Protein AF-A0A7C4IEI9-F1 (afdb_monomer)

Structure (mmCIF, N/CA/C/O backbone):
data_AF-A0A7C4IEI9-F1
#
_entry.id   AF-A0A7C4IEI9-F1
#
loop_
_atom_site.group_PDB
_atom_site.id
_atom_site.type_symbol
_atom_site.label_atom_id
_atom_site.label_alt_id
_atom_site.label_comp_id
_atom_site.label_asym_id
_atom_site.label_entity_id
_atom_site.label_seq_id
_atom_site.pdbx_PDB_ins_code
_atom_site.Cartn_x
_atom_site.Cartn_y
_atom_site.Cartn_z
_atom_site.occupancy
_atom_site.B_iso_or_equiv
_atom_site.auth_seq_id
_atom_site.auth_comp_id
_atom_site.auth_asym_id
_atom_site.auth_atom_id
_atom_site.pdbx_PDB_model_num
ATOM 1 N N . MET A 1 1 ? 12.425 -41.831 89.903 1.00 44.41 1 MET A N 1
ATOM 2 C CA . MET A 1 1 ? 11.595 -40.615 89.771 1.00 44.41 1 MET A CA 1
ATOM 3 C C . MET A 1 1 ? 11.990 -39.923 88.481 1.00 44.41 1 MET A C 1
ATOM 5 O O . MET A 1 1 ? 13.126 -39.488 88.362 1.00 44.41 1 MET A O 1
ATOM 9 N N . ILE A 1 2 ? 11.106 -39.957 87.485 1.00 40.75 2 ILE A N 1
ATOM 10 C CA . ILE A 1 2 ? 11.351 -39.420 86.141 1.00 40.75 2 ILE A CA 1
ATOM 11 C C . ILE A 1 2 ? 11.131 -37.905 86.200 1.00 40.75 2 ILE A C 1
ATOM 13 O O . ILE A 1 2 ? 10.140 -37.442 86.760 1.00 40.75 2 ILE A O 1
ATOM 17 N N . ASN A 1 3 ? 12.096 -37.145 85.687 1.00 42.75 3 ASN A N 1
ATOM 18 C CA . ASN A 1 3 ? 12.169 -35.691 85.796 1.00 42.75 3 ASN A CA 1
ATOM 19 C C . ASN A 1 3 ? 11.087 -35.020 84.920 1.00 42.75 3 ASN A C 1
ATOM 21 O O . ASN A 1 3 ? 11.305 -34.742 83.742 1.00 42.75 3 ASN A O 1
ATOM 25 N N . LEU A 1 4 ? 9.897 -34.810 85.495 1.00 46.00 4 LEU A N 1
ATOM 26 C CA . LEU A 1 4 ? 8.704 -34.268 84.824 1.00 46.00 4 LEU A CA 1
ATOM 27 C C . LEU A 1 4 ? 8.861 -32.819 84.321 1.00 46.00 4 LEU A C 1
ATOM 29 O O . LEU A 1 4 ? 8.104 -32.398 83.449 1.00 46.00 4 LEU A O 1
ATOM 33 N N . SER A 1 5 ? 9.848 -32.060 84.807 1.00 51.03 5 SER A N 1
ATOM 34 C CA . SER A 1 5 ? 10.073 -30.667 84.387 1.00 51.03 5 SER A CA 1
ATOM 35 C C . SER A 1 5 ? 10.722 -30.551 83.001 1.00 51.03 5 SER A C 1
ATOM 37 O O . SER A 1 5 ? 10.412 -29.627 82.249 1.00 51.03 5 SER A O 1
ATOM 39 N N . GLY A 1 6 ? 11.566 -31.517 82.619 1.00 47.97 6 GLY A N 1
ATOM 40 C CA . GLY A 1 6 ? 12.219 -31.542 81.307 1.00 47.97 6 GLY A CA 1
ATOM 41 C C . GLY A 1 6 ? 11.258 -31.892 80.167 1.00 47.97 6 GLY A C 1
ATOM 42 O O . GLY A 1 6 ? 11.344 -31.313 79.087 1.00 47.97 6 GLY A O 1
ATOM 43 N N . LEU A 1 7 ? 10.296 -32.785 80.421 1.00 49.28 7 LEU A N 1
ATOM 44 C CA . LEU A 1 7 ? 9.326 -33.223 79.412 1.00 49.28 7 LEU A CA 1
ATOM 45 C C . LEU A 1 7 ? 8.314 -32.117 79.062 1.00 49.28 7 LEU A C 1
ATOM 47 O O . LEU A 1 7 ? 7.944 -31.963 77.900 1.00 49.28 7 LEU A O 1
ATOM 51 N N . LEU A 1 8 ? 7.913 -31.309 80.051 1.00 49.78 8 LEU A N 1
ATOM 52 C CA . LEU A 1 8 ? 6.965 -30.209 79.859 1.00 49.78 8 LEU A CA 1
ATOM 53 C C . LEU A 1 8 ? 7.570 -29.072 79.018 1.00 49.78 8 LEU A C 1
ATOM 55 O O . LEU A 1 8 ? 6.899 -28.518 78.152 1.00 49.78 8 LEU A O 1
ATOM 59 N N . CYS A 1 9 ? 8.857 -28.771 79.220 1.00 48.91 9 CYS A N 1
ATOM 60 C CA . CYS A 1 9 ? 9.573 -27.734 78.471 1.00 48.91 9 CYS A CA 1
ATOM 61 C C . CYS A 1 9 ? 9.779 -28.125 76.993 1.00 48.91 9 CYS A C 1
ATOM 63 O O . CYS A 1 9 ? 9.655 -27.293 76.094 1.00 48.91 9 CYS A O 1
ATOM 65 N N . VAL A 1 10 ? 10.010 -29.416 76.723 1.00 54.81 10 VAL A N 1
ATOM 66 C CA . VAL A 1 10 ? 10.102 -29.948 75.354 1.00 54.81 10 VAL A CA 1
ATOM 67 C C . VAL A 1 10 ? 8.734 -29.938 74.661 1.00 54.81 10 VAL A C 1
ATOM 69 O O . VAL A 1 10 ? 8.650 -29.514 73.510 1.00 54.81 10 VAL A O 1
ATOM 72 N N . LEU A 1 11 ? 7.648 -30.308 75.354 1.00 53.66 11 LEU A N 1
ATOM 73 C CA . LEU A 1 11 ? 6.293 -30.239 74.788 1.00 53.66 11 LEU A CA 1
ATOM 74 C C . LEU A 1 11 ? 5.856 -28.801 74.471 1.00 53.66 11 LEU A C 1
ATOM 76 O O . LEU A 1 11 ? 5.300 -28.566 73.403 1.00 53.66 11 LEU A O 1
ATOM 80 N N . LEU A 1 12 ? 6.145 -27.832 75.346 1.00 54.66 12 LEU A N 1
ATOM 81 C CA . LEU A 1 12 ? 5.835 -26.415 75.107 1.00 54.66 12 LEU A CA 1
ATOM 82 C C . LEU A 1 12 ? 6.606 -25.841 73.909 1.00 54.66 12 LEU A C 1
ATOM 84 O O . LEU A 1 12 ? 6.031 -25.099 73.114 1.00 54.66 12 LEU A O 1
ATOM 88 N N . ASN A 1 13 ? 7.871 -26.228 73.722 1.00 52.50 13 ASN A N 1
ATOM 89 C CA . ASN A 1 13 ? 8.652 -25.816 72.553 1.00 52.50 13 ASN A CA 1
ATOM 90 C C . ASN A 1 13 ? 8.162 -26.465 71.251 1.00 52.50 13 ASN A C 1
ATOM 92 O O . ASN A 1 13 ? 8.135 -25.798 70.218 1.00 52.50 13 ASN A O 1
ATOM 96 N N . ILE A 1 14 ? 7.717 -27.725 71.291 1.00 57.53 14 ILE A N 1
ATOM 97 C CA . ILE A 1 14 ? 7.119 -28.392 70.125 1.00 57.53 14 ILE A CA 1
ATOM 98 C C . ILE A 1 14 ? 5.768 -27.757 69.780 1.00 57.53 14 ILE A C 1
ATOM 100 O O . ILE A 1 14 ? 5.518 -27.470 68.615 1.00 57.53 14 ILE A O 1
ATOM 104 N N . ILE A 1 15 ? 4.924 -27.452 70.770 1.00 60.50 15 ILE A N 1
ATOM 105 C CA . ILE A 1 15 ? 3.631 -26.789 70.546 1.00 60.50 15 ILE A CA 1
ATOM 106 C C . ILE A 1 15 ? 3.834 -25.380 69.973 1.00 60.50 15 ILE A C 1
ATOM 108 O O . ILE A 1 15 ? 3.189 -25.033 68.988 1.00 60.50 15 ILE A O 1
ATOM 112 N N . ASN A 1 16 ? 4.778 -24.593 70.499 1.00 53.78 16 ASN A N 1
ATOM 113 C CA . ASN A 1 16 ? 5.091 -23.266 69.956 1.00 53.78 16 ASN A CA 1
ATOM 114 C C . ASN A 1 16 ? 5.707 -23.332 68.548 1.00 53.78 16 ASN A C 1
ATOM 116 O O . ASN A 1 16 ? 5.399 -22.492 67.703 1.00 53.78 16 ASN A O 1
ATOM 120 N N . SER A 1 17 ? 6.531 -24.346 68.264 1.00 52.22 17 SER A N 1
ATOM 121 C CA . SER A 1 17 ? 7.074 -24.603 66.925 1.00 52.22 17 SER A CA 1
ATOM 122 C C . SER A 1 17 ? 5.972 -24.980 65.931 1.00 52.22 17 SER A C 1
ATOM 124 O O . SER A 1 17 ? 5.940 -24.435 64.830 1.00 52.22 17 SER A O 1
ATOM 126 N N . VAL A 1 18 ? 5.030 -25.836 66.332 1.00 56.41 18 VAL A N 1
ATOM 127 C CA . VAL A 1 18 ? 3.895 -26.259 65.503 1.00 56.41 18 VAL A CA 1
ATOM 128 C C . VAL A 1 18 ? 2.907 -25.108 65.291 1.00 56.41 18 VAL A C 1
ATOM 130 O O . VAL A 1 18 ? 2.465 -24.902 64.167 1.00 56.41 18 VAL A O 1
ATOM 133 N N . ILE A 1 19 ? 2.616 -24.291 66.308 1.00 56.62 19 ILE A N 1
ATOM 134 C CA . ILE A 1 19 ? 1.754 -23.103 66.174 1.00 56.62 19 ILE A CA 1
ATOM 135 C C . ILE A 1 19 ? 2.405 -22.049 65.268 1.00 56.62 19 ILE A C 1
ATOM 137 O O . ILE A 1 19 ? 1.723 -21.484 64.417 1.00 56.62 19 ILE A O 1
ATOM 141 N N . SER A 1 20 ? 3.719 -21.828 65.387 1.00 52.47 20 SER A N 1
ATOM 142 C CA . SER A 1 20 ? 4.483 -20.941 64.496 1.00 52.47 20 SER A CA 1
ATOM 143 C C . SER A 1 20 ? 4.492 -21.448 63.047 1.00 52.47 20 SER A C 1
ATOM 145 O O . SER A 1 20 ? 4.316 -20.669 62.111 1.00 52.47 20 SER A O 1
ATOM 147 N N . TYR A 1 21 ? 4.599 -22.767 62.851 1.00 53.78 21 TYR A N 1
ATOM 148 C CA . TYR A 1 21 ? 4.539 -23.395 61.530 1.00 53.78 21 TYR A CA 1
ATOM 149 C C . TYR A 1 21 ? 3.129 -23.348 60.920 1.00 53.78 21 TYR A C 1
ATOM 151 O O . TYR A 1 21 ? 2.981 -23.119 59.722 1.00 53.78 21 TYR A O 1
ATOM 159 N N . ILE A 1 22 ? 2.076 -23.495 61.732 1.00 57.34 22 ILE A N 1
ATOM 160 C CA . ILE A 1 22 ? 0.679 -23.355 61.295 1.00 57.34 22 ILE A CA 1
ATOM 161 C C . ILE A 1 22 ? 0.359 -21.888 60.972 1.00 57.34 22 ILE A C 1
ATOM 163 O O . ILE A 1 22 ? -0.279 -21.622 59.960 1.00 57.34 22 ILE A O 1
ATOM 167 N N . HIS A 1 23 ? 0.845 -20.918 61.757 1.00 54.31 23 HIS A N 1
ATOM 168 C CA . HIS A 1 23 ? 0.700 -19.492 61.434 1.00 54.31 23 HIS A CA 1
ATOM 169 C C . HIS A 1 23 ? 1.462 -19.108 60.161 1.00 54.31 23 HIS A C 1
ATOM 171 O O . HIS A 1 23 ? 0.916 -18.394 59.324 1.00 54.31 23 HIS A O 1
ATOM 177 N N . SER A 1 24 ? 2.689 -19.604 59.964 1.00 52.41 24 SER A N 1
ATOM 178 C CA . SER A 1 24 ? 3.463 -19.298 58.756 1.00 52.41 24 SER A CA 1
ATOM 179 C C . SER A 1 24 ? 2.857 -19.941 57.507 1.00 52.41 24 SER A C 1
ATOM 181 O O . SER A 1 24 ? 2.793 -19.288 56.469 1.00 52.41 24 SER A O 1
ATOM 183 N N . THR A 1 25 ? 2.326 -21.164 57.603 1.00 54.50 25 THR A N 1
ATOM 184 C CA . THR A 1 25 ? 1.646 -21.836 56.484 1.00 54.50 25 THR A CA 1
ATOM 185 C C . THR A 1 25 ? 0.280 -21.227 56.170 1.00 54.50 25 THR A C 1
ATOM 187 O O . THR A 1 25 ? -0.037 -21.095 54.992 1.00 54.50 25 THR A O 1
ATOM 190 N N . LEU A 1 26 ? -0.494 -20.763 57.163 1.00 50.66 26 LEU A N 1
ATOM 191 C CA . LEU A 1 26 ? -1.744 -20.027 56.915 1.00 50.66 26 LEU A CA 1
ATOM 192 C C . LEU A 1 26 ? -1.482 -18.652 56.282 1.00 50.66 26 LEU A C 1
ATOM 194 O O . LEU A 1 26 ? -2.204 -18.257 55.371 1.00 50.66 26 LEU A O 1
ATOM 198 N N . ILE A 1 27 ? -0.431 -17.945 56.718 1.00 53.88 27 ILE A N 1
ATOM 199 C CA . ILE A 1 27 ? -0.006 -16.667 56.126 1.00 53.88 27 ILE A CA 1
ATOM 200 C C . ILE A 1 27 ? 0.516 -16.883 54.703 1.00 53.88 27 ILE A C 1
ATOM 202 O O . ILE A 1 27 ? 0.179 -16.093 53.830 1.00 53.88 27 ILE A O 1
ATOM 206 N N . TRP A 1 28 ? 1.250 -17.968 54.428 1.00 45.38 28 TRP A N 1
ATOM 207 C CA . TRP A 1 28 ? 1.678 -18.332 53.072 1.00 45.38 28 TRP A CA 1
ATOM 208 C C . TRP A 1 28 ? 0.521 -18.791 52.177 1.00 45.38 28 TRP A C 1
ATOM 210 O O . TRP A 1 28 ? 0.535 -18.477 50.993 1.00 45.38 28 TRP A O 1
ATOM 220 N N . LEU A 1 29 ? -0.504 -19.468 52.707 1.00 47.28 29 LEU A N 1
ATOM 221 C CA . LEU A 1 29 ? -1.723 -19.822 51.966 1.00 47.28 29 LEU A CA 1
ATOM 222 C C . LEU A 1 29 ? -2.605 -18.597 51.685 1.00 47.28 29 LEU A C 1
ATOM 224 O O . LEU A 1 29 ? -3.147 -18.496 50.589 1.00 47.28 29 LEU A O 1
ATOM 228 N N . LEU A 1 30 ? -2.691 -17.637 52.613 1.00 47.53 30 LEU A N 1
ATOM 229 C CA . LEU A 1 30 ? -3.344 -16.338 52.399 1.00 47.53 30 LEU A CA 1
ATOM 230 C C . LEU A 1 30 ? -2.539 -15.443 51.444 1.00 47.53 30 LEU A C 1
ATOM 232 O O . LEU A 1 30 ? -3.142 -14.758 50.622 1.00 47.53 30 LEU A O 1
ATOM 236 N N . PHE A 1 31 ? -1.201 -15.499 51.467 1.00 45.25 31 PHE A N 1
ATOM 237 C CA . PHE A 1 31 ? -0.350 -14.843 50.469 1.00 45.25 31 PHE A CA 1
ATOM 238 C C . PHE A 1 31 ? -0.452 -15.523 49.103 1.00 45.25 31 PHE A C 1
ATOM 240 O O . PHE A 1 31 ? -0.536 -14.819 48.108 1.00 45.25 31 PHE A O 1
ATOM 247 N N . LEU A 1 32 ? -0.526 -16.856 49.011 1.00 41.66 32 LEU A N 1
ATOM 248 C CA . LEU A 1 3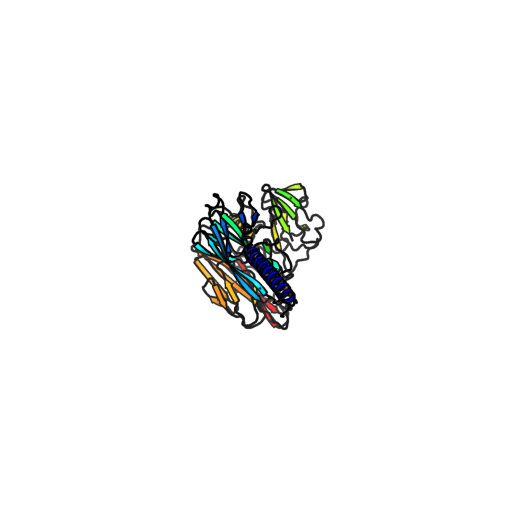2 ? -0.764 -17.538 47.735 1.00 41.66 32 LEU A CA 1
ATOM 249 C C . LEU A 1 32 ? -2.174 -17.249 47.201 1.00 41.66 32 LEU A C 1
ATOM 251 O O . LEU A 1 32 ? -2.313 -16.983 46.013 1.00 41.66 32 LEU A O 1
ATOM 255 N N . PHE A 1 33 ? -3.212 -17.201 48.041 1.00 39.22 33 PHE A N 1
ATOM 256 C CA . PHE A 1 33 ? -4.558 -16.813 47.596 1.00 39.22 33 PHE A CA 1
ATOM 257 C C . PHE A 1 33 ? -4.660 -15.327 47.207 1.00 39.22 33 PHE A C 1
ATOM 259 O O . PHE A 1 33 ? -5.381 -14.999 46.262 1.00 39.22 33 PHE A O 1
ATOM 266 N N . ALA A 1 34 ? -3.903 -14.438 47.860 1.00 38.75 34 ALA A N 1
ATOM 267 C CA . ALA A 1 34 ? -3.800 -13.025 47.484 1.00 38.75 34 ALA A CA 1
ATOM 268 C C . ALA A 1 34 ? -2.917 -12.796 46.237 1.00 38.75 34 ALA A C 1
ATOM 270 O O . ALA A 1 34 ? -3.192 -11.896 45.444 1.00 38.75 34 ALA A O 1
ATOM 271 N N . VAL A 1 35 ? -1.909 -13.642 46.002 1.00 38.16 35 VAL A N 1
ATOM 272 C CA . VAL A 1 35 ? -1.036 -13.592 44.814 1.00 38.16 35 VAL A CA 1
ATOM 273 C C . VAL A 1 35 ? -1.687 -14.264 43.595 1.00 38.16 35 VAL A C 1
ATOM 275 O O . VAL A 1 35 ? -1.412 -13.856 42.471 1.00 38.16 35 VAL A O 1
ATOM 278 N N . PHE A 1 36 ? -2.642 -15.184 43.777 1.00 37.81 36 PHE A N 1
ATOM 279 C CA . PHE A 1 36 ? -3.447 -15.748 42.680 1.00 37.81 36 PHE A CA 1
ATOM 280 C C . PHE A 1 36 ? -4.786 -15.032 42.418 1.00 37.81 36 PHE A C 1
ATOM 282 O O . PHE A 1 36 ? -5.465 -15.365 41.449 1.00 37.81 36 PHE A O 1
ATOM 289 N N . SER A 1 37 ? -5.140 -14.003 43.199 1.00 37.81 37 SER A N 1
ATOM 290 C CA . SER A 1 37 ? -6.357 -13.189 42.984 1.00 37.81 37 SER A CA 1
ATOM 291 C C . SER A 1 37 ? -6.085 -11.741 42.571 1.00 37.81 37 SER A C 1
ATOM 293 O O . SER A 1 37 ? -6.988 -10.910 42.591 1.00 37.81 37 SER A O 1
ATOM 295 N N . SER A 1 38 ? -4.872 -11.437 42.108 1.00 37.22 38 SER A N 1
ATOM 296 C CA . SER A 1 38 ? -4.617 -10.235 41.309 1.00 37.22 38 SER A CA 1
ATOM 297 C C . SER A 1 38 ? -4.331 -10.608 39.854 1.00 37.22 38 SER A C 1
ATOM 299 O O . SER A 1 38 ? -3.350 -10.183 39.245 1.00 37.22 38 SER A O 1
ATOM 301 N N . CYS A 1 39 ? -5.266 -11.342 39.232 1.00 36.25 39 CYS A N 1
ATOM 302 C CA . CYS A 1 39 ? -5.564 -11.049 37.830 1.00 36.25 39 CYS A CA 1
ATOM 303 C C . CYS A 1 39 ? -6.013 -9.595 37.818 1.00 36.25 39 CYS A C 1
ATOM 305 O O . CYS A 1 39 ? -7.174 -9.281 38.069 1.00 36.25 39 CYS A O 1
ATOM 307 N N . SER A 1 40 ? -5.051 -8.697 37.660 1.00 43.12 40 SER A N 1
ATOM 308 C CA . SER A 1 40 ? -5.300 -7.281 37.571 1.00 43.12 40 SER A CA 1
ATOM 309 C C . SER A 1 40 ? -6.063 -7.063 36.268 1.00 43.12 40 SER A C 1
ATOM 311 O O . SER A 1 40 ? -5.476 -6.836 35.207 1.00 43.12 40 SER A O 1
ATOM 313 N N . ASN A 1 41 ? -7.390 -7.195 36.362 1.00 48.25 41 ASN A N 1
ATOM 314 C CA . ASN A 1 41 ? -8.385 -6.713 35.416 1.00 48.25 41 ASN A CA 1
ATOM 315 C C . ASN A 1 41 ? -8.242 -5.190 35.370 1.00 48.25 41 ASN A C 1
ATOM 317 O O . ASN A 1 41 ? -9.085 -4.443 35.853 1.00 48.25 41 ASN A O 1
ATOM 321 N N . HIS A 1 42 ? -7.112 -4.725 34.842 1.00 60.12 42 HIS A N 1
ATOM 322 C CA . HIS A 1 42 ? -6.983 -3.367 34.374 1.00 60.12 42 HIS A CA 1
ATOM 323 C C . HIS A 1 42 ? -8.086 -3.199 33.340 1.00 60.12 42 HIS A C 1
ATOM 325 O O . HIS A 1 42 ? -8.262 -4.069 32.482 1.00 60.12 42 HIS A O 1
ATOM 331 N N . SER A 1 43 ? -8.856 -2.124 33.440 1.00 77.19 43 SER A N 1
ATOM 332 C CA . SER A 1 43 ? -9.793 -1.763 32.386 1.00 77.19 43 SER A CA 1
ATOM 333 C C . SER A 1 43 ? -9.047 -1.685 31.045 1.00 77.19 43 SER A C 1
ATOM 335 O O . SER A 1 43 ? -7.855 -1.352 31.033 1.00 77.19 43 SER A O 1
ATOM 337 N N . PRO A 1 44 ? -9.702 -2.017 29.921 1.00 88.31 44 PRO A N 1
ATOM 338 C CA . PRO A 1 44 ? -9.153 -1.778 28.590 1.00 88.31 44 PRO A CA 1
ATOM 339 C C . PRO A 1 44 ? -8.578 -0.365 28.480 1.00 88.31 44 PRO A C 1
ATOM 341 O O . PRO A 1 44 ? -9.205 0.597 28.931 1.00 88.31 44 PRO A O 1
ATOM 344 N N . ALA A 1 45 ? -7.381 -0.240 27.909 1.00 90.69 45 ALA A N 1
ATOM 345 C CA . ALA A 1 45 ? -6.748 1.060 27.744 1.00 90.69 45 ALA A CA 1
ATOM 346 C C . ALA A 1 45 ? -7.384 1.768 26.544 1.00 90.69 45 ALA A C 1
ATOM 348 O O . ALA A 1 45 ? -7.242 1.306 25.412 1.00 90.69 45 ALA A O 1
ATOM 349 N N . ILE A 1 46 ? -8.087 2.876 26.783 1.00 94.25 46 ILE A N 1
ATOM 350 C CA . ILE A 1 46 ? -8.519 3.781 25.714 1.00 94.25 46 ILE A CA 1
ATOM 351 C C . ILE A 1 46 ? -7.314 4.627 25.312 1.00 94.25 46 ILE A C 1
ATOM 353 O O . ILE A 1 46 ? -6.778 5.359 26.140 1.00 94.25 46 ILE A O 1
ATOM 357 N N . ILE A 1 47 ? -6.895 4.510 24.056 1.00 93.81 47 ILE A N 1
ATOM 358 C CA . ILE A 1 47 ? -5.738 5.225 23.506 1.00 93.81 47 ILE A CA 1
ATOM 359 C C . ILE A 1 47 ? -6.184 6.551 22.892 1.00 93.81 47 ILE A C 1
ATOM 361 O O . ILE A 1 47 ? -5.590 7.592 23.152 1.00 93.81 47 ILE A O 1
ATOM 365 N N . LEU A 1 48 ? -7.273 6.526 22.121 1.00 94.12 48 LEU A N 1
ATOM 366 C CA . LEU A 1 48 ? -7.827 7.714 21.489 1.00 94.12 48 LEU A CA 1
ATOM 367 C C . LEU A 1 48 ? -9.350 7.655 21.491 1.00 94.12 48 LEU A C 1
ATOM 369 O O . LEU A 1 48 ? -9.937 6.711 20.973 1.00 94.12 48 LEU A O 1
ATOM 373 N N . ASN A 1 49 ? -9.987 8.703 22.006 1.00 94.38 49 ASN A N 1
ATOM 374 C CA . ASN A 1 49 ? -11.427 8.912 21.893 1.00 94.38 49 ASN A CA 1
ATOM 375 C C . ASN A 1 49 ? -11.702 10.346 21.433 1.00 94.38 49 ASN A C 1
ATOM 377 O O . ASN A 1 49 ? -11.920 11.247 22.244 1.00 94.38 49 ASN A O 1
ATOM 381 N N . LYS A 1 50 ? -11.634 10.563 20.118 1.00 93.62 50 LYS A N 1
ATOM 382 C CA . LYS A 1 50 ? -11.938 11.847 19.488 1.00 93.62 50 LYS A CA 1
ATOM 383 C C . LYS A 1 50 ? -13.248 11.719 18.699 1.00 93.62 50 LYS A C 1
ATOM 385 O O . LYS A 1 50 ? -13.303 10.900 17.779 1.00 93.62 50 LYS A O 1
ATOM 390 N N . PRO A 1 51 ? -14.291 12.514 19.008 1.00 91.75 51 PRO A N 1
ATOM 391 C CA . PRO A 1 51 ? -15.520 12.535 18.216 1.00 91.75 51 PRO A CA 1
ATOM 392 C C . PRO A 1 51 ? -15.219 12.760 16.733 1.00 91.75 51 PRO A C 1
ATOM 394 O O . PRO A 1 51 ? -14.353 13.567 16.405 1.00 91.75 51 PRO A O 1
ATOM 397 N N . GLY A 1 52 ? -15.902 12.018 15.860 1.00 92.69 52 GLY A N 1
ATOM 398 C CA . GLY A 1 52 ? -15.666 12.073 14.412 1.00 92.69 52 GLY A CA 1
ATOM 399 C C . GLY A 1 52 ? -14.610 11.104 13.871 1.00 92.69 52 GLY A C 1
ATOM 400 O O . GLY A 1 52 ? -14.573 10.847 12.671 1.00 92.69 52 GLY A O 1
ATOM 401 N N . TYR A 1 53 ? -13.806 10.495 14.740 1.00 94.94 53 TYR A N 1
ATOM 402 C CA . TYR A 1 53 ? -12.694 9.615 14.362 1.00 94.94 53 TYR A CA 1
ATOM 403 C C . TYR A 1 53 ? -12.901 8.215 14.950 1.00 94.94 53 TYR A C 1
ATOM 405 O O . TYR A 1 53 ? -13.861 8.002 15.706 1.00 94.94 53 TYR A O 1
ATOM 413 N N . PRO A 1 54 ? -12.077 7.224 14.573 1.00 95.69 54 PRO A N 1
ATOM 414 C CA . PRO A 1 54 ? -12.137 5.909 15.186 1.00 95.69 54 PRO A CA 1
ATOM 415 C C . PRO A 1 54 ? -11.808 5.984 16.682 1.00 95.69 54 PRO A C 1
ATOM 417 O O . PRO A 1 54 ? -10.862 6.658 17.090 1.00 95.69 54 PRO A O 1
ATOM 420 N N . LEU A 1 55 ? -12.579 5.266 17.499 1.00 96.69 55 LEU A N 1
ATOM 421 C CA . LEU A 1 55 ? -12.222 4.995 18.889 1.00 96.69 55 LEU A CA 1
ATOM 422 C C . LEU A 1 55 ? -11.116 3.940 18.892 1.00 96.69 55 LEU A C 1
ATOM 424 O O . LEU A 1 55 ? -11.322 2.835 18.386 1.00 96.69 55 LEU A O 1
ATOM 428 N N . ILE A 1 56 ? -9.963 4.278 19.463 1.00 96.31 56 ILE A N 1
ATOM 429 C CA . ILE A 1 56 ? -8.793 3.401 19.516 1.00 96.31 56 ILE A CA 1
ATOM 430 C C . ILE A 1 56 ? -8.586 2.929 20.946 1.00 96.31 56 ILE A C 1
ATOM 432 O O . ILE A 1 56 ? -8.526 3.731 21.881 1.00 96.31 56 ILE A O 1
ATOM 436 N N . PHE A 1 57 ? -8.456 1.620 21.119 1.00 96.25 57 PHE A N 1
ATOM 437 C CA . PHE A 1 57 ? -8.236 0.997 22.417 1.00 96.25 57 PHE A CA 1
ATOM 438 C C . PHE A 1 57 ? -7.413 -0.282 22.287 1.00 96.25 57 PHE A C 1
ATOM 440 O O . PHE A 1 57 ? -7.257 -0.848 21.204 1.00 96.25 57 PHE A O 1
ATOM 447 N N . GLU A 1 58 ? -6.889 -0.749 23.412 1.00 96.19 58 GLU A N 1
ATOM 448 C CA . GLU A 1 58 ? -6.092 -1.966 23.481 1.00 96.19 58 GLU A CA 1
ATOM 449 C C . GLU A 1 58 ? -6.756 -3.021 24.364 1.00 96.19 58 GLU A C 1
ATOM 451 O O . GLU A 1 58 ? -7.312 -2.716 25.423 1.00 96.19 58 GLU A O 1
ATOM 456 N N . LEU A 1 59 ? -6.659 -4.279 23.931 1.00 97.31 59 LEU A N 1
ATOM 457 C CA . LEU A 1 59 ? -7.129 -5.442 24.679 1.00 97.31 59 LEU A CA 1
ATOM 458 C C . LEU A 1 59 ? -5.992 -6.434 24.908 1.00 97.31 59 LEU A C 1
ATOM 460 O O . LEU A 1 59 ? -5.173 -6.690 24.025 1.00 97.31 59 LEU A O 1
ATOM 464 N N . LYS A 1 60 ? -5.970 -7.035 26.094 1.00 96.62 60 LYS A N 1
ATOM 465 C CA . LYS A 1 60 ? -5.219 -8.256 26.399 1.00 96.62 60 LYS A CA 1
ATOM 466 C C . LYS A 1 60 ? -6.070 -9.485 26.099 1.00 96.62 60 LYS A C 1
ATOM 468 O O . LYS A 1 60 ? -7.300 -9.406 26.040 1.00 96.62 60 LYS A O 1
ATOM 473 N N . ARG A 1 61 ? -5.434 -10.643 25.932 1.00 95.75 61 ARG A N 1
ATOM 474 C CA . ARG A 1 61 ? -6.141 -11.910 25.722 1.00 95.75 61 ARG A CA 1
ATOM 475 C C . ARG A 1 61 ? -7.178 -12.145 26.825 1.00 95.75 61 ARG A C 1
ATOM 477 O O . ARG A 1 61 ? -6.883 -11.994 28.006 1.00 95.75 61 ARG A O 1
ATOM 484 N N . ASN A 1 62 ? -8.387 -12.536 26.426 1.00 95.31 62 ASN A N 1
ATOM 485 C CA . ASN A 1 62 ? -9.572 -12.730 27.268 1.00 95.31 62 ASN A CA 1
ATOM 486 C C . ASN A 1 62 ? -10.156 -11.469 27.931 1.00 95.31 62 ASN A C 1
ATOM 488 O O . ASN A 1 62 ? -11.114 -11.597 28.695 1.00 95.31 62 ASN A O 1
ATOM 492 N N . GLN A 1 63 ? -9.652 -10.274 27.622 1.00 96.94 63 GLN A N 1
ATOM 493 C CA . GLN A 1 63 ? -10.219 -9.014 28.096 1.00 96.94 63 GLN A CA 1
ATOM 494 C C . GLN A 1 63 ? -11.383 -8.564 27.199 1.00 96.94 63 GLN A C 1
ATOM 496 O O . GLN A 1 63 ? -11.312 -8.706 25.974 1.00 96.94 63 GLN A O 1
ATOM 501 N N . SER A 1 64 ? -12.427 -8.003 27.816 1.00 96.56 64 SER A N 1
ATOM 502 C CA . SER A 1 64 ? -13.572 -7.375 27.142 1.00 96.56 64 SER A CA 1
ATOM 503 C C . SER A 1 64 ? -13.573 -5.860 27.340 1.00 96.56 64 SER A C 1
ATOM 505 O O . SER A 1 64 ? -13.146 -5.373 28.386 1.00 96.56 64 SER A O 1
ATOM 507 N N . ILE A 1 65 ? -14.147 -5.135 26.383 1.00 96.69 65 ILE A N 1
ATOM 508 C CA . ILE A 1 65 ? -14.621 -3.758 26.529 1.00 96.69 65 ILE A CA 1
ATOM 509 C C . ILE A 1 65 ? -16.102 -3.687 26.149 1.00 96.69 65 ILE A C 1
ATOM 511 O O . ILE A 1 65 ? -16.519 -4.337 25.194 1.00 96.69 65 ILE A O 1
ATOM 515 N N . VAL A 1 66 ? -16.886 -2.882 26.866 1.00 95.88 66 VAL A N 1
ATOM 516 C CA . VAL A 1 66 ? -18.245 -2.502 26.456 1.00 95.88 66 VAL A CA 1
ATOM 517 C C . VAL A 1 66 ? -18.186 -1.064 25.964 1.00 95.88 66 VAL A C 1
ATOM 519 O O . VAL A 1 66 ? -17.794 -0.170 26.715 1.00 95.88 66 VAL A O 1
ATOM 522 N N . LEU A 1 67 ? -18.523 -0.852 24.695 1.00 94.75 67 LEU A N 1
ATOM 523 C CA . LEU A 1 67 ? -18.510 0.473 24.086 1.00 94.75 67 LEU A CA 1
ATOM 524 C C . LEU A 1 67 ? -19.739 1.290 24.520 1.00 94.75 67 LEU A C 1
ATOM 526 O O . LEU A 1 67 ? -20.709 0.747 25.050 1.00 94.75 67 LEU A O 1
ATOM 530 N N . ASP A 1 68 ? -19.711 2.605 24.310 1.00 90.44 68 ASP A N 1
ATOM 531 C CA . ASP A 1 68 ? -20.821 3.481 24.695 1.00 90.44 68 ASP A CA 1
ATOM 532 C C . ASP A 1 68 ? -22.027 3.396 23.726 1.00 90.44 68 ASP A C 1
ATOM 534 O O . ASP A 1 68 ? -22.079 2.585 22.792 1.00 90.44 68 ASP A O 1
ATOM 538 N N . SER A 1 69 ? -23.044 4.233 23.956 1.00 84.06 69 SER A N 1
ATOM 539 C CA . SER A 1 69 ? -24.258 4.276 23.131 1.00 84.06 69 SER A CA 1
ATOM 540 C C . SER A 1 69 ? -24.018 4.673 21.673 1.00 84.06 69 SER A C 1
ATOM 542 O O . SER A 1 69 ? -24.793 4.254 20.818 1.00 84.06 69 SER A O 1
ATOM 544 N N . ASN A 1 70 ? -22.953 5.419 21.366 1.00 86.06 70 ASN A N 1
ATOM 545 C CA . ASN A 1 70 ? -22.589 5.771 19.989 1.00 86.06 70 ASN A CA 1
ATOM 546 C C . ASN A 1 70 ? -22.131 4.541 19.188 1.00 86.06 70 ASN A C 1
ATOM 548 O O . ASN A 1 70 ? -22.138 4.556 17.960 1.00 86.06 70 ASN A O 1
ATOM 552 N N . TYR A 1 71 ? -21.777 3.460 19.886 1.00 90.00 71 TYR A N 1
ATOM 553 C CA . TYR A 1 71 ? -21.333 2.184 19.328 1.00 90.00 71 TYR A CA 1
ATOM 554 C C . TYR A 1 71 ? -22.309 1.046 19.660 1.00 90.00 71 TYR A C 1
ATOM 556 O O . TYR A 1 71 ? -21.913 -0.113 19.816 1.00 90.00 71 TYR A O 1
ATOM 564 N N . SER A 1 72 ? -23.599 1.368 19.794 1.00 88.44 72 SER A N 1
ATOM 565 C CA . SER A 1 72 ? -24.680 0.407 20.069 1.00 88.44 72 SER A CA 1
ATOM 566 C C . SER A 1 72 ? -24.484 -0.429 21.341 1.00 88.44 72 SER A C 1
ATOM 568 O O . SER A 1 72 ? -25.028 -1.525 21.440 1.00 88.44 72 SER A O 1
ATOM 570 N N . LYS A 1 73 ? -23.706 0.065 22.318 1.00 91.94 73 LYS A N 1
ATOM 571 C CA . LYS A 1 73 ? -23.329 -0.682 23.532 1.00 91.94 73 LYS A CA 1
ATOM 572 C C . LYS A 1 73 ? -22.680 -2.043 23.246 1.00 91.94 73 LYS A C 1
ATOM 574 O O . LYS A 1 73 ? -22.857 -2.993 24.004 1.00 91.94 73 LYS A O 1
ATOM 579 N N . THR A 1 74 ? -21.956 -2.140 22.132 1.00 95.50 74 THR A N 1
ATOM 580 C CA . THR A 1 74 ? -21.343 -3.393 21.682 1.00 95.50 74 THR A CA 1
ATOM 581 C C . THR A 1 74 ? -20.258 -3.849 22.657 1.00 95.50 74 THR A C 1
ATOM 583 O O . THR A 1 74 ? -19.372 -3.066 23.002 1.00 95.50 74 THR A O 1
ATOM 586 N N . GLU A 1 75 ? -20.289 -5.116 23.072 1.00 96.94 75 GLU A N 1
ATOM 587 C CA . GLU A 1 75 ? -19.182 -5.749 23.793 1.00 96.94 75 GLU A CA 1
ATOM 588 C C . GLU A 1 75 ? -18.183 -6.342 22.793 1.00 96.94 75 GLU A C 1
ATOM 590 O O . GLU A 1 75 ? -18.569 -7.066 21.877 1.00 96.94 75 GLU A O 1
ATOM 595 N N . ILE A 1 76 ? -16.891 -6.066 22.972 1.00 98.06 76 ILE A N 1
ATOM 596 C CA . ILE A 1 76 ? -15.809 -6.662 22.185 1.00 98.06 76 ILE A CA 1
ATOM 597 C C . ILE A 1 76 ? -14.830 -7.339 23.134 1.00 98.06 76 ILE A C 1
ATOM 599 O O . ILE A 1 76 ? -14.259 -6.694 24.010 1.00 98.06 76 ILE A O 1
ATOM 603 N N . LYS A 1 77 ? -14.591 -8.632 22.918 1.00 97.88 77 LYS A N 1
ATOM 604 C CA . LYS A 1 77 ? -13.641 -9.447 23.674 1.00 97.88 77 LYS A CA 1
ATOM 605 C C . LYS A 1 77 ? -12.571 -10.029 22.768 1.00 97.88 77 LYS A C 1
ATOM 607 O O . LYS A 1 77 ? -12.893 -10.660 21.760 1.00 97.88 77 LYS A O 1
ATOM 612 N N . LEU A 1 78 ? -11.307 -9.910 23.167 1.00 98.38 78 LEU A N 1
ATOM 613 C CA . LEU A 1 78 ? -10.216 -10.629 22.513 1.00 98.38 78 LEU A CA 1
ATOM 614 C C . LEU A 1 78 ? -10.200 -12.093 22.974 1.00 98.38 78 LEU A C 1
ATOM 616 O O . LEU A 1 78 ? -10.065 -12.362 24.166 1.00 98.38 78 LEU A O 1
ATOM 620 N N . ILE A 1 79 ? -10.300 -13.042 22.041 1.00 98.25 79 ILE A N 1
ATOM 621 C CA . ILE A 1 79 ? -10.193 -14.482 22.330 1.00 98.25 79 ILE A CA 1
ATOM 622 C C . ILE A 1 79 ? -8.757 -14.965 22.114 1.00 98.25 79 ILE A C 1
ATOM 624 O O . ILE A 1 79 ? -8.164 -15.593 22.996 1.00 98.25 79 ILE A O 1
ATOM 628 N N . ASP A 1 80 ? -8.212 -14.709 20.925 1.00 97.75 80 ASP A N 1
ATOM 629 C CA . ASP A 1 80 ? -6.910 -15.235 20.521 1.00 97.75 80 ASP A CA 1
ATOM 630 C C . ASP A 1 80 ? -6.262 -14.411 19.406 1.00 97.75 80 ASP A C 1
ATOM 632 O O . ASP A 1 80 ? -6.947 -13.683 18.684 1.00 97.75 80 ASP A O 1
ATOM 636 N N . ILE A 1 81 ? -4.948 -14.564 19.262 1.00 97.44 81 ILE A N 1
ATOM 637 C CA . ILE A 1 81 ? -4.149 -14.008 18.171 1.00 97.44 81 ILE A CA 1
ATOM 638 C C . ILE A 1 81 ? -3.221 -15.114 17.676 1.00 97.44 81 ILE A C 1
ATOM 640 O O . ILE A 1 81 ? -2.358 -15.581 18.416 1.00 97.44 81 ILE A O 1
ATOM 644 N N . GLU A 1 82 ? -3.368 -15.497 16.414 1.00 96.69 82 GLU A N 1
ATOM 645 C CA . GLU A 1 82 ? -2.438 -16.404 15.742 1.00 96.69 82 GLU A CA 1
ATOM 646 C C . GLU A 1 82 ? -1.509 -15.600 14.827 1.00 96.69 82 GLU A C 1
ATOM 648 O O . GLU A 1 82 ? -1.964 -14.751 14.060 1.00 96.69 82 GLU A O 1
ATOM 653 N N . LEU A 1 83 ? -0.199 -15.834 14.918 1.00 92.88 83 LEU A N 1
ATOM 654 C CA . LEU A 1 83 ? 0.811 -15.105 14.149 1.00 92.88 83 LEU A CA 1
ATOM 655 C C . LEU A 1 83 ? 1.355 -15.978 13.026 1.00 92.88 83 LEU A C 1
ATOM 657 O O . LEU A 1 83 ? 1.795 -17.100 13.265 1.00 92.88 83 LEU A O 1
ATOM 661 N N . PHE A 1 84 ? 1.418 -15.419 11.823 1.00 92.44 84 PHE A N 1
ATOM 662 C CA . PHE A 1 84 ? 2.015 -16.069 10.668 1.00 92.44 84 PHE A CA 1
ATOM 663 C C . PHE A 1 84 ? 3.243 -15.295 10.235 1.00 92.44 84 PHE A C 1
ATOM 665 O O . PHE A 1 84 ? 3.236 -14.062 10.137 1.00 92.44 84 PHE A O 1
ATOM 672 N N . ASN A 1 85 ? 4.309 -16.039 9.985 1.00 89.25 85 ASN A N 1
ATOM 673 C CA . ASN A 1 85 ? 5.601 -15.471 9.688 1.00 89.25 85 ASN A CA 1
ATOM 674 C C . ASN A 1 85 ? 6.281 -16.201 8.528 1.00 89.25 85 ASN A C 1
ATOM 676 O O . ASN A 1 85 ? 5.890 -17.299 8.137 1.00 89.25 85 ASN A O 1
ATOM 680 N N . GLU A 1 86 ? 7.265 -15.540 7.943 1.00 90.00 86 GLU A N 1
ATOM 681 C CA . GLU A 1 86 ? 8.009 -15.997 6.782 1.00 90.00 86 GLU A CA 1
ATOM 682 C C . GLU A 1 86 ? 9.485 -15.609 6.926 1.00 90.00 86 GLU A C 1
ATOM 684 O O . GLU A 1 86 ? 9.793 -14.633 7.612 1.00 90.00 86 GLU A O 1
ATOM 689 N N . PRO A 1 87 ? 10.429 -16.380 6.363 1.00 85.31 87 PRO A N 1
ATOM 690 C CA . PRO A 1 87 ? 11.851 -16.138 6.579 1.00 85.31 87 PRO A CA 1
ATOM 691 C C . PRO A 1 87 ? 12.300 -14.807 5.972 1.00 85.31 87 PRO A C 1
ATOM 693 O O . PRO A 1 87 ? 11.919 -14.448 4.862 1.00 85.31 87 PRO A O 1
ATOM 696 N N . ASN A 1 88 ? 13.201 -14.118 6.664 1.00 80.00 88 ASN A N 1
ATOM 697 C CA . ASN A 1 88 ? 13.844 -12.910 6.178 1.00 80.00 88 ASN A CA 1
ATOM 698 C C . ASN A 1 88 ? 15.341 -12.917 6.437 1.00 80.00 88 ASN A C 1
ATOM 700 O O . ASN A 1 88 ? 15.813 -12.496 7.488 1.00 80.00 88 ASN A O 1
ATOM 704 N N . ILE A 1 89 ? 16.111 -13.340 5.443 1.00 80.12 89 ILE A N 1
ATOM 705 C CA . ILE A 1 89 ? 17.568 -13.391 5.583 1.00 80.12 89 ILE A CA 1
ATOM 706 C C . ILE A 1 89 ? 18.272 -12.125 5.092 1.00 80.12 89 ILE A C 1
ATOM 708 O O . ILE A 1 89 ? 19.494 -12.126 4.940 1.00 80.12 89 ILE A O 1
ATOM 712 N N . TRP A 1 90 ? 17.514 -11.052 4.850 1.00 80.31 90 TRP A N 1
ATOM 713 C CA . TRP A 1 90 ? 18.066 -9.742 4.517 1.00 80.31 90 TRP A CA 1
ATOM 714 C C . TRP A 1 90 ? 18.943 -9.183 5.648 1.00 80.31 90 TRP A C 1
ATOM 716 O O . TRP A 1 90 ? 19.920 -8.483 5.386 1.00 80.31 90 TRP A O 1
ATOM 726 N N . PHE A 1 91 ? 18.630 -9.527 6.903 1.00 75.38 91 PHE A N 1
ATOM 727 C CA . PHE A 1 91 ? 19.326 -9.046 8.098 1.00 75.38 91 PHE A CA 1
ATOM 728 C C . PHE A 1 91 ? 20.226 -10.132 8.715 1.00 75.38 91 PHE A C 1
ATOM 730 O O . PHE A 1 91 ? 19.956 -11.332 8.611 1.00 75.38 91 PHE A O 1
ATOM 737 N N . ASP A 1 92 ? 21.338 -9.718 9.327 1.00 64.69 92 ASP A N 1
ATOM 738 C CA . ASP A 1 92 ? 22.415 -10.589 9.829 1.00 64.69 92 ASP A CA 1
ATOM 739 C C . ASP A 1 92 ? 22.260 -11.023 11.308 1.00 64.69 92 ASP A C 1
ATOM 741 O O . ASP A 1 92 ? 23.141 -11.701 11.832 1.00 64.69 92 ASP A O 1
ATOM 745 N N . ASP A 1 93 ? 21.148 -10.695 11.971 1.00 61.84 93 ASP A N 1
ATOM 746 C CA . ASP A 1 93 ? 20.902 -10.925 13.406 1.00 61.84 93 ASP A CA 1
ATOM 747 C C . ASP A 1 93 ? 20.754 -12.413 13.818 1.00 61.84 93 ASP A C 1
ATOM 749 O O . ASP A 1 93 ? 20.500 -13.297 13.001 1.00 61.84 93 ASP A O 1
ATOM 753 N N . THR A 1 94 ? 20.976 -12.718 15.106 1.00 51.22 94 THR A N 1
ATOM 754 C CA . THR A 1 94 ? 21.026 -14.085 15.681 1.00 51.22 94 THR A CA 1
ATOM 755 C C . THR A 1 94 ? 19.689 -14.610 16.228 1.00 51.22 94 THR A C 1
ATOM 757 O O . THR A 1 94 ? 19.629 -15.741 16.707 1.00 51.22 94 THR A O 1
ATOM 760 N N . LEU A 1 95 ? 18.610 -13.825 16.165 1.00 50.53 95 LEU A N 1
ATOM 761 C CA . LEU A 1 95 ? 17.255 -14.239 16.562 1.00 50.53 95 LEU A CA 1
ATOM 762 C C . LEU A 1 95 ? 16.512 -14.866 15.367 1.00 50.53 95 LEU A C 1
ATOM 764 O O . LEU A 1 95 ? 16.849 -14.540 14.228 1.00 50.53 95 LEU A O 1
ATOM 768 N N . PRO A 1 96 ? 15.514 -15.757 15.565 1.00 50.78 96 PRO A N 1
ATOM 769 C CA . PRO A 1 96 ? 14.803 -16.374 14.447 1.00 50.78 96 PRO A CA 1
ATOM 770 C C . PRO A 1 96 ? 14.208 -15.298 13.519 1.00 50.78 96 PRO A C 1
ATOM 772 O O . PRO A 1 96 ? 13.391 -14.455 13.902 1.00 50.78 96 PRO A O 1
ATOM 775 N N . LYS A 1 97 ? 14.724 -15.309 12.287 1.00 62.34 97 LYS A N 1
ATOM 776 C CA . LYS A 1 97 ? 14.632 -14.258 11.273 1.00 62.34 97 LYS A CA 1
ATOM 777 C C . LYS A 1 97 ? 13.319 -14.326 10.519 1.00 62.34 97 LYS A C 1
ATOM 779 O O . LYS A 1 97 ? 13.301 -14.727 9.356 1.00 62.34 97 LYS A O 1
ATOM 784 N N . HIS A 1 98 ? 12.222 -13.977 11.176 1.00 75.38 98 HIS A N 1
ATOM 785 C CA . HIS A 1 98 ? 10.924 -14.006 10.521 1.00 75.38 98 HIS A CA 1
ATOM 786 C C . HIS A 1 98 ? 10.300 -12.619 10.406 1.00 75.38 98 HIS A C 1
ATOM 788 O O . HIS A 1 98 ? 10.300 -11.826 11.351 1.00 75.38 98 HIS A O 1
ATOM 794 N N . ASN A 1 99 ? 9.768 -12.336 9.224 1.00 82.19 99 ASN A N 1
ATOM 795 C CA . ASN A 1 99 ? 8.803 -11.274 9.031 1.00 82.19 99 ASN A CA 1
ATOM 796 C C . ASN A 1 99 ? 7.444 -11.847 9.346 1.00 82.19 99 ASN A C 1
ATOM 798 O O . ASN A 1 99 ? 7.077 -12.898 8.832 1.00 82.19 99 ASN A O 1
ATOM 802 N N . TYR A 1 100 ? 6.686 -11.148 10.156 1.00 87.50 100 TYR A N 1
ATOM 803 C CA . TYR A 1 100 ? 5.277 -11.386 10.217 1.00 87.50 100 TYR A CA 1
ATOM 804 C C . TYR A 1 100 ? 4.590 -10.732 9.018 1.00 87.50 100 TYR A C 1
ATOM 806 O O . TYR A 1 100 ? 4.842 -9.572 8.703 1.00 87.50 100 TYR A O 1
ATOM 814 N N . PHE A 1 101 ? 3.723 -11.483 8.346 1.00 89.81 101 PHE A N 1
ATOM 815 C CA . PHE A 1 101 ? 3.016 -10.997 7.154 1.00 89.81 101 PHE A CA 1
ATOM 816 C C . PHE A 1 101 ? 1.499 -10.972 7.335 1.00 89.81 101 PHE A C 1
ATOM 818 O O . PHE A 1 101 ? 0.791 -10.258 6.624 1.00 89.81 101 PHE A O 1
ATOM 825 N N . THR A 1 102 ? 0.986 -11.741 8.298 1.00 93.75 102 THR A N 1
ATOM 826 C CA . THR A 1 102 ? -0.393 -11.641 8.771 1.00 93.75 102 THR A CA 1
ATOM 827 C C . THR A 1 102 ? -0.501 -12.139 10.212 1.00 93.75 102 THR A C 1
ATOM 829 O O . THR A 1 102 ? 0.223 -13.039 10.635 1.00 93.75 102 THR A O 1
ATOM 832 N N . ALA A 1 103 ? -1.414 -11.557 10.972 1.00 95.12 103 ALA A N 1
ATOM 833 C CA . ALA A 1 103 ? -1.928 -12.119 12.209 1.00 95.12 103 ALA A CA 1
ATOM 834 C C . ALA A 1 103 ? -3.431 -12.353 12.049 1.00 95.12 103 ALA A C 1
ATOM 836 O O . ALA A 1 103 ? -4.099 -11.642 11.302 1.00 95.12 103 ALA A O 1
ATOM 837 N N . ILE A 1 104 ? -3.967 -13.360 12.721 1.00 97.25 104 ILE A N 1
ATOM 838 C CA . ILE A 1 104 ? -5.384 -13.701 12.703 1.00 97.25 104 ILE A CA 1
ATOM 839 C C . ILE A 1 104 ? -5.932 -13.420 14.098 1.00 97.25 104 ILE A C 1
ATOM 841 O O . ILE A 1 104 ? -5.614 -14.124 15.055 1.00 97.25 104 ILE A O 1
ATOM 845 N N . VAL A 1 105 ? -6.722 -12.352 14.219 1.00 98.31 105 VAL A N 1
ATOM 846 C CA . VAL A 1 105 ? -7.286 -11.893 15.491 1.00 98.31 105 VAL A CA 1
ATOM 847 C C . VAL A 1 105 ? -8.694 -12.448 15.639 1.00 98.31 105 VAL A C 1
ATOM 849 O O . VAL A 1 105 ? -9.590 -12.128 14.856 1.00 98.31 105 VAL A O 1
ATOM 852 N N . LYS A 1 106 ? -8.904 -13.276 16.661 1.00 98.50 106 LYS A N 1
ATOM 853 C CA . LYS A 1 106 ? -10.208 -13.852 16.982 1.00 98.50 106 LYS A CA 1
ATOM 854 C C . LYS A 1 106 ? -10.887 -13.011 18.055 1.00 98.50 106 LYS A C 1
ATOM 856 O O . LYS A 1 106 ? -10.394 -12.920 19.180 1.00 98.50 106 LYS A O 1
ATOM 861 N N . LEU A 1 107 ? -12.034 -12.430 17.718 1.00 98.44 107 LEU A N 1
ATOM 862 C CA . LEU A 1 107 ? -12.823 -11.587 18.616 1.00 98.44 107 LEU A CA 1
ATOM 863 C C . LEU A 1 107 ? -14.197 -12.210 18.867 1.00 98.44 107 LEU A C 1
ATOM 865 O O . LEU A 1 107 ? -14.759 -12.859 17.987 1.00 98.44 107 LEU A O 1
ATOM 869 N N . LYS A 1 108 ? -14.760 -11.977 20.051 1.00 98.25 108 LYS A N 1
ATOM 870 C CA . LYS A 1 108 ? -16.200 -12.106 20.299 1.00 98.25 108 LYS A CA 1
ATOM 871 C C . LYS A 1 108 ? -16.792 -10.696 20.321 1.00 98.25 108 LYS A C 1
ATOM 873 O O . LYS A 1 108 ? -16.371 -9.884 21.136 1.00 98.25 108 LYS A O 1
ATOM 878 N N . VAL A 1 109 ? -17.710 -10.409 19.402 1.00 97.38 109 VAL A N 1
ATOM 879 C CA . VAL A 1 109 ? -18.425 -9.132 19.273 1.00 97.38 109 VAL A CA 1
ATOM 880 C C . VAL A 1 109 ? -19.895 -9.388 19.584 1.00 97.38 109 VAL A C 1
ATOM 882 O O . VAL A 1 109 ? -20.586 -10.056 18.810 1.00 97.38 109 VAL A O 1
ATOM 885 N N . ASN A 1 110 ? -20.365 -8.897 20.731 1.00 95.12 110 ASN A N 1
ATOM 886 C CA . ASN A 1 110 ? -21.591 -9.365 21.382 1.00 95.12 110 ASN A CA 1
ATOM 887 C C . ASN A 1 110 ? -21.571 -10.900 21.454 1.00 95.12 110 ASN A C 1
ATOM 889 O O . ASN A 1 110 ? -20.611 -11.469 21.962 1.00 95.12 110 ASN A O 1
ATOM 893 N N . ASP A 1 111 ? -22.552 -11.594 20.880 1.00 92.00 111 ASP A N 1
ATOM 894 C CA . ASP A 1 111 ? -22.604 -13.061 20.870 1.00 92.00 111 ASP A CA 1
ATOM 895 C C . ASP A 1 111 ? -21.952 -13.720 19.645 1.00 92.00 111 ASP A C 1
ATOM 897 O O . ASP A 1 111 ? -21.922 -14.946 19.545 1.00 92.00 111 ASP A O 1
ATOM 901 N N . THR A 1 112 ? -21.380 -12.935 18.727 1.00 95.56 112 THR A N 1
ATOM 902 C CA . THR A 1 112 ? -20.789 -13.454 17.484 1.00 95.56 112 THR A CA 1
ATOM 903 C C . THR A 1 112 ? -19.275 -13.575 17.597 1.00 95.56 112 THR A C 1
ATOM 905 O O . THR A 1 112 ? -18.587 -12.613 17.927 1.00 95.56 112 THR A O 1
ATOM 908 N N . VAL A 1 113 ? -18.727 -14.748 17.274 1.00 97.56 113 VAL A N 1
ATOM 909 C CA . VAL A 1 113 ? -17.277 -14.934 17.131 1.00 97.56 113 VAL A CA 1
ATOM 910 C C . VAL A 1 113 ? -16.870 -14.636 15.693 1.00 97.56 113 VAL A C 1
ATOM 912 O O . VAL A 1 113 ? -17.404 -15.234 14.763 1.00 97.56 113 VAL A O 1
ATOM 915 N N . ILE A 1 114 ? -15.900 -13.745 15.522 1.00 97.12 114 ILE A N 1
ATOM 916 C CA . ILE A 1 114 ? -15.363 -13.346 14.221 1.00 97.12 114 ILE A CA 1
ATOM 917 C C . ILE A 1 114 ? -13.849 -13.499 14.173 1.00 97.12 114 ILE A C 1
ATOM 919 O O . ILE A 1 114 ? -13.166 -13.560 15.199 1.00 97.12 114 ILE A O 1
ATOM 923 N N . ILE A 1 115 ? -13.337 -13.518 12.949 1.00 96.50 115 ILE A N 1
ATOM 924 C CA . ILE A 1 115 ? -11.915 -13.546 12.650 1.00 96.50 115 ILE A CA 1
ATOM 925 C C . ILE A 1 115 ? -11.591 -12.317 11.806 1.00 96.50 115 ILE A C 1
ATOM 927 O O . ILE A 1 115 ? -12.195 -12.115 10.754 1.00 96.50 115 ILE A O 1
ATOM 931 N N . ILE A 1 116 ? -10.639 -11.510 12.266 1.00 96.50 116 ILE A N 1
ATOM 932 C CA . ILE A 1 116 ? -10.158 -10.330 11.552 1.00 96.50 116 ILE A CA 1
ATOM 933 C C . ILE A 1 116 ? -8.671 -10.528 11.241 1.00 96.50 116 ILE A C 1
ATOM 935 O O . ILE A 1 116 ? -7.870 -10.652 12.173 1.00 96.50 116 ILE A O 1
ATOM 939 N N . PRO A 1 117 ? -8.269 -10.572 9.959 1.00 94.56 117 PRO A N 1
ATOM 940 C CA . PRO A 1 117 ? -6.858 -10.554 9.612 1.00 94.56 117 PRO A CA 1
ATOM 941 C C . PRO A 1 117 ? -6.258 -9.179 9.930 1.00 94.56 117 PRO A C 1
ATOM 943 O O . PRO A 1 117 ? -6.845 -8.145 9.628 1.00 94.56 117 PRO A O 1
ATOM 946 N N . CYS A 1 118 ? -5.068 -9.167 10.513 1.00 94.94 118 CYS A N 1
ATOM 947 C CA . CYS A 1 118 ? -4.218 -7.997 10.678 1.00 94.94 118 CYS A CA 1
ATOM 948 C C . CYS A 1 118 ? -3.019 -8.156 9.746 1.00 94.94 118 CYS A C 1
ATOM 950 O O . CYS A 1 118 ? -2.231 -9.091 9.895 1.00 94.94 118 CYS A O 1
ATOM 952 N N . ARG A 1 119 ? -2.937 -7.302 8.727 1.00 93.81 119 ARG A N 1
ATOM 953 C CA . ARG A 1 119 ? -1.945 -7.376 7.652 1.00 93.81 119 ARG A CA 1
ATOM 954 C C . ARG A 1 119 ? -1.922 -6.065 6.866 1.00 93.81 119 ARG A C 1
ATOM 956 O O . ARG A 1 119 ? -2.913 -5.335 6.907 1.00 93.81 119 ARG A O 1
ATOM 963 N N . PRO A 1 120 ? -0.859 -5.810 6.090 1.00 92.56 120 PRO A N 1
ATOM 964 C CA . PRO A 1 120 ? -0.821 -4.703 5.145 1.00 92.56 120 PRO A CA 1
ATOM 965 C C . PRO A 1 120 ? -2.054 -4.632 4.250 1.00 92.56 120 PRO A C 1
ATOM 967 O O . PRO A 1 120 ? -2.530 -5.661 3.758 1.00 92.56 120 PRO A O 1
ATOM 970 N N . TYR A 1 121 ? -2.506 -3.417 3.966 1.00 94.25 121 TYR A N 1
ATOM 971 C CA . TYR A 1 121 ? -3.579 -3.120 3.017 1.00 94.25 121 TYR A CA 1
ATOM 972 C C . TYR A 1 121 ? -4.953 -3.678 3.404 1.00 94.25 121 TYR A C 1
ATOM 974 O O . TYR A 1 121 ? -5.785 -3.972 2.547 1.00 94.25 121 TYR A O 1
ATOM 982 N N . GLN A 1 122 ? -5.190 -3.898 4.694 1.00 95.38 122 GLN A N 1
ATOM 983 C CA . GLN A 1 122 ? -6.448 -4.454 5.159 1.00 95.38 122 GLN A CA 1
ATOM 984 C C . GLN A 1 122 ? -7.484 -3.345 5.363 1.00 95.38 122 GLN A C 1
ATOM 986 O O . GLN A 1 122 ? -7.265 -2.419 6.132 1.00 95.38 122 GLN A O 1
ATOM 991 N N . MET A 1 123 ? -8.648 -3.448 4.723 1.00 96.56 123 MET A N 1
ATOM 992 C CA . MET A 1 123 ? -9.783 -2.586 5.070 1.00 96.56 123 MET A CA 1
ATOM 993 C C . MET A 1 123 ? -10.471 -3.067 6.361 1.00 96.56 123 MET A C 1
ATOM 995 O O . MET A 1 123 ? -10.437 -4.270 6.654 1.00 96.56 123 MET A O 1
ATOM 999 N N . PRO A 1 124 ? -11.129 -2.170 7.126 1.00 97.25 124 PRO A N 1
ATOM 1000 C CA . PRO A 1 124 ? -11.901 -2.547 8.309 1.00 97.25 124 PRO A CA 1
ATOM 1001 C C . PRO A 1 124 ? -13.004 -3.567 7.986 1.00 97.25 124 PRO A C 1
ATOM 1003 O O . PRO A 1 124 ? -13.693 -3.445 6.972 1.00 97.25 124 PRO A O 1
ATOM 1006 N N . VAL A 1 125 ? -13.226 -4.532 8.879 1.00 96.00 125 VAL A N 1
ATOM 1007 C CA . VAL A 1 125 ? -14.298 -5.534 8.757 1.00 96.00 125 VAL A CA 1
ATOM 1008 C C . VAL A 1 125 ? -15.578 -4.997 9.391 1.00 96.00 125 VAL A C 1
ATOM 1010 O O . VAL A 1 125 ? -15.547 -4.495 10.513 1.00 96.00 125 VAL A O 1
ATOM 1013 N N . THR A 1 126 ? -16.711 -5.108 8.690 1.00 95.25 126 THR A N 1
ATOM 1014 C CA . THR A 1 126 ? -18.014 -4.666 9.214 1.00 95.25 126 THR A CA 1
ATOM 1015 C C . THR A 1 126 ? -18.755 -5.811 9.904 1.00 95.25 126 THR A C 1
ATOM 1017 O O . THR A 1 126 ? -18.968 -6.861 9.304 1.00 95.25 126 THR A O 1
ATOM 1020 N N . VAL A 1 127 ? -19.171 -5.607 11.153 1.00 94.50 127 VAL A N 1
ATOM 1021 C CA . VAL A 1 127 ? -19.864 -6.589 12.001 1.00 94.50 127 VAL A CA 1
ATOM 1022 C C . VAL A 1 127 ? -20.663 -5.869 13.086 1.00 94.50 127 VAL A C 1
ATOM 1024 O O . VAL A 1 127 ? -20.181 -4.902 13.666 1.00 94.50 127 VAL A O 1
ATOM 1027 N N . SER A 1 128 ? -21.886 -6.323 13.375 1.00 92.19 128 SER A N 1
ATOM 1028 C CA . SER A 1 128 ? -22.727 -5.772 14.457 1.00 92.19 128 SER A CA 1
ATOM 1029 C C . SER A 1 128 ? -22.875 -4.240 14.425 1.00 92.19 128 SER A C 1
ATOM 1031 O O . SER A 1 128 ? -22.869 -3.586 15.462 1.00 92.19 128 SER A O 1
ATOM 1033 N N . GLY A 1 129 ? -22.969 -3.648 13.228 1.00 93.25 129 GLY A N 1
ATOM 1034 C CA . GLY A 1 129 ? -23.080 -2.193 13.063 1.00 93.25 129 GLY A CA 1
ATOM 1035 C C . GLY A 1 129 ? -21.782 -1.413 13.311 1.00 93.25 129 GLY A C 1
ATOM 1036 O O . GLY A 1 129 ? -21.823 -0.188 13.368 1.00 93.25 129 GLY A O 1
ATOM 1037 N N . LEU A 1 130 ? -20.635 -2.088 13.422 1.00 95.88 130 LEU A N 1
ATOM 1038 C CA . LEU A 1 130 ? -19.309 -1.492 13.586 1.00 95.88 130 LEU A CA 1
ATOM 1039 C C . LEU A 1 130 ? -18.378 -1.884 12.442 1.00 95.88 130 LEU A C 1
ATOM 1041 O O . LEU A 1 130 ? -18.418 -3.009 11.958 1.00 95.88 130 LEU A O 1
ATOM 1045 N N . ARG A 1 131 ? -17.488 -0.973 12.061 1.00 97.12 131 ARG A N 1
ATOM 1046 C CA . ARG A 1 131 ? -16.269 -1.234 11.293 1.00 97.12 131 ARG A CA 1
ATOM 1047 C C . ARG A 1 131 ? -15.129 -1.407 12.290 1.00 97.12 131 ARG A C 1
ATOM 1049 O O . ARG A 1 131 ? -14.847 -0.479 13.046 1.00 97.12 131 ARG A O 1
ATOM 1056 N N . ILE A 1 132 ? -14.497 -2.575 12.300 1.00 98.00 132 ILE A N 1
ATOM 1057 C CA . ILE A 1 132 ? -13.403 -2.923 13.211 1.00 98.00 132 ILE A CA 1
ATOM 1058 C C . ILE A 1 132 ? -12.119 -3.085 12.402 1.00 98.00 132 ILE A C 1
ATOM 1060 O O . ILE A 1 132 ? -12.075 -3.836 11.425 1.00 98.00 132 ILE A O 1
ATOM 1064 N N . TYR A 1 133 ? -11.072 -2.390 12.826 1.00 97.81 133 TYR A N 1
ATOM 1065 C CA . TYR A 1 133 ? -9.745 -2.421 12.228 1.00 97.81 133 TYR A CA 1
ATOM 1066 C C . TYR A 1 133 ? -8.699 -2.760 13.288 1.00 97.81 133 TYR A C 1
ATOM 1068 O O . TYR A 1 133 ? -8.837 -2.376 14.450 1.00 97.81 133 TYR A O 1
ATOM 1076 N N . ILE A 1 134 ? -7.661 -3.494 12.894 1.00 96.38 134 ILE A N 1
ATOM 1077 C CA . ILE A 1 134 ? -6.550 -3.833 13.780 1.00 96.38 134 ILE A CA 1
ATOM 1078 C C . ILE A 1 134 ? -5.379 -2.921 13.432 1.00 96.38 134 ILE A C 1
ATOM 1080 O O . ILE A 1 134 ? -4.806 -3.038 12.353 1.00 96.38 134 ILE A O 1
ATOM 1084 N N . GLU A 1 135 ? -5.020 -2.024 14.347 1.00 92.56 135 GLU A N 1
ATOM 1085 C CA . GLU A 1 135 ? -3.920 -1.077 14.138 1.00 92.56 135 GLU A CA 1
ATOM 1086 C C . GLU A 1 135 ? -2.565 -1.639 14.549 1.00 92.56 135 GLU A C 1
ATOM 1088 O O . GLU A 1 135 ? -1.530 -1.145 14.109 1.00 92.56 135 GLU A O 1
ATOM 1093 N N . GLY A 1 136 ? -2.537 -2.673 15.386 1.00 91.69 136 GLY A N 1
ATOM 1094 C CA . GLY A 1 136 ? -1.271 -3.242 15.809 1.00 91.69 136 GLY A CA 1
ATOM 1095 C C . GLY A 1 136 ? -1.411 -4.504 16.635 1.00 91.69 136 GLY A C 1
ATOM 1096 O O . GLY A 1 136 ? -2.426 -4.746 17.289 1.00 91.69 136 GLY A O 1
ATOM 1097 N N . ILE A 1 137 ? -0.342 -5.292 16.607 1.00 91.81 137 ILE A N 1
ATOM 1098 C CA . ILE A 1 137 ? -0.162 -6.506 17.397 1.00 91.81 137 ILE A CA 1
ATOM 1099 C C . ILE A 1 137 ? 1.114 -6.341 18.210 1.00 91.81 137 ILE A C 1
ATOM 1101 O O . ILE A 1 137 ? 2.161 -5.976 17.671 1.00 91.81 137 ILE A O 1
ATOM 1105 N N . LYS A 1 138 ? 1.041 -6.617 19.511 1.00 88.56 138 LYS A N 1
ATOM 1106 C CA . LYS A 1 138 ? 2.147 -6.365 20.440 1.00 88.56 138 LYS A CA 1
ATOM 1107 C C . LYS A 1 138 ? 3.426 -7.102 20.053 1.00 88.56 138 LYS A C 1
ATOM 1109 O O . LYS A 1 138 ? 4.502 -6.516 20.109 1.00 88.56 138 LYS A O 1
ATOM 1114 N N . GLN A 1 139 ? 3.314 -8.363 19.641 1.00 84.12 139 GLN A N 1
ATOM 1115 C CA . GLN A 1 139 ? 4.449 -9.180 19.210 1.00 84.12 139 GLN A CA 1
ATOM 1116 C C . GLN A 1 139 ? 5.090 -8.611 17.938 1.00 84.12 139 GLN A C 1
ATOM 1118 O O . GLN A 1 139 ? 6.310 -8.480 17.885 1.00 84.12 139 GLN A O 1
ATOM 1123 N N . TRP A 1 140 ? 4.289 -8.183 16.948 1.00 82.62 140 TRP A N 1
ATOM 1124 C CA . TRP A 1 140 ? 4.816 -7.516 15.744 1.00 82.62 140 TRP A CA 1
ATOM 1125 C C . TRP A 1 140 ? 5.613 -6.271 16.102 1.00 82.62 140 TRP A C 1
ATOM 1127 O O . TRP A 1 140 ? 6.706 -6.067 15.583 1.00 82.62 140 TRP A O 1
ATOM 1137 N N . ASN A 1 141 ? 5.076 -5.468 17.017 1.00 76.69 141 ASN A N 1
ATOM 1138 C CA . ASN A 1 141 ? 5.677 -4.206 17.399 1.00 76.69 141 ASN A CA 1
ATOM 1139 C C . ASN A 1 141 ? 6.954 -4.369 18.241 1.00 76.69 141 ASN A C 1
ATOM 1141 O O . ASN A 1 141 ? 7.968 -3.720 17.995 1.00 76.69 141 ASN A O 1
ATOM 1145 N N . ASN A 1 142 ? 6.914 -5.245 19.245 1.00 73.38 142 ASN A N 1
ATOM 1146 C CA . ASN A 1 142 ? 7.948 -5.294 20.278 1.00 73.38 142 ASN A CA 1
ATOM 1147 C C . ASN A 1 142 ? 9.094 -6.262 19.947 1.00 73.38 142 ASN A C 1
ATOM 1149 O O . ASN A 1 142 ? 10.196 -6.092 20.478 1.00 73.38 142 ASN A O 1
ATOM 1153 N N . GLU A 1 143 ? 8.849 -7.272 19.104 1.00 65.88 143 GLU A N 1
ATOM 1154 C CA . GLU A 1 143 ? 9.815 -8.342 18.809 1.00 65.88 143 GLU A CA 1
ATOM 1155 C C . GLU A 1 143 ? 10.523 -8.161 17.461 1.00 65.88 143 GLU A C 1
ATOM 1157 O O . GLU A 1 143 ? 11.647 -8.627 17.303 1.00 65.88 143 GLU A O 1
ATOM 1162 N N . ALA A 1 144 ? 9.927 -7.453 16.495 1.00 59.16 144 ALA A N 1
ATOM 1163 C CA . ALA A 1 144 ? 10.518 -7.284 15.163 1.00 59.16 144 ALA A CA 1
ATOM 1164 C C . ALA A 1 144 ? 11.513 -6.113 15.033 1.00 59.16 144 ALA A C 1
ATOM 1166 O O . ALA A 1 144 ? 11.987 -5.847 13.932 1.00 59.16 144 ALA A O 1
ATOM 1167 N N . ARG A 1 145 ? 11.798 -5.427 16.149 1.00 55.47 145 ARG A N 1
ATOM 1168 C CA . ARG A 1 145 ? 12.596 -4.197 16.322 1.00 55.47 145 ARG A CA 1
ATOM 1169 C C . ARG A 1 145 ? 13.550 -3.826 15.174 1.00 55.47 145 ARG A C 1
ATOM 1171 O O . ARG A 1 145 ? 14.587 -4.458 15.031 1.00 55.47 145 ARG A O 1
ATOM 1178 N N . LEU A 1 146 ? 13.265 -2.691 14.525 1.00 51.59 146 LEU A N 1
ATOM 1179 C CA . LEU A 1 146 ? 14.170 -1.553 14.234 1.00 51.59 146 LEU A CA 1
ATOM 1180 C C . LEU A 1 146 ? 13.379 -0.221 14.056 1.00 51.59 146 LEU A C 1
ATOM 1182 O O . LEU A 1 146 ? 13.892 0.752 13.513 1.00 51.59 146 LEU A O 1
ATOM 1186 N N . GLY A 1 147 ? 12.143 -0.143 14.565 1.00 52.22 147 GLY A N 1
ATOM 1187 C CA . GLY A 1 147 ? 11.341 1.085 14.628 1.00 52.22 147 GLY A CA 1
ATOM 1188 C C . GLY A 1 147 ? 10.045 0.834 15.398 1.00 52.22 147 GLY A C 1
ATOM 1189 O O . GLY A 1 147 ? 9.142 0.199 14.867 1.00 52.22 147 GLY A O 1
ATOM 1190 N N . GLU A 1 148 ? 9.981 1.263 16.660 1.00 54.56 148 GLU A N 1
ATOM 1191 C CA . GLU A 1 148 ? 8.838 1.018 17.556 1.00 54.56 148 GLU A CA 1
ATOM 1192 C C . GLU A 1 148 ? 7.612 1.802 17.074 1.00 54.56 148 GLU A C 1
ATOM 1194 O O . GLU A 1 148 ? 7.666 3.029 17.097 1.00 54.56 148 GLU A O 1
ATOM 1199 N N . ILE A 1 149 ? 6.527 1.128 16.667 1.00 60.53 149 ILE A N 1
ATOM 1200 C CA . ILE A 1 149 ? 5.170 1.704 16.704 1.00 60.53 149 ILE A CA 1
ATOM 1201 C C . ILE A 1 149 ? 4.878 1.996 18.181 1.00 60.53 149 ILE A C 1
ATOM 1203 O O . ILE A 1 149 ? 5.349 1.243 19.037 1.00 60.53 149 ILE A O 1
ATOM 1207 N N . ASP A 1 150 ? 4.191 3.100 18.495 1.00 65.00 150 ASP A N 1
ATOM 1208 C CA . ASP A 1 150 ? 3.886 3.538 19.870 1.00 65.00 150 ASP A CA 1
ATOM 1209 C C . ASP A 1 150 ? 3.697 2.363 20.831 1.00 65.00 150 ASP A C 1
ATOM 1211 O O . ASP A 1 150 ? 3.001 1.404 20.507 1.00 65.00 150 ASP A O 1
ATOM 1215 N N . ARG A 1 151 ? 4.315 2.405 22.013 1.00 71.88 151 ARG A N 1
ATOM 1216 C CA . ARG A 1 151 ? 4.361 1.260 22.934 1.00 71.88 151 ARG A CA 1
ATOM 1217 C C . ARG A 1 151 ? 2.966 0.661 23.192 1.00 71.88 151 ARG A C 1
ATOM 1219 O O . ARG A 1 151 ? 2.183 1.220 23.955 1.00 71.88 151 ARG A O 1
ATOM 1226 N N . LEU A 1 152 ? 2.703 -0.523 22.628 1.00 85.06 152 LEU A N 1
ATOM 1227 C CA . LEU A 1 152 ? 1.484 -1.302 22.880 1.00 85.06 152 LEU A CA 1
ATOM 1228 C C . LEU A 1 152 ? 1.523 -1.928 24.282 1.00 85.06 152 LEU A C 1
ATOM 1230 O O . LEU A 1 152 ? 2.430 -2.699 24.629 1.00 85.06 152 LEU A O 1
ATOM 1234 N N . THR A 1 153 ? 0.511 -1.626 25.089 1.00 87.62 153 THR A N 1
ATOM 1235 C CA . THR A 1 153 ? 0.337 -2.178 26.438 1.00 87.62 153 THR A CA 1
ATOM 1236 C C . THR A 1 153 ? -0.519 -3.446 26.429 1.00 87.62 153 THR A C 1
ATOM 1238 O O . THR A 1 153 ? -0.155 -4.430 27.093 1.00 87.62 153 THR A O 1
ATOM 1241 N N . GLY A 1 154 ? -1.597 -3.458 25.639 1.00 92.62 154 GLY A N 1
ATOM 1242 C CA . GLY A 1 154 ? -2.400 -4.642 25.321 1.00 92.62 154 GLY A CA 1
ATOM 1243 C C . GLY A 1 154 ? -1.777 -5.513 24.229 1.00 92.62 154 GLY A C 1
ATOM 1244 O O . GLY A 1 154 ? -0.773 -5.144 23.624 1.00 92.62 154 GLY A O 1
ATOM 1245 N N . ASP A 1 155 ? -2.361 -6.688 23.998 1.00 94.75 155 ASP A N 1
ATOM 1246 C CA . ASP A 1 155 ? -1.882 -7.659 23.004 1.00 94.75 155 ASP A CA 1
ATOM 1247 C C . ASP A 1 155 ? -2.280 -7.257 21.571 1.00 94.75 155 ASP A C 1
ATOM 1249 O O . ASP A 1 155 ? -1.573 -7.572 20.612 1.00 94.75 155 ASP A O 1
ATOM 1253 N N . VAL A 1 156 ? -3.378 -6.506 21.434 1.00 95.81 156 VAL A N 1
ATOM 1254 C CA . VAL A 1 156 ? -3.880 -5.939 20.176 1.00 95.81 156 VAL A CA 1
ATOM 1255 C C . VAL A 1 156 ? -4.353 -4.500 20.386 1.00 95.81 156 VAL A C 1
ATOM 1257 O O . VAL A 1 156 ? -4.972 -4.199 21.409 1.00 95.81 156 VAL A O 1
ATOM 1260 N N . ARG A 1 157 ? -4.102 -3.629 19.404 1.00 95.50 157 ARG A N 1
ATOM 1261 C CA . ARG A 1 157 ? -4.715 -2.298 19.288 1.00 95.50 157 ARG A CA 1
ATOM 1262 C C . ARG A 1 157 ? -5.801 -2.346 18.220 1.00 95.50 157 ARG A C 1
ATOM 1264 O O . ARG A 1 157 ? -5.525 -2.718 17.079 1.00 95.50 157 ARG A O 1
ATOM 1271 N N . LEU A 1 158 ? -7.025 -1.990 18.594 1.00 97.19 158 LEU A N 1
ATOM 1272 C CA . LEU A 1 158 ? -8.169 -1.920 17.692 1.00 97.19 158 LEU A CA 1
ATOM 1273 C C . LEU A 1 158 ? -8.577 -0.468 17.482 1.00 97.19 158 LEU A C 1
ATOM 1275 O O . LEU A 1 158 ? -8.550 0.320 18.424 1.00 97.19 158 LEU A O 1
ATOM 1279 N N . ALA A 1 159 ? -9.031 -0.163 16.2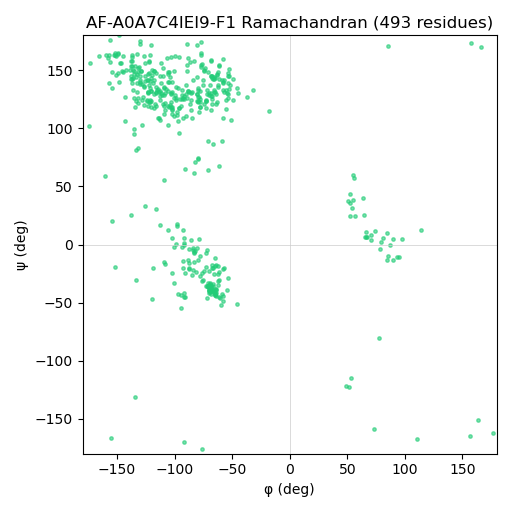73 1.00 97.12 159 ALA A N 1
ATOM 1280 C CA . ALA A 1 159 ? -9.759 1.051 15.947 1.00 97.12 159 ALA A CA 1
ATOM 1281 C C . ALA A 1 159 ? -11.175 0.674 15.504 1.00 97.12 159 ALA A C 1
ATOM 1283 O O . ALA A 1 159 ? -11.356 -0.224 14.674 1.00 97.12 159 ALA A O 1
ATOM 1284 N N . VAL A 1 160 ? -12.186 1.342 16.057 1.00 97.62 160 VAL A N 1
ATOM 1285 C CA . VAL A 1 160 ? -13.592 1.083 15.722 1.00 97.62 160 VAL A CA 1
ATOM 1286 C C . VAL A 1 160 ? -14.315 2.349 15.294 1.00 97.62 160 VAL A C 1
ATOM 1288 O O . VAL A 1 160 ? -14.135 3.422 15.868 1.00 97.62 160 VAL A O 1
ATOM 1291 N N . ARG A 1 161 ? -15.180 2.208 14.292 1.00 96.38 161 ARG A N 1
ATOM 1292 C CA . ARG A 1 161 ? -16.044 3.274 13.776 1.00 96.38 161 ARG A CA 1
ATOM 1293 C C . ARG A 1 161 ? -17.452 2.714 13.556 1.00 96.38 161 ARG A C 1
ATOM 1295 O O . ARG A 1 161 ? -17.555 1.564 13.130 1.00 96.38 161 ARG A O 1
ATOM 1302 N N . PRO A 1 162 ? -18.543 3.456 13.809 1.00 96.12 162 PRO A N 1
ATOM 1303 C CA . PRO A 1 162 ? -19.875 2.976 13.451 1.00 96.12 162 PRO A CA 1
ATOM 1304 C C . PRO A 1 162 ? -19.978 2.699 11.942 1.00 96.12 162 PRO A C 1
ATOM 1306 O O . PRO A 1 162 ? -19.414 3.424 11.117 1.00 96.12 162 PRO A O 1
ATOM 1309 N N . ALA A 1 163 ? -20.676 1.630 11.568 1.00 94.56 163 ALA A N 1
ATOM 1310 C CA . ALA A 1 163 ? -20.894 1.283 10.170 1.00 94.56 163 ALA A CA 1
ATOM 1311 C C . ALA A 1 163 ? -21.706 2.374 9.456 1.00 94.56 163 ALA A C 1
ATOM 1313 O O . ALA A 1 163 ? -22.575 3.012 10.044 1.00 94.56 163 ALA A O 1
ATOM 1314 N N . GLY A 1 164 ? -21.408 2.596 8.175 1.00 92.19 164 GLY A N 1
ATOM 1315 C CA . GLY A 1 164 ? -22.048 3.637 7.365 1.00 92.19 164 GLY A CA 1
ATOM 1316 C C . GLY A 1 164 ? -21.430 5.032 7.496 1.00 92.19 164 GLY A C 1
ATOM 1317 O O . GLY A 1 164 ? -21.683 5.865 6.630 1.00 92.19 164 GLY A O 1
ATOM 1318 N N . PHE A 1 165 ? -20.579 5.273 8.497 1.00 94.50 165 PHE A N 1
ATOM 1319 C CA . PHE A 1 165 ? -19.807 6.511 8.608 1.00 94.50 165 PHE A CA 1
ATOM 1320 C C . PHE A 1 165 ? -18.462 6.403 7.869 1.00 94.50 165 PHE A C 1
ATOM 1322 O O . PHE A 1 165 ? -17.881 5.306 7.810 1.00 94.50 165 PHE A O 1
ATOM 1329 N N . PRO A 1 166 ? -17.942 7.527 7.336 1.00 94.69 166 PRO A N 1
ATOM 1330 C CA . PRO A 1 166 ? -16.572 7.580 6.839 1.00 94.69 166 PRO A CA 1
ATOM 1331 C C . PRO A 1 166 ? -15.591 7.287 7.980 1.00 94.69 166 PRO A C 1
ATOM 1333 O O . PRO A 1 166 ? -15.914 7.477 9.164 1.00 94.69 166 PRO A O 1
ATOM 1336 N N . TRP A 1 167 ? -14.402 6.793 7.628 1.00 96.44 167 TRP A N 1
ATOM 1337 C CA . TRP A 1 167 ? -13.390 6.444 8.625 1.00 96.44 167 TRP A CA 1
ATOM 1338 C C . TRP A 1 167 ? -12.996 7.671 9.447 1.00 96.44 167 TRP A C 1
ATOM 1340 O O . TRP A 1 167 ? -13.004 7.616 10.677 1.00 96.44 167 TRP A O 1
ATOM 1350 N N . PHE A 1 168 ? -12.755 8.791 8.762 1.00 95.56 168 PHE A N 1
ATOM 1351 C CA . PHE A 1 168 ? -12.599 10.122 9.347 1.00 95.56 168 PHE A CA 1
ATOM 1352 C C . PHE A 1 168 ? -13.811 10.982 8.991 1.00 95.56 168 PHE A C 1
ATOM 1354 O O . PHE A 1 168 ? -14.246 10.988 7.842 1.00 95.56 168 PHE A O 1
ATOM 1361 N N . GLU A 1 169 ? -14.349 11.726 9.958 1.00 92.81 169 GLU A N 1
ATOM 1362 C CA . GLU A 1 169 ? -15.487 12.628 9.736 1.00 92.81 169 GLU A CA 1
ATOM 1363 C C . GLU A 1 169 ? -15.186 13.680 8.667 1.00 92.81 169 GLU A C 1
ATOM 1365 O O . GLU A 1 169 ? -15.967 13.847 7.730 1.00 92.81 169 GLU A O 1
ATOM 1370 N N . LYS A 1 170 ? -14.031 14.348 8.765 1.00 91.88 170 LYS A N 1
ATOM 1371 C CA . LYS A 1 170 ? -13.546 15.219 7.696 1.00 91.88 170 LYS A CA 1
ATOM 1372 C C . LYS A 1 170 ? -12.787 14.388 6.668 1.00 91.88 170 LYS A C 1
ATOM 1374 O O . LYS A 1 170 ? -11.670 13.938 6.912 1.00 91.88 170 LYS A O 1
ATOM 1379 N N . THR A 1 171 ? -13.381 14.213 5.490 1.00 89.94 171 THR A N 1
ATOM 1380 C CA . THR A 1 171 ? -12.712 13.562 4.358 1.00 89.94 171 THR A CA 1
ATOM 1381 C C . THR A 1 171 ? -11.501 14.370 3.904 1.00 89.94 171 THR A C 1
ATOM 1383 O O . THR A 1 171 ? -11.631 15.529 3.489 1.00 89.94 171 THR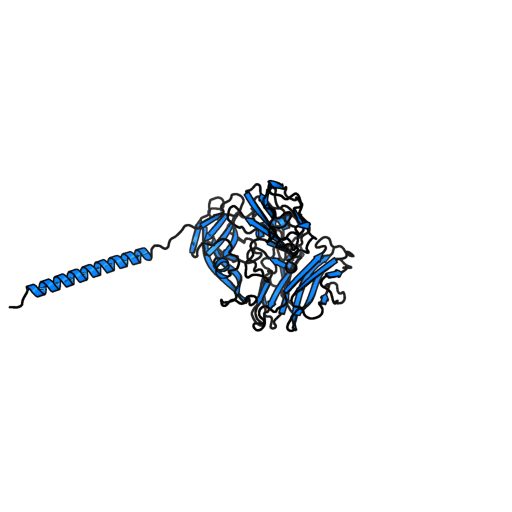 A O 1
ATOM 1386 N N . ILE A 1 172 ? -10.339 13.730 3.912 1.00 95.94 172 ILE A N 1
ATOM 1387 C CA . ILE A 1 172 ? -9.102 14.275 3.356 1.00 95.94 172 ILE A CA 1
ATOM 1388 C C . ILE A 1 172 ? -9.096 14.202 1.824 1.00 95.94 172 ILE A C 1
ATOM 1390 O O . ILE A 1 172 ? -9.796 13.377 1.238 1.00 95.94 172 ILE A O 1
ATOM 1394 N N . ALA A 1 173 ? -8.332 15.072 1.162 1.00 97.00 173 ALA A N 1
ATOM 1395 C CA . ALA A 1 173 ? -7.956 14.857 -0.236 1.00 97.00 173 ALA A CA 1
ATOM 1396 C C . ALA A 1 173 ? -6.891 13.756 -0.317 1.00 97.00 173 ALA A C 1
ATOM 1398 O O . ALA A 1 173 ? -6.101 13.578 0.615 1.00 97.00 173 ALA A O 1
ATOM 1399 N N . PHE A 1 174 ? -6.868 13.016 -1.425 1.00 97.69 174 PHE A N 1
ATOM 1400 C CA . PHE A 1 174 ? -5.762 12.108 -1.696 1.00 97.69 174 PHE A CA 1
ATOM 1401 C C . PHE A 1 174 ? -4.488 12.937 -1.972 1.00 97.69 174 PHE A C 1
ATOM 1403 O O . PHE A 1 174 ? -4.555 13.891 -2.746 1.00 97.69 174 PHE A O 1
ATOM 1410 N N . PRO A 1 175 ? -3.342 12.636 -1.332 1.00 97.12 175 PRO A N 1
ATOM 1411 C CA . PRO A 1 175 ? -2.238 13.594 -1.215 1.00 97.12 175 PRO A CA 1
ATOM 1412 C C . PRO A 1 175 ? -1.378 13.750 -2.477 1.00 97.12 175 PRO A C 1
ATOM 1414 O O . PRO A 1 175 ? -0.542 14.646 -2.512 1.00 97.12 175 PRO A O 1
ATOM 1417 N N . VAL A 1 176 ? -1.548 12.903 -3.496 1.00 96.81 176 VAL A N 1
ATOM 1418 C CA . VAL A 1 176 ? -0.770 12.941 -4.748 1.00 96.81 176 VAL A CA 1
ATOM 1419 C C . VAL A 1 176 ? -1.722 13.086 -5.925 1.00 96.81 176 VAL A C 1
ATOM 1421 O O . VAL A 1 176 ? -2.674 12.314 -6.008 1.00 96.81 176 VAL A O 1
ATOM 1424 N N . THR A 1 177 ? -1.484 14.031 -6.834 1.00 95.62 177 THR A N 1
ATOM 1425 C CA . THR A 1 177 ? -2.319 14.218 -8.034 1.00 95.62 177 THR A CA 1
ATOM 1426 C C . THR A 1 177 ? -2.016 13.169 -9.104 1.00 95.62 177 THR A C 1
ATOM 1428 O O . THR A 1 177 ? -0.920 12.615 -9.155 1.00 95.62 177 THR A O 1
ATOM 1431 N N . ASP A 1 178 ? -3.002 12.888 -9.959 1.00 93.62 178 ASP A N 1
ATOM 1432 C CA . ASP A 1 178 ? -2.912 11.947 -11.083 1.00 93.62 178 ASP A CA 1
ATOM 1433 C C . ASP A 1 178 ? -2.398 10.539 -10.726 1.00 93.62 178 ASP A C 1
ATOM 1435 O O . ASP A 1 178 ? -1.896 9.812 -11.574 1.00 93.62 178 ASP A O 1
ATOM 1439 N N . TYR A 1 179 ? -2.543 10.102 -9.476 1.00 93.62 179 TYR A N 1
ATOM 1440 C CA . TYR A 1 179 ? -1.962 8.850 -8.997 1.00 93.62 179 TYR A CA 1
ATOM 1441 C C . TYR A 1 179 ? -2.808 7.632 -9.384 1.00 93.62 179 TYR A C 1
ATOM 1443 O O . TYR A 1 179 ? -4.005 7.603 -9.093 1.00 93.62 179 TYR A O 1
ATOM 1451 N N . VAL A 1 180 ? -2.211 6.594 -9.979 1.00 92.88 180 VAL A N 1
ATOM 1452 C CA . VAL A 1 180 ? -2.830 5.257 -10.083 1.00 92.88 180 VAL A CA 1
ATOM 1453 C C . VAL A 1 180 ? -2.366 4.415 -8.902 1.00 92.88 180 VAL A C 1
ATOM 1455 O O . VAL A 1 180 ? -1.180 4.394 -8.570 1.00 92.88 180 VAL A O 1
ATOM 1458 N N . TRP A 1 181 ? -3.308 3.735 -8.249 1.00 90.38 181 TRP A N 1
ATOM 1459 C CA . TRP A 1 181 ? -3.002 2.863 -7.125 1.00 90.38 181 TRP A CA 1
ATOM 1460 C C . TRP A 1 181 ? -1.959 1.822 -7.541 1.00 90.38 181 TRP A C 1
ATOM 1462 O O . TRP A 1 181 ? -2.141 1.128 -8.535 1.00 90.38 181 TRP A O 1
ATOM 1472 N N . ARG A 1 182 ? -0.843 1.752 -6.804 1.00 83.31 182 ARG A N 1
ATOM 1473 C CA . ARG A 1 182 ? 0.293 0.856 -7.092 1.00 83.31 182 ARG A CA 1
ATOM 1474 C C . ARG A 1 182 ? 0.833 0.944 -8.533 1.00 83.31 182 ARG A C 1
ATOM 1476 O O . ARG A 1 182 ? 1.370 -0.029 -9.051 1.00 83.31 182 ARG A O 1
ATOM 1483 N N . ALA A 1 183 ? 0.825 2.143 -9.128 1.00 78.94 183 ALA A N 1
ATOM 1484 C CA . ALA A 1 183 ? 1.586 2.442 -10.354 1.00 78.94 183 ALA A CA 1
ATOM 1485 C C . ALA A 1 183 ? 3.101 2.176 -10.210 1.00 78.94 183 ALA A C 1
ATOM 1487 O O . ALA A 1 183 ? 3.812 2.015 -11.200 1.00 78.94 183 ALA A O 1
ATOM 1488 N N . SER A 1 184 ? 3.594 2.136 -8.964 1.00 81.75 184 SER A N 1
ATOM 1489 C CA . SER A 1 184 ? 4.942 1.699 -8.604 1.00 81.75 184 SER A CA 1
ATOM 1490 C C . SER A 1 184 ? 4.943 0.309 -7.994 1.00 81.75 184 SER A C 1
ATOM 1492 O O . SER A 1 184 ? 4.122 -0.014 -7.132 1.00 81.75 184 SER A O 1
ATOM 1494 N N . ALA A 1 185 ? 5.992 -0.452 -8.305 1.00 80.31 185 ALA A N 1
ATOM 1495 C CA . ALA A 1 185 ? 6.329 -1.655 -7.554 1.00 80.31 185 ALA A CA 1
ATOM 1496 C C . ALA A 1 185 ? 6.797 -1.353 -6.108 1.00 80.31 185 ALA A C 1
ATOM 1498 O O . ALA A 1 185 ? 6.744 -2.244 -5.256 1.00 80.31 185 ALA A O 1
ATOM 1499 N N . TYR A 1 186 ? 7.243 -0.122 -5.815 1.00 85.25 186 TYR A N 1
ATOM 1500 C CA . TYR A 1 186 ? 7.559 0.342 -4.460 1.00 85.25 186 TYR A CA 1
ATOM 1501 C C . TYR A 1 186 ? 6.339 1.021 -3.830 1.00 85.25 186 TYR A C 1
ATOM 1503 O O . TYR A 1 186 ? 5.956 2.121 -4.215 1.00 85.25 186 TYR A O 1
ATOM 1511 N N . TYR A 1 187 ? 5.732 0.359 -2.852 1.00 87.06 187 TYR A N 1
ATOM 1512 C CA . TYR A 1 187 ? 4.626 0.886 -2.063 1.00 87.06 187 TYR A CA 1
ATOM 1513 C C . TYR A 1 187 ? 4.647 0.169 -0.711 1.00 87.06 187 TYR A C 1
ATOM 1515 O O . TYR A 1 187 ? 4.782 -1.059 -0.669 1.00 87.06 187 TYR A O 1
ATOM 1523 N N . ASN A 1 188 ? 4.489 0.915 0.379 1.00 90.38 188 ASN A N 1
ATOM 1524 C CA . ASN A 1 188 ? 4.280 0.379 1.721 1.00 90.38 188 ASN A CA 1
ATOM 1525 C C . ASN A 1 188 ? 3.067 1.061 2.353 1.00 90.38 188 ASN A C 1
ATOM 1527 O O . ASN A 1 188 ? 2.774 2.219 2.097 1.00 90.38 188 ASN A O 1
ATOM 1531 N N . THR A 1 189 ? 2.363 0.338 3.207 1.00 92.81 189 THR A N 1
ATOM 1532 C CA . THR A 1 189 ? 1.253 0.860 4.016 1.00 92.81 189 THR A CA 1
ATOM 1533 C C . THR A 1 189 ? 1.455 0.473 5.469 1.00 92.81 189 THR A C 1
ATOM 1535 O O . THR A 1 189 ? 2.329 -0.344 5.764 1.00 92.81 189 THR A O 1
ATOM 1538 N N . TRP A 1 190 ? 0.628 0.992 6.370 1.00 90.88 190 TRP A N 1
ATOM 1539 C CA . TRP A 1 190 ? 0.555 0.587 7.767 1.00 90.88 190 TRP A CA 1
ATOM 1540 C C . TRP A 1 190 ? 0.765 -0.932 7.958 1.00 90.88 190 TRP A C 1
ATOM 1542 O O . TRP A 1 190 ? 0.110 -1.758 7.318 1.00 90.88 190 TRP A O 1
ATOM 1552 N N . LEU A 1 191 ? 1.715 -1.299 8.827 1.00 89.25 191 LEU A N 1
ATOM 1553 C CA . LEU A 1 191 ? 2.156 -2.677 9.110 1.00 89.25 191 LEU A CA 1
ATOM 1554 C C . LEU A 1 191 ? 2.853 -3.426 7.959 1.00 89.25 191 LEU A C 1
ATOM 1556 O O . LEU A 1 191 ? 3.084 -4.630 8.071 1.00 89.25 191 LEU A O 1
ATOM 1560 N N . SER A 1 192 ? 3.216 -2.762 6.861 1.00 89.31 192 SER A N 1
ATOM 1561 C CA . SER A 1 192 ? 4.064 -3.360 5.817 1.00 89.31 192 SER A CA 1
ATOM 1562 C C . SER A 1 192 ? 5.502 -3.411 6.277 1.00 89.31 192 SER A C 1
ATOM 1564 O O . SER A 1 192 ? 6.008 -2.439 6.820 1.00 89.31 192 SER A O 1
ATOM 1566 N N . LEU A 1 193 ? 6.195 -4.515 6.036 1.00 84.88 193 LEU A N 1
ATOM 1567 C CA . LEU A 1 193 ? 7.639 -4.525 6.206 1.00 84.88 193 LEU A CA 1
ATOM 1568 C C . LEU A 1 193 ? 8.292 -3.721 5.080 1.00 84.88 193 LEU A C 1
ATOM 1570 O O . LEU A 1 193 ? 8.070 -4.042 3.913 1.00 84.88 193 LEU A O 1
ATOM 1574 N N . VAL A 1 194 ? 9.181 -2.787 5.420 1.00 83.94 194 VAL A N 1
ATOM 1575 C CA . VAL A 1 194 ? 10.053 -2.168 4.415 1.00 83.94 194 VAL A CA 1
ATOM 1576 C C . VAL A 1 194 ? 11.199 -3.118 4.062 1.00 83.94 194 VAL A C 1
ATOM 1578 O O . VAL A 1 194 ? 11.997 -3.482 4.928 1.00 83.94 194 VAL A O 1
ATOM 1581 N N . PRO A 1 195 ? 11.321 -3.564 2.802 1.00 75.69 195 PRO A N 1
ATOM 1582 C CA . PRO A 1 195 ? 12.059 -4.791 2.535 1.00 75.69 195 PRO A CA 1
ATOM 1583 C C . PRO A 1 195 ? 13.510 -4.576 2.074 1.00 75.69 195 PRO A C 1
ATOM 1585 O O . PRO A 1 195 ? 14.083 -5.495 1.494 1.00 75.69 195 PRO A O 1
ATOM 1588 N N . TYR A 1 196 ? 14.120 -3.401 2.279 1.00 72.31 196 TYR A N 1
ATOM 1589 C CA . TYR A 1 196 ? 15.422 -3.066 1.662 1.00 72.31 196 TYR A CA 1
ATOM 1590 C C . TYR A 1 196 ? 16.475 -2.449 2.592 1.00 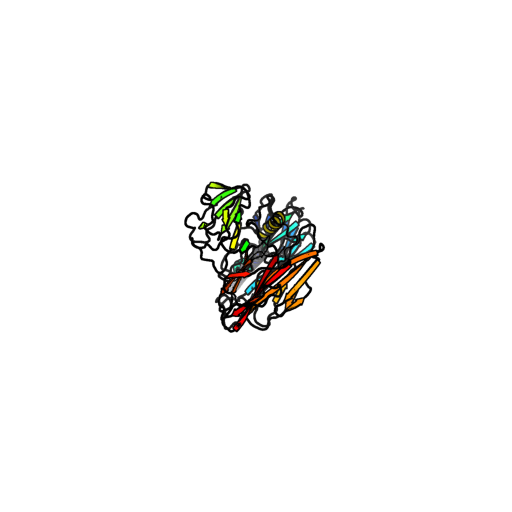72.31 196 TYR A C 1
ATOM 1592 O O . TYR A 1 196 ? 17.669 -2.631 2.364 1.00 72.31 196 TYR A O 1
ATOM 1600 N N . ASN A 1 197 ? 16.079 -1.699 3.620 1.00 66.75 197 ASN A N 1
ATOM 1601 C CA . ASN A 1 197 ? 17.008 -0.856 4.384 1.00 66.75 197 ASN A CA 1
ATOM 1602 C C . ASN A 1 197 ? 17.072 -1.234 5.870 1.00 66.75 197 ASN A C 1
ATOM 1604 O O . ASN A 1 197 ? 18.161 -1.385 6.420 1.00 66.75 197 ASN A O 1
ATOM 1608 N N . LEU A 1 198 ? 15.925 -1.426 6.515 1.00 70.38 198 LEU A N 1
ATOM 1609 C CA . LEU A 1 198 ? 15.787 -1.648 7.949 1.00 70.38 198 LEU A CA 1
ATOM 1610 C C . LEU A 1 198 ? 14.638 -2.619 8.215 1.00 70.38 198 LEU A C 1
ATOM 1612 O O . LEU A 1 198 ? 13.650 -2.647 7.486 1.00 70.38 198 LEU A O 1
ATOM 1616 N N . ARG A 1 199 ? 14.750 -3.408 9.285 1.00 69.88 199 ARG A N 1
ATOM 1617 C CA . ARG A 1 199 ? 13.688 -4.320 9.725 1.00 69.88 199 ARG A CA 1
ATOM 1618 C C . ARG A 1 199 ? 12.622 -3.534 10.487 1.00 69.88 199 ARG A C 1
ATOM 1620 O O . ARG A 1 199 ? 12.576 -3.575 11.710 1.00 69.88 199 ARG A O 1
ATOM 1627 N N . TYR A 1 200 ? 11.796 -2.772 9.779 1.00 77.75 200 TYR A N 1
ATOM 1628 C CA . TYR A 1 200 ? 10.732 -1.991 10.407 1.00 77.75 200 TYR A CA 1
ATOM 1629 C C . TYR A 1 200 ? 9.388 -2.211 9.723 1.00 77.75 200 TYR A C 1
ATOM 1631 O O . TYR A 1 200 ? 9.315 -2.396 8.505 1.00 77.75 200 TYR A O 1
ATOM 1639 N N . TYR A 1 201 ? 8.332 -2.200 10.535 1.00 83.12 201 TYR A N 1
ATOM 1640 C CA . TYR A 1 201 ? 6.964 -2.170 10.043 1.00 83.12 201 TYR A CA 1
ATOM 1641 C C . TYR A 1 201 ? 6.509 -0.731 9.889 1.00 83.12 201 TYR A C 1
ATOM 1643 O O . TYR A 1 201 ? 6.652 0.095 10.791 1.00 83.12 201 TYR A O 1
ATOM 1651 N N . HIS A 1 202 ? 5.982 -0.458 8.710 1.00 86.88 202 HIS A N 1
ATOM 1652 C CA . HIS A 1 202 ? 5.688 0.863 8.226 1.00 86.88 202 HIS A CA 1
ATOM 1653 C C . HIS A 1 202 ? 4.554 1.524 9.007 1.00 86.88 202 HIS A C 1
ATOM 1655 O O . HIS A 1 202 ? 3.591 0.868 9.417 1.00 86.88 202 HIS A O 1
ATOM 1661 N N . ARG A 1 203 ? 4.673 2.841 9.185 1.00 87.06 203 ARG A N 1
ATOM 1662 C CA . ARG A 1 203 ? 3.695 3.694 9.859 1.00 87.06 203 ARG A CA 1
ATOM 1663 C C . ARG A 1 203 ? 3.366 4.867 8.962 1.00 87.06 203 ARG A C 1
ATOM 1665 O O . ARG A 1 203 ? 4.161 5.785 8.828 1.00 87.06 203 ARG A O 1
ATOM 1672 N N . GLY A 1 204 ? 2.215 4.789 8.321 1.00 91.56 204 GLY A N 1
ATOM 1673 C CA . GLY A 1 204 ? 1.803 5.691 7.256 1.00 91.56 204 GLY A CA 1
ATOM 1674 C C . GLY A 1 204 ? 1.778 4.975 5.915 1.00 91.56 204 GLY A C 1
ATOM 1675 O O . GLY A 1 204 ? 1.866 3.746 5.843 1.00 91.56 204 GLY A O 1
ATOM 1676 N N . GLU A 1 205 ? 1.676 5.770 4.865 1.00 94.88 205 GLU A N 1
ATOM 1677 C CA . GLU A 1 205 ? 1.469 5.336 3.492 1.00 94.88 205 GLU A CA 1
ATOM 1678 C C . GLU A 1 205 ? 2.612 5.857 2.617 1.00 94.88 205 GLU A C 1
ATOM 1680 O O . GLU A 1 205 ? 2.846 7.064 2.556 1.00 94.88 205 GLU A O 1
ATOM 1685 N N . ASP A 1 206 ? 3.318 4.945 1.954 1.00 94.12 206 ASP A N 1
ATOM 1686 C CA . ASP A 1 206 ? 4.346 5.252 0.964 1.00 94.12 206 ASP A CA 1
ATOM 1687 C C . ASP A 1 206 ? 3.749 5.142 -0.438 1.00 94.12 206 ASP A C 1
ATOM 1689 O O . ASP A 1 206 ? 3.471 4.044 -0.927 1.00 94.12 206 ASP A O 1
ATOM 1693 N N . PHE A 1 207 ? 3.627 6.276 -1.119 1.00 94.19 207 PHE A N 1
ATOM 1694 C CA . PHE A 1 207 ? 3.213 6.346 -2.515 1.00 94.19 207 PHE A CA 1
ATOM 1695 C C . PHE A 1 207 ? 4.454 6.428 -3.401 1.00 94.19 207 PHE A C 1
ATOM 1697 O O . PHE A 1 207 ? 5.010 7.510 -3.601 1.00 94.19 207 PHE A O 1
ATOM 1704 N N . GLY A 1 208 ? 4.915 5.287 -3.918 1.00 92.06 208 GLY A N 1
ATOM 1705 C CA . GLY A 1 208 ? 6.026 5.271 -4.870 1.00 92.06 208 GLY A CA 1
ATOM 1706 C C . GLY A 1 208 ? 5.673 6.030 -6.143 1.00 92.06 208 GLY A C 1
ATOM 1707 O O . GLY A 1 208 ? 4.571 5.859 -6.669 1.00 92.06 208 GLY A O 1
ATOM 1708 N N . ALA A 1 209 ? 6.606 6.849 -6.624 1.00 90.50 209 ALA A N 1
ATOM 1709 C CA . ALA A 1 209 ? 6.463 7.673 -7.821 1.00 90.50 209 ALA A CA 1
ATOM 1710 C C . ALA A 1 209 ? 7.839 8.013 -8.411 1.00 90.50 209 ALA A C 1
ATOM 1712 O O . ALA A 1 209 ? 8.837 8.012 -7.689 1.00 90.50 209 ALA A O 1
ATOM 1713 N N . ILE A 1 210 ? 7.905 8.342 -9.707 1.00 89.81 210 ILE A N 1
ATOM 1714 C CA . ILE A 1 210 ? 9.131 8.935 -10.264 1.00 89.81 210 ILE A CA 1
ATOM 1715 C C . ILE A 1 210 ? 9.340 10.316 -9.604 1.00 89.81 210 ILE A C 1
ATOM 1717 O O . ILE A 1 210 ? 8.390 11.109 -9.554 1.00 89.81 210 ILE A O 1
ATOM 1721 N N . PRO A 1 211 ? 10.553 10.618 -9.097 1.00 91.44 211 PRO A N 1
ATOM 1722 C CA . PRO A 1 211 ? 10.876 11.922 -8.516 1.00 91.44 211 PRO A CA 1
ATOM 1723 C C . PRO A 1 211 ? 10.557 13.087 -9.456 1.00 91.44 211 PRO A C 1
ATOM 1725 O O . PRO A 1 211 ? 10.825 12.987 -10.643 1.00 91.44 211 PRO A O 1
ATOM 1728 N N . ASP A 1 212 ? 10.014 14.184 -8.934 1.00 91.50 212 ASP A N 1
ATOM 1729 C CA . ASP A 1 212 ? 9.645 15.420 -9.644 1.00 91.50 212 ASP A CA 1
ATOM 1730 C C . ASP A 1 212 ? 8.481 15.331 -10.660 1.00 91.50 212 ASP A C 1
ATOM 1732 O O . ASP A 1 212 ? 8.188 16.327 -11.338 1.00 91.50 212 ASP A O 1
ATOM 1736 N N . HIS A 1 213 ? 7.777 14.194 -10.768 1.00 92.06 213 HIS A N 1
ATOM 1737 C CA . HIS A 1 213 ? 6.685 14.034 -11.746 1.00 92.06 213 HIS A CA 1
ATOM 1738 C C . HIS A 1 213 ? 5.293 14.393 -11.211 1.00 92.06 213 HIS A C 1
ATOM 1740 O O . HIS A 1 213 ? 4.548 15.076 -11.912 1.00 92.06 213 HIS A O 1
ATOM 1746 N N . LEU A 1 214 ? 4.919 13.944 -10.008 1.00 95.38 214 LEU A N 1
ATOM 1747 C CA . LEU A 1 214 ? 3.558 14.121 -9.485 1.00 95.38 214 LEU A CA 1
ATOM 1748 C C . LEU A 1 214 ? 3.510 15.207 -8.417 1.00 95.38 214 LEU A C 1
ATOM 1750 O O . LEU A 1 214 ? 4.398 15.282 -7.567 1.00 95.38 214 LEU A O 1
ATOM 1754 N N . PHE A 1 215 ? 2.464 16.033 -8.439 1.00 97.44 215 PHE A N 1
ATOM 1755 C CA . PHE A 1 215 ? 2.267 17.045 -7.408 1.00 97.44 215 PHE A CA 1
ATOM 1756 C C . PHE A 1 215 ? 1.764 16.409 -6.117 1.00 97.44 215 PHE A C 1
ATOM 1758 O O . PHE A 1 215 ? 0.934 15.499 -6.125 1.00 97.44 215 PHE A O 1
ATOM 1765 N N . VAL A 1 216 ? 2.261 16.933 -5.002 1.00 98.44 216 VAL A N 1
ATOM 1766 C CA . VAL A 1 216 ? 1.778 16.632 -3.659 1.00 98.44 216 VAL A CA 1
ATOM 1767 C C . VAL A 1 216 ? 0.935 17.806 -3.192 1.00 98.44 216 VAL A C 1
ATOM 1769 O O . VAL A 1 216 ? 1.372 18.954 -3.295 1.00 98.44 216 VAL A O 1
ATOM 1772 N N . ILE A 1 217 ? -0.264 17.525 -2.688 1.00 98.56 217 ILE A N 1
ATOM 1773 C CA . ILE A 1 217 ? -1.244 18.534 -2.278 1.00 98.56 217 ILE A CA 1
ATOM 1774 C C . ILE A 1 217 ? -1.640 18.389 -0.809 1.00 98.56 217 ILE A C 1
ATOM 1776 O O . ILE A 1 217 ? -1.548 17.314 -0.213 1.00 98.56 217 ILE A O 1
ATOM 1780 N N . ALA A 1 218 ? -2.119 19.482 -0.225 1.00 98.25 218 ALA A N 1
ATOM 1781 C CA . ALA A 1 218 ? -2.625 19.499 1.134 1.00 98.25 218 ALA A CA 1
ATOM 1782 C C . ALA A 1 218 ? -3.928 18.680 1.259 1.00 98.25 218 ALA A C 1
ATOM 1784 O O . ALA A 1 218 ? -4.907 18.964 0.563 1.00 98.25 218 ALA A O 1
ATOM 1785 N N . PRO A 1 219 ? -4.001 17.698 2.175 1.00 97.25 219 PRO A N 1
ATOM 1786 C CA . PRO A 1 219 ? -5.181 16.854 2.350 1.00 97.25 219 PRO A CA 1
ATOM 1787 C C . PRO A 1 219 ? -6.349 17.590 3.017 1.00 97.25 219 PRO A C 1
ATOM 1789 O O . PRO A 1 219 ? -7.491 17.136 2.939 1.00 97.25 219 PRO A O 1
ATOM 1792 N N . THR A 1 220 ? -6.074 18.703 3.695 1.00 97.44 220 THR A N 1
ATOM 1793 C CA . THR A 1 220 ? -7.013 19.449 4.533 1.00 97.44 220 THR A CA 1
ATOM 1794 C C . THR A 1 220 ? -6.555 20.894 4.682 1.00 97.44 220 THR A C 1
ATOM 1796 O O . THR A 1 220 ? -5.376 21.193 4.491 1.00 97.44 220 THR A O 1
ATOM 1799 N N . ASP A 1 221 ? -7.473 21.757 5.110 1.00 98.19 221 ASP A N 1
ATOM 1800 C CA . ASP A 1 221 ? -7.138 23.071 5.645 1.00 98.19 221 ASP A CA 1
ATOM 1801 C C . ASP A 1 221 ? -6.354 22.922 6.953 1.00 98.19 221 ASP A C 1
ATOM 1803 O O . ASP A 1 221 ? -6.655 22.041 7.776 1.00 98.19 221 ASP A O 1
ATOM 1807 N N . GLY A 1 222 ? -5.391 23.810 7.179 1.00 97.88 222 GLY A N 1
ATOM 1808 C CA . GLY A 1 222 ? -4.573 23.790 8.382 1.00 97.88 222 GLY A CA 1
ATOM 1809 C C . GLY A 1 222 ? -3.471 24.839 8.393 1.00 97.88 222 GLY A C 1
ATOM 1810 O O . GLY A 1 222 ? -3.493 25.811 7.642 1.00 97.88 222 GLY A O 1
ATOM 1811 N N . MET A 1 223 ? -2.493 24.628 9.264 1.00 98.56 223 MET A N 1
ATOM 1812 C CA . MET A 1 223 ? -1.325 25.487 9.411 1.00 98.56 223 MET A CA 1
ATOM 1813 C C . MET A 1 223 ? -0.051 24.650 9.382 1.00 98.56 223 MET A C 1
ATOM 1815 O O . MET A 1 223 ? 0.010 23.581 9.989 1.00 98.56 223 MET A O 1
ATOM 1819 N N . VAL A 1 224 ? 0.989 25.139 8.712 1.00 98.69 224 VAL A N 1
ATOM 1820 C CA . VAL A 1 224 ? 2.314 24.514 8.743 1.00 98.69 224 VAL A CA 1
ATOM 1821 C C . VAL A 1 224 ? 2.899 24.650 10.151 1.00 98.69 224 VAL A C 1
ATOM 1823 O O . VAL A 1 224 ? 3.090 25.762 10.642 1.00 98.69 224 VAL A O 1
ATOM 1826 N N . ILE A 1 225 ? 3.215 23.526 10.796 1.00 98.19 225 ILE A N 1
ATOM 1827 C CA . ILE A 1 225 ? 3.831 23.485 12.139 1.00 98.19 225 ILE A CA 1
ATOM 1828 C C . ILE A 1 225 ? 5.296 23.041 12.111 1.00 98.19 225 ILE A C 1
ATOM 1830 O O . ILE A 1 225 ? 6.039 23.281 13.059 1.00 98.19 225 ILE A O 1
ATOM 1834 N N . LYS A 1 226 ? 5.732 22.429 11.006 1.00 97.88 226 LYS A N 1
ATOM 1835 C CA . LYS A 1 226 ? 7.126 22.064 10.743 1.00 97.88 226 LYS A CA 1
ATOM 1836 C C . LYS A 1 226 ? 7.381 22.150 9.247 1.00 97.88 226 LYS A C 1
ATOM 1838 O O . LYS A 1 226 ? 6.541 21.712 8.468 1.00 97.88 226 LYS A O 1
ATOM 1843 N N . SER A 1 227 ? 8.546 22.655 8.858 1.00 97.50 227 SER A N 1
ATOM 1844 C CA . SER A 1 227 ? 8.989 22.682 7.465 1.00 97.50 227 SER A CA 1
ATOM 1845 C C . SER A 1 227 ? 10.463 22.292 7.349 1.00 97.50 227 SER A C 1
ATOM 1847 O O . SER A 1 227 ? 11.247 22.679 8.219 1.00 97.50 227 SER A O 1
ATOM 1849 N N . PRO A 1 228 ? 10.858 21.548 6.299 1.00 95.81 228 PRO A N 1
ATOM 1850 C CA . PRO A 1 228 ? 12.257 21.266 6.004 1.00 95.81 228 PRO A CA 1
ATOM 1851 C C . PRO A 1 228 ? 12.934 22.397 5.214 1.00 95.81 228 PRO A C 1
ATOM 1853 O O . PRO A 1 228 ? 14.132 22.325 4.965 1.00 95.81 228 PRO A O 1
ATOM 1856 N N . LEU A 1 229 ? 12.204 23.418 4.761 1.00 95.06 229 LEU A N 1
ATOM 1857 C CA . LEU A 1 229 ? 12.770 24.463 3.912 1.00 95.06 229 LEU A CA 1
ATOM 1858 C C . LEU A 1 229 ? 13.690 25.432 4.678 1.00 95.06 229 LEU A C 1
ATOM 1860 O O . LEU A 1 229 ? 13.465 25.689 5.862 1.00 95.06 229 LEU A O 1
ATOM 1864 N N . PRO A 1 230 ? 14.687 26.033 3.995 1.00 91.06 230 PRO A N 1
ATOM 1865 C CA . PRO A 1 230 ? 15.099 25.762 2.609 1.00 91.06 230 PRO A CA 1
ATOM 1866 C C . PRO A 1 230 ? 16.140 24.633 2.472 1.00 91.06 230 PRO A C 1
ATOM 1868 O O . PRO A 1 230 ? 16.368 24.150 1.370 1.00 91.06 230 PRO A O 1
ATOM 1871 N N . ALA A 1 231 ? 16.800 24.229 3.563 1.00 88.62 231 ALA A N 1
ATOM 1872 C CA . ALA A 1 231 ? 18.024 23.415 3.520 1.00 88.62 231 ALA A CA 1
ATOM 1873 C C . ALA A 1 231 ? 17.820 21.909 3.794 1.00 88.62 231 ALA A C 1
ATOM 1875 O O . ALA A 1 231 ? 18.777 21.135 3.762 1.00 88.62 231 ALA A O 1
ATOM 1876 N N . GLY A 1 232 ? 16.594 21.486 4.088 1.00 91.38 232 GLY A N 1
ATOM 1877 C CA . GLY A 1 232 ? 16.292 20.166 4.632 1.00 91.38 232 GLY A CA 1
ATOM 1878 C C . GLY A 1 232 ? 16.417 20.103 6.155 1.00 91.38 232 GLY A C 1
ATOM 1879 O O . GLY A 1 232 ? 16.921 21.018 6.803 1.00 91.38 232 GLY A O 1
ATOM 1880 N N . ASP A 1 233 ? 15.979 18.984 6.737 1.00 90.62 233 ASP A N 1
ATOM 1881 C CA . ASP A 1 233 ? 16.039 18.740 8.190 1.00 90.62 233 ASP A CA 1
ATOM 1882 C C . ASP A 1 233 ? 17.134 17.735 8.599 1.00 90.62 233 ASP A C 1
ATOM 1884 O O . ASP A 1 233 ? 17.137 17.226 9.724 1.00 90.62 233 ASP A O 1
ATOM 1888 N N . GLY A 1 234 ? 18.044 17.412 7.669 1.00 90.81 234 GLY A N 1
ATOM 1889 C CA . GLY A 1 234 ? 19.088 16.397 7.851 1.00 90.81 234 GLY A CA 1
ATOM 1890 C C . GLY A 1 234 ? 18.552 14.964 8.001 1.00 90.81 234 GLY A C 1
ATOM 1891 O O . GLY A 1 234 ? 19.325 14.053 8.283 1.00 90.81 234 GLY A O 1
ATOM 1892 N N . ARG A 1 235 ? 17.242 14.751 7.817 1.00 91.06 235 ARG A N 1
ATOM 1893 C CA . ARG A 1 235 ? 16.538 13.468 7.957 1.00 91.06 235 ARG A CA 1
ATOM 1894 C C . ARG A 1 235 ? 15.592 13.267 6.767 1.00 91.06 235 ARG A C 1
ATOM 1896 O O . ARG A 1 235 ? 16.014 13.416 5.626 1.00 91.06 235 ARG A O 1
ATOM 1903 N N . SER A 1 236 ? 14.333 12.901 6.992 1.00 91.44 236 SER A N 1
ATOM 1904 C CA . SER A 1 236 ? 13.356 12.626 5.930 1.00 91.44 236 SER A CA 1
ATOM 1905 C C . SER A 1 236 ? 12.749 13.885 5.293 1.00 91.44 236 SER A C 1
ATOM 1907 O O . SER A 1 236 ? 11.870 13.767 4.444 1.00 91.44 236 SER A O 1
ATOM 1909 N N . ASN A 1 237 ? 13.215 15.079 5.680 1.00 93.19 237 ASN A N 1
ATOM 1910 C CA . ASN A 1 237 ? 12.753 16.377 5.191 1.00 93.19 237 ASN A CA 1
ATOM 1911 C C . ASN A 1 237 ? 11.248 16.550 5.388 1.00 93.19 237 ASN A C 1
ATOM 1913 O O . ASN A 1 237 ? 10.487 16.756 4.446 1.00 93.19 237 ASN A O 1
ATOM 1917 N N . THR A 1 238 ? 10.817 16.418 6.641 1.00 96.12 238 THR A N 1
ATOM 1918 C CA . THR A 1 238 ? 9.392 16.348 6.953 1.00 96.12 238 THR A CA 1
ATOM 1919 C C . THR A 1 238 ? 8.738 17.729 6.985 1.00 96.12 238 THR A C 1
ATOM 1921 O O . THR A 1 238 ? 9.115 18.570 7.806 1.00 96.12 238 THR A O 1
ATOM 1924 N N . LEU A 1 239 ? 7.698 17.916 6.172 1.00 98.19 239 LEU A N 1
ATOM 1925 C CA . LEU A 1 239 ? 6.698 18.978 6.316 1.00 98.19 239 LEU A CA 1
ATOM 1926 C C . LEU A 1 239 ? 5.556 18.463 7.201 1.00 98.19 239 LEU A C 1
ATOM 1928 O O . LEU A 1 239 ? 5.109 17.331 7.016 1.00 98.19 239 LEU A O 1
ATOM 1932 N N . GLN A 1 240 ? 5.067 19.277 8.138 1.00 98.38 240 GLN A N 1
ATOM 1933 C CA . GLN A 1 240 ? 3.896 18.935 8.949 1.00 98.38 240 GLN A CA 1
ATOM 1934 C C . GLN A 1 240 ? 2.836 20.029 8.901 1.00 98.38 240 GLN A C 1
ATOM 1936 O O . GLN A 1 240 ? 3.148 21.212 9.062 1.00 98.38 240 GLN A O 1
ATOM 1941 N N . ILE A 1 241 ? 1.584 19.608 8.736 1.00 98.56 241 ILE A N 1
ATOM 1942 C CA . ILE A 1 241 ? 0.394 20.459 8.731 1.00 98.56 241 ILE A CA 1
ATOM 1943 C C . ILE A 1 241 ? -0.487 20.047 9.911 1.00 98.56 241 ILE A C 1
ATOM 1945 O O . ILE A 1 241 ? -0.918 18.897 9.984 1.00 98.56 241 ILE A O 1
ATOM 1949 N N . LEU A 1 242 ? -0.770 20.987 10.815 1.00 98.38 242 LEU A N 1
ATOM 1950 C CA . LEU A 1 242 ? -1.801 20.831 11.837 1.00 98.38 242 LEU A CA 1
ATOM 1951 C C . LEU A 1 242 ? -3.138 21.258 11.250 1.00 98.38 242 LEU A C 1
ATOM 1953 O O . LEU A 1 242 ? -3.334 22.424 10.901 1.00 98.38 242 LEU A O 1
ATOM 1957 N N . SER A 1 243 ? -4.057 20.315 11.141 1.00 97.25 243 SER A N 1
ATOM 1958 C CA . SER A 1 243 ? -5.381 20.566 10.603 1.00 97.25 243 SER A CA 1
ATOM 1959 C C . SER A 1 243 ? -6.300 21.274 11.602 1.00 97.25 243 SER A C 1
ATOM 1961 O O . SER A 1 243 ? -6.073 21.278 12.816 1.00 97.25 243 SER A O 1
ATOM 1963 N N . THR A 1 244 ? -7.392 21.853 11.097 1.00 94.75 244 THR A N 1
ATOM 1964 C CA . THR A 1 244 ? -8.400 22.557 11.921 1.00 94.75 244 THR A CA 1
ATOM 1965 C C . THR A 1 244 ? -9.116 21.661 12.941 1.00 94.75 244 THR A C 1
ATOM 1967 O O . THR A 1 244 ? -9.717 22.143 13.894 1.00 94.75 244 THR A O 1
ATOM 1970 N N . ASP A 1 245 ? -9.067 20.349 12.744 1.00 92.88 245 ASP A N 1
ATOM 1971 C CA . ASP A 1 245 ? -9.558 19.289 13.624 1.00 92.88 245 ASP A CA 1
ATOM 1972 C C . ASP A 1 245 ? -8.447 18.666 14.489 1.00 92.88 245 ASP A C 1
ATOM 1974 O O . ASP A 1 245 ? -8.671 17.622 15.094 1.00 92.88 245 ASP A O 1
ATOM 1978 N N . SER A 1 246 ? -7.287 19.318 14.618 1.00 94.31 246 SER A N 1
ATOM 1979 C CA . SER A 1 246 ? -6.179 18.910 15.499 1.00 94.31 246 SER A CA 1
ATOM 1980 C C . SER A 1 246 ? -5.549 17.559 15.139 1.00 94.31 246 SER A C 1
ATOM 1982 O O . SER A 1 246 ? -5.233 16.760 16.021 1.00 94.31 246 SER A O 1
ATOM 1984 N N . ILE A 1 247 ? -5.382 17.300 13.843 1.00 96.50 247 ILE A N 1
ATOM 1985 C CA . ILE A 1 247 ? -4.627 16.160 13.317 1.00 96.50 247 ILE A CA 1
ATOM 1986 C C . ILE A 1 247 ? -3.336 16.696 12.712 1.00 96.50 247 ILE A C 1
ATOM 1988 O O . ILE A 1 247 ? -3.347 17.638 11.920 1.00 96.50 247 ILE A O 1
ATOM 1992 N N . GLU A 1 248 ? -2.213 16.099 13.084 1.00 97.75 248 GLU A N 1
ATOM 1993 C CA . GLU A 1 248 ? -0.919 16.404 12.489 1.00 97.75 248 GLU A CA 1
ATOM 1994 C C . GLU A 1 248 ? -0.690 15.483 11.296 1.00 97.75 248 GLU A C 1
ATOM 1996 O O . GLU A 1 248 ? -0.470 14.285 11.470 1.00 97.75 248 GLU A O 1
ATOM 2001 N N . TYR A 1 249 ? -0.709 16.036 10.088 1.00 98.12 249 TYR A N 1
ATOM 2002 C CA . TYR A 1 249 ? -0.343 15.327 8.865 1.00 98.12 249 TYR A CA 1
ATOM 2003 C C . TYR A 1 249 ? 1.127 15.571 8.547 1.00 98.12 249 TYR A C 1
ATOM 2005 O O . TYR A 1 249 ? 1.563 16.721 8.501 1.00 98.12 249 TYR A O 1
ATOM 2013 N N . SER A 1 250 ? 1.889 14.504 8.318 1.00 98.00 250 SER A N 1
ATOM 2014 C CA . SER A 1 250 ? 3.321 14.562 8.017 1.00 98.00 250 SER A CA 1
ATOM 2015 C C . SER A 1 250 ? 3.595 14.054 6.604 1.00 98.00 250 SER A C 1
ATOM 2017 O O . SER A 1 250 ? 3.113 12.991 6.220 1.00 98.00 250 SER A O 1
ATOM 2019 N N . PHE A 1 251 ? 4.404 14.802 5.859 1.00 98.06 251 PHE A N 1
ATOM 2020 C CA . PHE A 1 251 ? 4.846 14.494 4.499 1.00 98.06 251 PHE A CA 1
ATOM 2021 C C . PHE A 1 251 ? 6.357 14.412 4.505 1.00 98.06 251 PHE A C 1
ATOM 2023 O O . PHE A 1 251 ? 7.010 15.291 5.064 1.00 98.06 251 PHE A O 1
ATOM 2030 N N . SER A 1 252 ? 6.932 13.378 3.913 1.00 96.12 252 SER A N 1
ATOM 2031 C CA . SER A 1 252 ? 8.383 13.215 3.836 1.00 96.12 252 SER A CA 1
ATOM 2032 C C . SER A 1 252 ? 8.801 12.735 2.454 1.00 96.12 252 SER A C 1
ATOM 2034 O O . SER A 1 252 ? 7.992 12.175 1.717 1.00 96.12 252 SER A O 1
ATOM 2036 N N . HIS A 1 253 ? 10.067 12.981 2.121 1.00 95.31 253 HIS A N 1
ATOM 2037 C CA . HIS A 1 253 ? 10.709 12.575 0.864 1.00 95.31 253 HIS A CA 1
ATOM 2038 C C . HIS A 1 253 ? 10.263 13.311 -0.409 1.00 95.31 253 HIS A C 1
ATOM 2040 O O . HIS A 1 253 ? 10.805 13.036 -1.478 1.00 95.31 253 HIS A O 1
ATOM 2046 N N . MET A 1 254 ? 9.384 14.319 -0.307 1.00 96.62 254 MET A N 1
ATOM 2047 C CA . MET A 1 254 ? 9.222 15.312 -1.380 1.00 96.62 254 MET A CA 1
ATOM 2048 C C . MET A 1 254 ? 10.572 15.926 -1.748 1.00 96.62 254 MET A C 1
ATOM 2050 O O . MET A 1 254 ? 11.414 16.156 -0.874 1.00 96.62 254 MET A O 1
ATOM 2054 N N . ASP A 1 255 ? 10.769 16.236 -3.026 1.00 94.88 255 ASP A N 1
ATOM 2055 C CA . ASP A 1 255 ? 12.000 16.896 -3.437 1.00 94.88 255 ASP A CA 1
ATOM 2056 C C . ASP A 1 255 ? 11.992 18.347 -2.974 1.00 94.88 255 ASP A C 1
ATOM 2058 O O . ASP A 1 255 ? 11.131 19.129 -3.375 1.00 94.88 255 ASP A O 1
ATOM 2062 N N . ILE A 1 256 ? 12.952 18.702 -2.112 1.00 93.00 256 ILE A N 1
ATOM 2063 C CA . ILE A 1 256 ? 13.018 20.020 -1.457 1.00 93.00 256 ILE A CA 1
ATOM 2064 C C . ILE A 1 256 ? 13.001 21.149 -2.488 1.00 93.00 256 ILE A C 1
ATOM 2066 O O . ILE A 1 256 ? 12.335 22.157 -2.282 1.00 93.00 256 ILE A O 1
ATOM 2070 N N . GLU A 1 257 ? 13.697 20.968 -3.610 1.00 93.62 257 GLU A N 1
ATOM 2071 C CA . GLU A 1 257 ? 13.760 21.952 -4.698 1.00 93.62 257 GLU A CA 1
ATOM 2072 C C . GLU A 1 257 ? 12.421 22.170 -5.420 1.00 93.62 257 GLU A C 1
ATOM 2074 O O . GLU A 1 257 ? 12.230 23.202 -6.056 1.00 93.62 257 GLU A O 1
ATOM 2079 N N . SER A 1 258 ? 11.492 21.217 -5.308 1.00 95.69 258 SER A N 1
ATOM 2080 C CA . SER A 1 258 ? 10.144 21.307 -5.873 1.00 95.69 258 SER A CA 1
ATOM 2081 C C . SER A 1 258 ? 9.120 21.881 -4.891 1.00 95.69 258 SER A C 1
ATOM 2083 O O . SER A 1 258 ? 8.007 22.218 -5.300 1.00 95.69 258 SER A O 1
ATOM 2085 N N . MET A 1 259 ? 9.459 21.950 -3.599 1.00 96.88 259 MET A N 1
ATOM 2086 C CA . MET A 1 259 ? 8.538 22.412 -2.566 1.00 96.88 259 MET A CA 1
ATOM 2087 C C . MET A 1 259 ? 8.244 23.902 -2.719 1.00 96.88 259 MET A C 1
ATOM 2089 O O . MET A 1 259 ? 9.119 24.699 -3.060 1.00 96.88 259 MET A O 1
ATOM 2093 N N . VAL A 1 260 ? 7.006 24.293 -2.413 1.00 97.25 260 VAL A N 1
ATOM 2094 C CA . VAL A 1 260 ? 6.597 25.699 -2.485 1.00 97.25 260 VAL A CA 1
ATOM 2095 C C . VAL A 1 260 ? 7.404 26.525 -1.463 1.00 97.25 260 VAL A C 1
ATOM 2097 O O . VAL A 1 260 ? 7.310 26.253 -0.264 1.00 97.25 260 VAL A O 1
ATOM 2100 N N . PRO A 1 261 ? 8.175 27.554 -1.882 1.00 95.75 261 PRO A N 1
ATOM 2101 C CA . PRO A 1 261 ? 9.120 28.243 -0.993 1.00 95.75 261 PRO A CA 1
ATOM 2102 C C . PRO A 1 261 ? 8.493 28.932 0.225 1.00 95.75 261 PRO A C 1
ATOM 2104 O O . PRO A 1 261 ? 9.175 29.164 1.221 1.00 95.75 261 PRO A O 1
ATOM 2107 N N . SER A 1 262 ? 7.203 29.272 0.157 1.00 95.75 262 SER A N 1
ATOM 2108 C CA . SER A 1 262 ? 6.472 29.921 1.248 1.00 95.75 262 SER A CA 1
ATOM 2109 C C . SER A 1 262 ? 5.993 28.960 2.339 1.00 95.75 262 SER A C 1
ATOM 2111 O O . SER A 1 262 ? 5.451 29.441 3.331 1.00 95.75 262 SER A O 1
ATOM 2113 N N . LEU A 1 263 ? 6.198 27.640 2.210 1.00 96.94 263 LEU A N 1
ATOM 2114 C CA . LEU A 1 263 ? 5.811 26.632 3.208 1.00 96.94 263 LEU A CA 1
ATOM 2115 C C . LEU A 1 263 ? 6.682 26.702 4.468 1.00 96.94 263 LEU A C 1
ATOM 2117 O O . LEU A 1 263 ? 7.419 25.774 4.781 1.00 96.94 263 LEU A O 1
ATOM 2121 N N . ILE A 1 264 ? 6.610 27.804 5.202 1.00 95.50 264 ILE A N 1
ATOM 2122 C CA . ILE A 1 264 ? 7.275 28.023 6.486 1.00 95.50 264 ILE A CA 1
ATOM 2123 C C . ILE A 1 264 ? 6.275 27.882 7.636 1.00 95.50 264 ILE A C 1
ATOM 2125 O O . ILE A 1 264 ? 5.063 27.965 7.439 1.00 95.50 264 ILE A O 1
ATOM 2129 N N . VAL A 1 265 ? 6.783 27.668 8.851 1.00 98.06 265 VAL A N 1
ATOM 2130 C CA . VAL A 1 265 ? 5.950 27.542 10.057 1.00 98.06 265 VAL A CA 1
ATOM 2131 C C . VAL A 1 265 ? 5.048 28.769 10.220 1.00 98.06 265 VAL A C 1
ATOM 2133 O O . VAL A 1 265 ? 5.507 29.903 10.100 1.00 98.06 265 VAL A O 1
ATOM 2136 N N . GLY A 1 266 ? 3.766 28.529 10.497 1.00 97.88 266 GLY A N 1
ATOM 2137 C CA . GLY A 1 266 ? 2.734 29.557 10.629 1.00 97.88 266 GLY A CA 1
ATOM 2138 C C . GLY A 1 266 ? 1.960 29.856 9.343 1.00 97.88 266 GLY A C 1
ATOM 2139 O O . GLY A 1 266 ? 0.925 30.517 9.414 1.00 97.88 266 GLY A O 1
ATOM 2140 N N . LEU A 1 267 ? 2.395 29.358 8.177 1.00 98.12 267 LEU A N 1
ATOM 2141 C CA . LEU A 1 267 ? 1.622 29.513 6.944 1.00 98.12 267 LEU A CA 1
ATOM 2142 C C . LEU A 1 267 ? 0.286 28.764 7.059 1.00 98.12 267 LEU A C 1
ATOM 2144 O O . LEU A 1 267 ? 0.260 27.581 7.399 1.00 98.12 267 LEU A O 1
ATOM 2148 N N . THR A 1 268 ? -0.814 29.447 6.740 1.00 98.19 268 THR A N 1
ATOM 2149 C CA . THR A 1 268 ? -2.129 28.814 6.567 1.00 98.19 268 THR A CA 1
ATOM 2150 C C . THR A 1 268 ? -2.210 28.165 5.192 1.00 98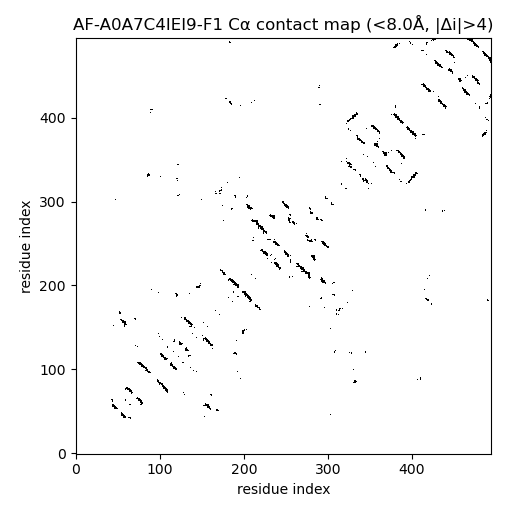.19 268 THR A C 1
ATOM 2152 O O . THR A 1 268 ? -1.833 28.779 4.198 1.00 98.19 268 THR A O 1
ATOM 2155 N N . ILE A 1 269 ? -2.716 26.939 5.155 1.00 97.38 269 ILE A N 1
ATOM 2156 C CA . ILE A 1 269 ? -2.851 26.104 3.964 1.00 97.38 269 ILE A CA 1
ATOM 2157 C C . ILE A 1 269 ? -4.324 25.749 3.786 1.00 97.38 269 ILE A C 1
ATOM 2159 O O . ILE A 1 269 ? -5.012 25.458 4.769 1.00 97.38 269 ILE A O 1
ATOM 2163 N N . GLN A 1 270 ? -4.794 25.744 2.544 1.00 97.94 270 GLN A N 1
ATOM 2164 C CA . GLN A 1 270 ? -6.109 25.246 2.158 1.00 97.94 270 GLN A CA 1
ATOM 2165 C C . GLN A 1 270 ? -6.000 23.840 1.568 1.00 97.94 270 GLN A C 1
ATOM 2167 O O . GLN A 1 270 ? -5.007 23.471 0.939 1.00 97.94 270 GLN A O 1
ATOM 2172 N N . LYS A 1 271 ? -7.047 23.036 1.753 1.00 97.69 271 LYS A N 1
ATOM 2173 C CA . LYS A 1 271 ? -7.175 21.724 1.121 1.00 97.69 271 LYS A CA 1
ATOM 2174 C C . LYS A 1 271 ? -7.012 21.858 -0.397 1.00 97.69 271 LYS A C 1
ATOM 2176 O O . LYS A 1 271 ? -7.756 22.590 -1.041 1.00 97.69 271 LYS A O 1
ATOM 2181 N N . GLY A 1 272 ? -6.088 21.087 -0.968 1.00 97.50 272 GLY A N 1
ATOM 2182 C CA . GLY A 1 272 ? -5.765 21.112 -2.396 1.00 97.50 272 GLY A CA 1
ATOM 2183 C C . GLY A 1 272 ? -4.591 22.013 -2.779 1.00 97.50 272 GLY A C 1
ATOM 2184 O O . GLY A 1 272 ? -4.096 21.882 -3.898 1.00 97.50 272 GLY A O 1
ATOM 2185 N N . ASP A 1 273 ? -4.092 22.861 -1.873 1.00 98.38 273 ASP A N 1
ATOM 2186 C CA . ASP A 1 273 ? -2.891 23.658 -2.133 1.00 98.38 273 ASP A CA 1
ATOM 2187 C C . ASP A 1 273 ? -1.705 22.754 -2.474 1.00 98.38 273 ASP A C 1
ATOM 2189 O O . ASP A 1 273 ? -1.483 21.718 -1.843 1.00 98.38 273 ASP A O 1
ATOM 2193 N N . THR A 1 274 ? -0.912 23.161 -3.464 1.00 98.38 274 THR A N 1
ATOM 2194 C CA . THR A 1 274 ? 0.311 22.443 -3.833 1.00 98.38 274 THR A CA 1
ATOM 2195 C C . THR A 1 274 ? 1.370 22.613 -2.749 1.00 98.38 274 THR A C 1
ATOM 2197 O O . THR A 1 274 ? 1.678 23.728 -2.337 1.00 98.38 274 THR A O 1
ATOM 2200 N N . LEU A 1 275 ? 1.959 21.501 -2.317 1.00 98.50 275 LEU A N 1
ATOM 2201 C CA . LEU A 1 275 ? 3.034 21.462 -1.326 1.00 98.50 275 LEU A CA 1
ATOM 2202 C C . LEU A 1 275 ? 4.411 21.286 -1.983 1.00 98.50 275 LEU A C 1
ATOM 2204 O O . LEU A 1 275 ? 5.424 21.803 -1.516 1.00 98.50 275 LEU A O 1
ATOM 2208 N N . GLY A 1 276 ? 4.453 20.562 -3.094 1.00 97.50 276 GLY A N 1
ATOM 2209 C CA . GLY A 1 276 ? 5.668 20.252 -3.830 1.00 97.50 276 GLY A CA 1
ATOM 2210 C C . GLY A 1 276 ? 5.410 19.104 -4.786 1.00 97.50 276 GLY A C 1
ATOM 2211 O O . GLY A 1 276 ? 4.277 18.913 -5.235 1.00 97.50 276 GLY A O 1
ATOM 2212 N N . LYS A 1 277 ? 6.442 18.318 -5.075 1.00 97.12 277 LYS A N 1
ATOM 2213 C CA . LYS A 1 277 ? 6.326 17.106 -5.881 1.00 97.12 277 LYS A CA 1
ATOM 2214 C C . LYS A 1 277 ? 6.883 15.885 -5.160 1.00 97.12 277 LYS A C 1
ATOM 2216 O O . LYS A 1 277 ? 7.711 15.999 -4.254 1.00 97.12 277 LYS A O 1
ATOM 2221 N N . THR A 1 278 ? 6.406 14.709 -5.565 1.00 95.00 278 THR A N 1
ATOM 2222 C CA . THR A 1 278 ? 6.959 13.415 -5.143 1.00 95.00 278 THR A CA 1
ATOM 2223 C C . THR A 1 278 ? 8.456 13.383 -5.413 1.00 95.00 278 THR A C 1
ATOM 2225 O O . THR A 1 278 ? 8.896 13.952 -6.408 1.00 95.00 278 THR A O 1
ATOM 2228 N N . GLY A 1 279 ? 9.248 12.733 -4.563 1.00 93.56 279 GLY A N 1
ATOM 2229 C CA . GLY A 1 279 ? 10.696 12.884 -4.645 1.00 93.56 279 GLY A CA 1
ATOM 2230 C C . GLY A 1 279 ? 11.507 11.731 -4.081 1.00 93.56 279 GLY A C 1
ATOM 2231 O O . GLY A 1 279 ? 11.016 10.628 -3.845 1.00 93.56 279 GLY A O 1
ATOM 2232 N N . MET A 1 280 ? 12.793 12.017 -3.905 1.00 93.69 280 MET A N 1
ATOM 2233 C CA . MET A 1 280 ? 13.801 11.113 -3.354 1.00 93.69 280 MET A CA 1
ATOM 2234 C C . MET A 1 280 ? 14.738 11.832 -2.380 1.00 93.69 280 MET A C 1
ATOM 2236 O O . MET A 1 280 ? 15.914 11.471 -2.229 1.00 93.69 280 MET A O 1
ATOM 2240 N N . THR A 1 281 ? 14.266 12.912 -1.763 1.00 93.94 281 THR A N 1
ATOM 2241 C CA . THR A 1 281 ? 15.128 13.749 -0.936 1.00 93.94 281 THR A CA 1
ATOM 2242 C C . THR A 1 281 ? 15.203 13.231 0.500 1.00 93.94 281 THR A C 1
ATOM 2244 O O . THR A 1 281 ? 14.220 13.178 1.238 1.00 93.94 281 THR A O 1
ATOM 2247 N N . TRP A 1 282 ? 16.424 12.920 0.932 1.00 92.44 282 TRP A N 1
ATOM 2248 C CA . TRP A 1 282 ? 16.772 12.521 2.294 1.00 92.44 282 TRP A CA 1
ATOM 2249 C C . TRP A 1 282 ? 18.079 13.201 2.713 1.00 92.44 282 TRP A C 1
ATOM 2251 O O . TRP A 1 282 ? 18.964 13.450 1.895 1.00 92.44 282 TRP A O 1
ATOM 2261 N N . SER A 1 283 ? 18.198 13.565 3.987 1.00 90.62 283 SER A N 1
ATOM 2262 C CA . SER A 1 283 ? 19.324 14.327 4.532 1.00 90.62 283 SER A CA 1
ATOM 2263 C C . SER A 1 283 ? 19.604 15.625 3.750 1.00 90.62 283 SER A C 1
ATOM 2265 O O . SER A 1 283 ? 20.756 15.935 3.439 1.00 90.62 283 SER A O 1
ATOM 2267 N N . GLY A 1 284 ? 18.548 16.368 3.400 1.00 89.94 284 GLY A N 1
ATOM 2268 C CA . GLY A 1 284 ? 18.646 17.632 2.657 1.00 89.94 284 GLY A CA 1
ATOM 2269 C C . GLY A 1 284 ? 19.053 17.533 1.181 1.00 89.94 284 GLY A C 1
ATOM 2270 O O . GLY A 1 284 ? 19.314 18.561 0.565 1.00 89.94 284 GLY A O 1
ATOM 2271 N N . LYS A 1 285 ? 19.131 16.332 0.588 1.00 92.19 285 LYS A N 1
ATOM 2272 C CA . LYS A 1 285 ? 19.514 16.152 -0.824 1.00 92.19 285 LYS A CA 1
ATOM 2273 C C . LYS A 1 285 ? 18.835 14.954 -1.490 1.00 92.19 285 LYS A C 1
ATOM 2275 O O . LYS A 1 285 ? 18.499 13.970 -0.829 1.00 92.19 285 LYS A O 1
ATOM 2280 N N . LYS A 1 286 ? 18.727 14.988 -2.818 1.00 93.00 286 LYS A N 1
ATOM 2281 C CA . LYS A 1 286 ? 18.301 13.850 -3.648 1.00 93.00 286 LYS A CA 1
ATOM 2282 C C . LYS A 1 286 ? 19.233 12.652 -3.433 1.00 93.00 286 LYS A C 1
ATOM 2284 O O . LYS A 1 286 ? 20.407 12.706 -3.797 1.00 93.00 286 LYS A O 1
ATOM 2289 N N . SER A 1 287 ? 18.747 11.601 -2.771 1.00 90.81 287 SER A N 1
ATOM 2290 C CA . SER A 1 287 ? 19.579 10.448 -2.386 1.00 90.81 287 SER A CA 1
ATOM 2291 C C . SER A 1 287 ? 18.848 9.104 -2.262 1.00 90.81 287 SER A C 1
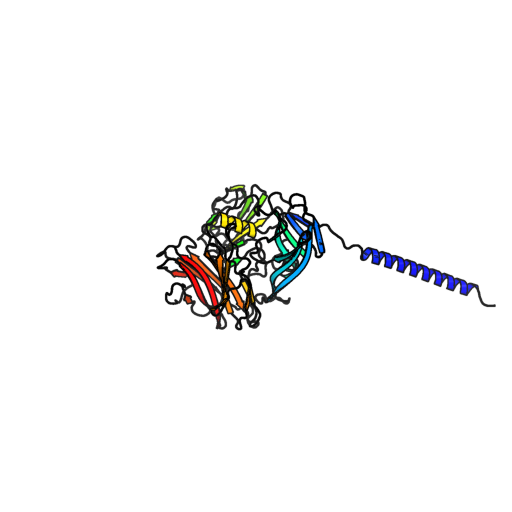ATOM 2293 O O . SER A 1 287 ? 19.502 8.067 -2.369 1.00 90.81 287 SER A O 1
ATOM 2295 N N . GLN A 1 288 ? 17.521 9.077 -2.120 1.00 87.62 288 GLN A N 1
ATOM 2296 C CA . GLN A 1 288 ? 16.718 7.843 -2.084 1.00 87.62 288 GLN A CA 1
ATOM 2297 C C . GLN A 1 288 ? 16.392 7.316 -3.486 1.00 87.62 288 GLN A C 1
ATOM 2299 O O . GLN A 1 288 ? 15.246 7.216 -3.912 1.00 87.62 288 GLN A O 1
ATOM 2304 N N . VAL A 1 289 ? 17.433 6.974 -4.238 1.00 86.38 289 VAL A N 1
ATOM 2305 C CA . VAL A 1 289 ? 17.291 6.457 -5.611 1.00 86.38 289 VAL A CA 1
ATOM 2306 C C . VAL A 1 289 ? 16.692 5.045 -5.665 1.00 86.38 289 VAL A C 1
ATOM 2308 O O . VAL A 1 289 ? 16.153 4.633 -6.693 1.00 86.38 289 VAL A O 1
ATOM 2311 N N . ALA A 1 290 ? 16.812 4.281 -4.576 1.00 85.31 290 ALA A N 1
ATOM 2312 C CA . ALA A 1 290 ? 16.372 2.889 -4.498 1.00 85.31 290 ALA A CA 1
ATOM 2313 C C . ALA A 1 290 ? 14.878 2.745 -4.179 1.00 85.31 290 ALA A C 1
ATOM 2315 O O . ALA A 1 290 ? 14.324 1.663 -4.344 1.00 85.31 290 ALA A O 1
ATOM 2316 N N . ASP A 1 291 ? 14.255 3.817 -3.715 1.00 87.44 291 ASP A N 1
ATOM 2317 C CA . ASP A 1 291 ? 12.923 3.832 -3.138 1.00 87.44 291 ASP A CA 1
ATOM 2318 C C . ASP A 1 291 ? 12.339 5.255 -3.168 1.00 87.44 291 ASP A C 1
ATOM 2320 O O . ASP A 1 291 ? 12.023 5.800 -2.117 1.00 87.44 291 ASP A O 1
ATOM 2324 N N . PRO A 1 292 ? 12.198 5.910 -4.333 1.00 91.69 292 PRO A N 1
ATOM 2325 C CA . PRO A 1 292 ? 11.538 7.209 -4.395 1.00 91.69 292 PRO A CA 1
ATOM 2326 C C . PRO A 1 292 ? 10.043 7.067 -4.077 1.00 91.69 292 PRO A C 1
ATOM 2328 O O . PRO A 1 292 ? 9.339 6.240 -4.667 1.00 91.69 292 PRO A O 1
ATOM 2331 N N . HIS A 1 293 ? 9.552 7.864 -3.133 1.00 93.88 293 HIS A N 1
ATOM 2332 C CA . HIS A 1 293 ? 8.158 7.851 -2.695 1.00 93.88 293 HIS A CA 1
ATOM 2333 C C . HIS A 1 293 ? 7.779 9.161 -2.001 1.00 93.88 293 HIS A C 1
ATOM 2335 O O . HIS A 1 293 ? 8.634 9.923 -1.560 1.00 93.88 293 HIS A O 1
ATOM 2341 N N . LEU A 1 294 ? 6.477 9.406 -1.869 1.00 95.94 294 LEU A N 1
ATOM 2342 C CA . LEU A 1 294 ? 5.951 10.266 -0.813 1.00 95.94 294 LEU A CA 1
ATOM 2343 C C . LEU A 1 294 ? 5.614 9.394 0.394 1.00 95.94 294 LEU A C 1
ATOM 2345 O O . LEU A 1 294 ? 4.802 8.483 0.259 1.00 95.94 294 LEU A O 1
ATOM 2349 N N . HIS A 1 295 ? 6.157 9.719 1.563 1.00 95.81 295 HIS A N 1
ATOM 2350 C CA . HIS A 1 295 ? 5.689 9.152 2.827 1.00 95.81 295 HIS A CA 1
ATOM 2351 C C . HIS A 1 295 ? 4.647 10.076 3.466 1.00 95.81 295 HIS A C 1
ATOM 2353 O O . HIS A 1 295 ? 4.932 11.256 3.698 1.00 95.81 295 HIS A O 1
ATOM 2359 N N . PHE A 1 296 ? 3.462 9.544 3.768 1.00 97.31 296 PHE A N 1
ATOM 2360 C CA . PHE A 1 296 ? 2.329 10.272 4.338 1.00 97.31 296 PHE A CA 1
ATOM 2361 C C . PHE A 1 296 ? 1.808 9.595 5.611 1.00 97.31 296 PHE A C 1
ATOM 2363 O O . PHE A 1 296 ? 1.359 8.450 5.583 1.00 97.31 296 PHE A O 1
ATOM 2370 N N . SER A 1 297 ? 1.835 10.301 6.738 1.00 96.19 297 SER A N 1
ATOM 2371 C CA . SER A 1 297 ? 1.389 9.777 8.037 1.00 96.19 297 SER A CA 1
ATOM 2372 C C . SER A 1 297 ? 0.560 10.797 8.812 1.00 96.19 297 SER A C 1
ATOM 2374 O O . SER A 1 297 ? 0.561 11.989 8.494 1.00 96.19 297 SER A O 1
ATOM 2376 N N . ALA A 1 298 ? -0.183 10.325 9.818 1.00 95.56 298 ALA A N 1
ATOM 2377 C CA . ALA A 1 298 ? -0.978 11.182 10.687 1.00 95.56 298 ALA A CA 1
ATOM 2378 C C . ALA A 1 298 ? -0.837 10.817 12.164 1.00 95.56 298 ALA A C 1
ATOM 2380 O O . ALA A 1 298 ? -0.672 9.650 12.530 1.00 95.56 298 ALA A O 1
ATOM 2381 N N . ARG A 1 299 ? -0.959 11.841 13.007 1.00 94.62 299 ARG A N 1
ATOM 2382 C CA . ARG A 1 299 ? -0.968 11.729 14.464 1.00 94.62 299 ARG A CA 1
ATOM 2383 C C . ARG A 1 299 ? -2.101 12.563 15.054 1.00 94.62 299 ARG A C 1
ATOM 2385 O O . ARG A 1 299 ? -2.403 13.647 14.559 1.00 94.62 299 ARG A O 1
ATOM 2392 N N . ILE A 1 300 ? -2.706 12.067 16.130 1.00 93.06 300 ILE A N 1
ATOM 2393 C CA . ILE A 1 300 ? -3.632 12.834 16.969 1.00 93.06 300 ILE A CA 1
ATOM 2394 C C . ILE A 1 300 ? -3.061 12.868 18.386 1.00 93.06 300 ILE A C 1
ATOM 2396 O O . ILE A 1 300 ? -2.907 11.824 19.020 1.00 93.06 300 ILE A O 1
ATOM 2400 N N . HIS A 1 301 ? -2.752 14.070 18.879 1.00 87.31 301 HIS A N 1
ATOM 2401 C CA . HIS A 1 301 ? -1.969 14.271 20.103 1.00 87.31 301 HIS A CA 1
ATOM 2402 C C . HIS A 1 301 ? -0.640 13.492 20.045 1.00 87.31 301 HIS A C 1
ATOM 2404 O O . HIS A 1 301 ? 0.192 13.773 19.191 1.00 87.31 301 HIS A O 1
ATOM 2410 N N . GLU A 1 302 ? -0.447 12.495 20.909 1.00 86.06 302 GLU A N 1
ATOM 2411 C CA . GLU A 1 302 ? 0.760 11.660 20.957 1.00 86.06 302 GLU A CA 1
ATOM 2412 C C . GLU A 1 302 ? 0.589 10.305 20.246 1.00 86.06 302 GLU A C 1
ATOM 2414 O O . GLU A 1 302 ? 1.515 9.506 20.242 1.00 86.06 302 GLU A O 1
ATOM 2419 N N . THR A 1 303 ? -0.580 10.021 19.657 1.00 88.50 303 THR A N 1
ATOM 2420 C CA . THR A 1 303 ? -0.892 8.710 19.059 1.00 88.50 303 THR A CA 1
ATOM 2421 C C . THR A 1 303 ? -0.794 8.749 17.543 1.00 88.50 303 THR A C 1
ATOM 2423 O O . THR A 1 303 ? -1.555 9.468 16.887 1.00 88.50 303 THR A O 1
ATOM 2426 N N . GLU A 1 304 ? 0.113 7.958 16.972 1.00 90.75 304 GLU A N 1
ATOM 2427 C CA . GLU A 1 304 ? 0.130 7.697 15.532 1.00 90.75 304 GLU A CA 1
ATOM 2428 C C . GLU A 1 304 ? -1.045 6.796 15.154 1.00 90.75 304 GLU A C 1
ATOM 2430 O O . GLU A 1 304 ? -1.311 5.789 15.814 1.00 90.75 304 GLU A O 1
ATOM 2435 N N . ILE A 1 305 ? -1.755 7.170 14.090 1.00 92.00 305 ILE A N 1
ATOM 2436 C CA . ILE A 1 305 ? -2.972 6.482 13.652 1.00 92.00 305 ILE A CA 1
ATOM 2437 C C . ILE A 1 305 ? -2.807 5.938 12.239 1.00 92.00 305 ILE A C 1
ATOM 2439 O O . ILE A 1 305 ? -2.106 6.516 11.403 1.00 92.00 305 ILE A O 1
ATOM 2443 N N . SER A 1 306 ? -3.500 4.840 11.944 1.00 92.81 306 SER A N 1
ATOM 2444 C CA . SER A 1 306 ? -3.501 4.294 10.592 1.00 92.81 306 SER A CA 1
ATOM 2445 C C . SER A 1 306 ? -4.330 5.168 9.651 1.00 92.81 306 SER A C 1
ATOM 2447 O O . SER A 1 306 ? -5.518 5.411 9.878 1.00 92.81 306 SER A O 1
ATOM 2449 N N . LEU A 1 307 ? -3.702 5.610 8.560 1.00 94.62 307 LEU A N 1
ATOM 2450 C CA . LEU A 1 307 ? -4.358 6.383 7.508 1.00 94.62 307 LEU A CA 1
ATOM 2451 C C . LEU A 1 307 ? -5.005 5.516 6.432 1.00 94.62 307 LEU A C 1
ATOM 2453 O O . LEU A 1 307 ? -5.906 6.000 5.749 1.00 94.62 307 LEU A O 1
ATOM 2457 N N . PHE A 1 308 ? -4.578 4.259 6.288 1.00 95.69 308 PHE A N 1
ATOM 2458 C CA . PHE A 1 308 ? -4.955 3.399 5.170 1.00 95.69 308 PHE A CA 1
ATOM 2459 C C . PHE A 1 308 ? -6.462 3.413 4.838 1.00 95.69 308 PHE A C 1
ATOM 2461 O O . PHE A 1 308 ? -6.793 3.726 3.692 1.00 95.69 308 PHE A O 1
ATOM 2468 N N . PRO A 1 309 ? -7.409 3.204 5.783 1.00 96.69 309 PRO A N 1
ATOM 2469 C CA . PRO A 1 309 ? -8.829 3.219 5.426 1.00 96.69 309 PRO A CA 1
ATOM 2470 C C . PRO A 1 309 ? -9.325 4.588 4.930 1.00 96.69 309 PRO A C 1
ATOM 2472 O O . PRO A 1 309 ? -10.109 4.643 3.985 1.00 96.69 309 PRO A O 1
ATOM 2475 N N . ALA A 1 310 ? -8.852 5.689 5.528 1.00 97.00 310 ALA A N 1
ATOM 2476 C CA . ALA A 1 310 ? -9.213 7.047 5.110 1.00 97.00 310 ALA A CA 1
ATOM 2477 C C . ALA A 1 310 ? -8.587 7.426 3.757 1.00 97.00 310 ALA A C 1
ATOM 2479 O O . ALA A 1 310 ? -9.201 8.147 2.974 1.00 97.00 310 ALA A O 1
ATOM 2480 N N . VAL A 1 311 ? -7.385 6.922 3.466 1.00 97.00 311 VAL A N 1
ATOM 2481 C CA . VAL A 1 311 ? -6.690 7.116 2.187 1.00 97.00 311 VAL A CA 1
ATOM 2482 C C . VAL A 1 311 ? -7.371 6.349 1.054 1.00 97.00 311 VAL A C 1
ATOM 2484 O O . VAL A 1 311 ? -7.500 6.885 -0.041 1.00 97.00 311 VAL A O 1
ATOM 2487 N N . ILE A 1 312 ? -7.862 5.130 1.295 1.00 97.19 312 ILE A N 1
ATOM 2488 C CA . ILE A 1 312 ? -8.653 4.394 0.295 1.00 97.19 312 ILE A CA 1
ATOM 2489 C C . ILE A 1 312 ? -9.975 5.119 0.005 1.00 97.19 312 ILE A C 1
ATOM 2491 O O . ILE A 1 312 ? -10.363 5.268 -1.154 1.00 97.19 312 ILE A O 1
ATOM 2495 N N . GLU A 1 313 ? -10.652 5.621 1.042 1.00 96.88 313 GLU A N 1
ATOM 2496 C CA . GLU A 1 313 ? -11.865 6.431 0.875 1.00 96.88 313 GLU A CA 1
ATOM 2497 C C . GLU A 1 313 ? -11.579 7.721 0.086 1.00 96.88 313 GLU A C 1
ATOM 2499 O O . GLU A 1 313 ? -12.307 8.040 -0.856 1.00 96.88 313 GLU A O 1
ATOM 2504 N N . SER A 1 314 ? -10.499 8.447 0.405 1.00 96.94 314 SER A N 1
ATOM 2505 C CA . SER A 1 314 ? -10.129 9.661 -0.332 1.00 96.94 314 SER A CA 1
ATOM 2506 C C . SER A 1 314 ? -9.698 9.374 -1.769 1.00 96.94 314 SER A C 1
ATOM 2508 O O . SER A 1 314 ? -10.016 10.165 -2.658 1.00 96.94 314 SER A O 1
ATOM 2510 N N . TYR A 1 315 ? -9.051 8.234 -2.025 1.00 97.38 315 TYR A N 1
ATOM 2511 C CA . TYR A 1 315 ? -8.691 7.796 -3.369 1.00 97.38 315 TYR A CA 1
ATOM 2512 C C . TYR A 1 315 ? -9.935 7.630 -4.247 1.00 97.38 315 TYR A C 1
ATOM 2514 O O . TYR A 1 315 ? -10.014 8.246 -5.308 1.00 97.38 315 TYR A O 1
ATOM 2522 N N . PHE A 1 316 ? -10.943 6.876 -3.793 1.00 97.25 316 PHE A N 1
ATOM 2523 C CA . PHE A 1 316 ? -12.182 6.686 -4.558 1.00 97.25 316 PHE A CA 1
ATOM 2524 C C . PHE A 1 316 ? -13.008 7.968 -4.716 1.00 97.25 316 PHE A C 1
ATOM 2526 O O . PHE A 1 316 ? -13.750 8.090 -5.691 1.00 97.25 316 PHE A O 1
ATOM 2533 N N . ASN A 1 317 ? -12.875 8.926 -3.796 1.00 95.12 317 ASN A N 1
ATOM 2534 C CA . ASN A 1 317 ? -13.478 10.253 -3.940 1.00 95.12 317 ASN A CA 1
ATOM 2535 C C . ASN A 1 317 ? -12.742 11.137 -4.962 1.00 95.12 317 ASN A C 1
ATOM 2537 O O . ASN A 1 317 ? -13.330 12.089 -5.467 1.00 95.12 317 ASN A O 1
ATOM 2541 N N . THR A 1 318 ? -11.465 10.855 -5.235 1.00 95.31 318 THR A N 1
ATOM 2542 C CA . THR A 1 318 ? -10.603 11.679 -6.099 1.00 95.31 318 THR A CA 1
ATOM 2543 C C . THR A 1 318 ? -10.543 11.141 -7.527 1.00 95.31 318 THR A C 1
ATOM 2545 O O . THR A 1 318 ? -10.608 11.908 -8.484 1.00 95.31 318 THR A O 1
ATOM 2548 N N . TYR A 1 319 ? -10.417 9.825 -7.680 1.00 95.62 319 TYR A N 1
ATOM 2549 C CA . TYR A 1 319 ? -10.182 9.169 -8.965 1.00 95.62 319 TYR A CA 1
ATOM 2550 C C . TYR A 1 319 ? -11.383 8.345 -9.410 1.00 95.62 319 TYR A C 1
ATOM 2552 O O . TYR A 1 319 ? -12.150 7.936 -8.547 1.00 95.62 319 TYR A O 1
ATOM 2560 N N . PRO A 1 320 ? -11.559 8.069 -10.717 1.00 94.31 320 PRO A N 1
ATOM 2561 C CA . PRO A 1 320 ? -12.709 7.326 -11.234 1.00 94.31 320 PRO A CA 1
ATOM 2562 C C . PRO A 1 320 ? -12.557 5.796 -11.174 1.00 94.31 320 PRO A C 1
ATOM 2564 O O . PRO A 1 320 ? -13.500 5.086 -11.508 1.00 94.31 320 PRO A O 1
ATOM 2567 N N . ASP A 1 321 ? -11.404 5.263 -10.758 1.00 95.56 321 ASP A N 1
ATOM 2568 C CA . ASP A 1 321 ? -11.129 3.819 -10.736 1.00 95.56 321 ASP A CA 1
ATOM 2569 C C . ASP A 1 321 ? -12.208 3.060 -9.946 1.00 95.56 321 ASP A C 1
ATOM 2571 O O . ASP A 1 321 ? -12.570 3.455 -8.837 1.00 95.56 321 ASP A O 1
ATOM 2575 N N . ALA A 1 322 ? -12.762 1.993 -10.524 1.00 95.81 322 ALA A N 1
ATOM 2576 C CA . ALA A 1 322 ? -13.902 1.263 -9.954 1.00 95.81 322 ALA A CA 1
ATOM 2577 C C . ALA A 1 322 ? -13.495 0.196 -8.923 1.00 95.81 322 ALA A C 1
ATOM 2579 O O . ALA A 1 322 ? -14.274 -0.170 -8.039 1.00 95.81 322 ALA A O 1
ATOM 2580 N N . VAL A 1 323 ? -12.272 -0.314 -9.040 1.00 97.69 323 VAL A N 1
ATOM 2581 C CA . VAL A 1 323 ? -11.728 -1.372 -8.195 1.00 97.69 323 VAL A CA 1
ATOM 2582 C C . VAL A 1 323 ? -10.222 -1.209 -8.088 1.00 97.69 323 VAL A C 1
ATOM 2584 O O . VAL A 1 323 ? -9.582 -0.767 -9.036 1.00 97.69 323 VAL A O 1
ATOM 2587 N N . LEU A 1 324 ? -9.696 -1.559 -6.920 1.00 97.62 324 LEU A N 1
ATOM 2588 C CA . LEU A 1 324 ? -8.283 -1.600 -6.590 1.00 97.62 324 LEU A CA 1
ATOM 2589 C C . LEU A 1 324 ? -7.899 -3.051 -6.319 1.00 97.62 324 LEU A C 1
ATOM 2591 O O . LEU A 1 324 ? -8.301 -3.634 -5.304 1.00 97.62 324 LEU A O 1
ATOM 2595 N N . ALA A 1 325 ? -7.133 -3.642 -7.228 1.00 97.38 325 ALA A N 1
ATOM 2596 C CA . ALA A 1 325 ? -6.442 -4.895 -6.987 1.00 97.38 325 ALA A CA 1
ATOM 2597 C C . ALA A 1 325 ? -5.381 -4.672 -5.903 1.00 97.38 325 ALA A C 1
ATOM 2599 O O . ALA A 1 325 ? -4.632 -3.696 -5.931 1.00 97.38 325 ALA A O 1
ATOM 2600 N N . ILE A 1 326 ? -5.326 -5.570 -4.919 1.00 96.75 326 ILE A N 1
ATOM 2601 C CA . ILE A 1 326 ? -4.339 -5.498 -3.841 1.00 96.75 326 ILE A CA 1
ATOM 2602 C C . ILE A 1 326 ? -3.750 -6.891 -3.590 1.00 96.75 326 ILE A C 1
ATOM 2604 O O . ILE A 1 326 ? -4.329 -7.730 -2.899 1.00 96.75 326 ILE A O 1
ATOM 2608 N N . ALA A 1 327 ? -2.561 -7.119 -4.141 1.00 95.56 327 ALA A N 1
ATOM 2609 C CA . ALA A 1 327 ? -1.842 -8.387 -4.150 1.00 95.56 327 ALA A CA 1
ATOM 2610 C C . ALA A 1 327 ? -1.016 -8.638 -2.870 1.00 95.56 327 ALA A C 1
ATOM 2612 O O . ALA A 1 327 ? -0.736 -9.790 -2.537 1.00 95.56 327 ALA A O 1
ATOM 2613 N N . GLY A 1 328 ? -0.657 -7.584 -2.119 1.00 88.94 328 GLY A N 1
ATOM 2614 C CA . GLY A 1 328 ? -0.022 -7.691 -0.794 1.00 88.94 328 GLY A CA 1
ATOM 2615 C C . GLY A 1 328 ? 1.423 -7.187 -0.672 1.00 88.94 328 GLY A C 1
ATOM 2616 O O . GLY A 1 328 ? 2.050 -7.443 0.353 1.00 88.94 328 GLY A O 1
ATOM 2617 N N . GLY A 1 329 ? 1.953 -6.456 -1.661 1.00 87.75 329 GLY A N 1
ATOM 2618 C CA . GLY A 1 329 ? 3.285 -5.838 -1.592 1.00 87.75 329 GLY A CA 1
ATOM 2619 C C . GLY A 1 329 ? 4.434 -6.821 -1.830 1.00 87.75 329 GLY A C 1
ATOM 2620 O O . GLY A 1 329 ? 4.951 -6.905 -2.947 1.00 87.75 329 GLY A O 1
ATOM 2621 N N . TYR A 1 330 ? 4.797 -7.584 -0.791 1.00 92.06 330 TYR A N 1
ATOM 2622 C CA . TYR A 1 330 ? 5.926 -8.521 -0.790 1.00 92.06 330 TYR A CA 1
ATOM 2623 C C . TYR A 1 330 ? 5.580 -9.860 -0.137 1.00 92.06 330 TYR A C 1
ATOM 2625 O O . TYR A 1 330 ? 4.787 -9.919 0.801 1.00 92.06 330 TYR A O 1
ATOM 2633 N N . ARG A 1 331 ? 6.239 -10.927 -0.593 1.00 94.31 331 ARG A N 1
ATOM 2634 C CA . ARG A 1 331 ? 6.354 -12.215 0.105 1.00 94.31 331 ARG A CA 1
ATOM 2635 C C . ARG A 1 331 ? 7.804 -12.684 0.111 1.00 94.31 331 ARG A C 1
ATOM 2637 O O . ARG A 1 331 ? 8.569 -12.385 -0.810 1.00 94.31 331 ARG A O 1
ATOM 2644 N N . PHE A 1 332 ? 8.170 -13.452 1.127 1.00 93.06 332 PHE A N 1
ATOM 2645 C CA . PHE A 1 332 ? 9.518 -13.960 1.335 1.00 93.06 332 PHE A CA 1
ATOM 2646 C C . PHE A 1 332 ? 9.488 -15.465 1.584 1.00 93.06 332 PHE A C 1
ATOM 2648 O O . PHE A 1 332 ? 8.640 -15.979 2.305 1.00 93.06 332 PHE A O 1
ATOM 2655 N N . ALA A 1 333 ? 10.426 -16.195 0.995 1.00 94.31 333 ALA A N 1
ATOM 2656 C CA . ALA A 1 333 ? 10.496 -17.640 1.152 1.00 94.31 333 ALA A CA 1
ATOM 2657 C C . ALA A 1 333 ? 11.926 -18.157 1.000 1.00 94.31 333 ALA A C 1
ATOM 2659 O O . ALA A 1 333 ? 12.813 -17.480 0.476 1.00 94.31 333 ALA A O 1
ATOM 2660 N N . LEU A 1 334 ? 12.140 -19.396 1.432 1.00 94.06 334 LEU A N 1
ATOM 2661 C CA . LEU A 1 334 ? 13.254 -20.224 0.979 1.00 94.06 334 LEU A CA 1
ATOM 2662 C C . LEU A 1 334 ? 12.799 -21.151 -0.161 1.00 94.06 334 LEU A C 1
ATOM 2664 O O . LEU A 1 334 ? 11.598 -21.391 -0.312 1.00 94.06 334 LEU A O 1
ATOM 2668 N N . PRO A 1 335 ? 13.734 -21.705 -0.954 1.00 95.12 335 PRO A N 1
ATOM 2669 C CA . PRO A 1 335 ? 13.404 -22.641 -2.016 1.00 95.12 335 PRO A CA 1
ATOM 2670 C C . PRO A 1 335 ? 12.565 -23.812 -1.499 1.00 95.12 335 PRO A C 1
ATOM 2672 O O . PRO A 1 335 ? 12.917 -24.450 -0.507 1.00 95.12 335 PRO A O 1
ATOM 2675 N N . GLY A 1 336 ? 11.451 -24.084 -2.176 1.00 96.19 336 GLY A N 1
ATOM 2676 C CA . GLY A 1 336 ? 10.526 -25.167 -1.838 1.00 96.19 336 GLY A CA 1
ATOM 2677 C C . GLY A 1 336 ? 9.582 -24.889 -0.663 1.00 96.19 336 GLY A C 1
ATOM 2678 O O . GLY A 1 336 ? 8.720 -25.722 -0.397 1.00 96.19 336 GLY A O 1
ATOM 2679 N N . GLN A 1 337 ? 9.692 -23.747 0.024 1.00 95.69 337 GLN A N 1
ATOM 2680 C CA . GLN A 1 337 ? 8.706 -23.364 1.036 1.00 95.69 337 GLN A CA 1
ATOM 2681 C C . GLN A 1 337 ? 7.402 -22.882 0.396 1.00 95.69 337 GLN A C 1
ATOM 2683 O O . GLN A 1 337 ? 7.396 -22.306 -0.694 1.00 95.69 337 GLN A O 1
ATOM 2688 N N . GLU A 1 338 ? 6.298 -23.118 1.103 1.00 96.69 338 GLU A N 1
ATOM 2689 C CA . GLU A 1 338 ? 4.973 -22.667 0.690 1.00 96.69 338 GLU A CA 1
ATOM 2690 C C . GLU A 1 338 ? 4.863 -21.139 0.774 1.00 96.69 338 GLU A C 1
ATOM 2692 O O . GLU A 1 338 ? 5.124 -20.526 1.810 1.00 96.69 338 GLU A O 1
ATOM 2697 N N . ILE A 1 339 ? 4.428 -20.532 -0.325 1.00 97.19 339 ILE A N 1
ATOM 2698 C CA . ILE A 1 339 ? 4.064 -19.122 -0.431 1.00 97.19 339 ILE A CA 1
ATOM 2699 C C . ILE A 1 339 ? 2.542 -19.044 -0.546 1.00 97.19 339 ILE A C 1
ATOM 2701 O O . ILE A 1 339 ? 1.939 -19.771 -1.333 1.00 97.19 339 ILE A O 1
ATOM 2705 N N . LEU A 1 340 ? 1.926 -18.142 0.222 1.00 96.69 340 LEU A N 1
ATOM 2706 C CA . LEU A 1 340 ? 0.489 -17.857 0.177 1.00 96.69 340 LEU A CA 1
ATOM 2707 C C . LEU A 1 340 ? 0.248 -16.476 -0.442 1.00 96.69 340 LEU A C 1
ATOM 2709 O O . LEU A 1 340 ? 0.643 -15.452 0.110 1.00 96.69 340 LEU A O 1
ATOM 2713 N N . VAL A 1 341 ? -0.462 -16.422 -1.553 1.00 97.56 341 VAL A N 1
ATOM 2714 C CA . VAL A 1 341 ? -0.922 -15.151 -2.120 1.00 97.56 341 VAL A CA 1
ATOM 2715 C C . VAL A 1 341 ? -2.411 -14.995 -1.861 1.00 97.56 341 VAL A C 1
ATOM 2717 O O . VAL A 1 341 ? -3.155 -15.976 -1.881 1.00 97.56 341 VAL A O 1
ATOM 2720 N N . ASP A 1 342 ? -2.825 -13.776 -1.520 1.00 97.38 342 ASP A N 1
ATOM 2721 C CA . ASP A 1 342 ? -4.173 -13.501 -1.029 1.00 97.38 342 ASP A CA 1
ATOM 2722 C C . ASP A 1 342 ? -4.692 -12.157 -1.547 1.00 97.38 342 ASP A C 1
ATOM 2724 O O . ASP A 1 342 ? -4.285 -11.091 -1.076 1.00 97.38 342 ASP A O 1
ATOM 2728 N N . GLY A 1 343 ? -5.620 -12.247 -2.501 1.00 97.75 343 GLY A N 1
ATOM 2729 C CA . GLY A 1 343 ? -6.248 -11.109 -3.160 1.00 97.75 343 GLY A CA 1
ATOM 2730 C C . GLY A 1 343 ? -7.486 -10.577 -2.440 1.00 97.75 343 GLY A C 1
ATOM 2731 O O . GLY A 1 343 ? -8.027 -9.560 -2.865 1.00 97.75 343 GLY A O 1
ATOM 2732 N N . THR A 1 344 ? -7.938 -11.201 -1.343 1.00 97.25 344 THR A N 1
ATOM 2733 C CA . THR A 1 344 ? -9.173 -10.812 -0.619 1.00 97.25 344 THR A CA 1
ATOM 2734 C C . THR A 1 344 ? -9.118 -9.424 0.016 1.00 97.25 344 THR A C 1
ATOM 2736 O O . THR A 1 344 ? -10.141 -8.910 0.455 1.00 97.25 344 THR A O 1
ATOM 2739 N N . ARG A 1 345 ? -7.935 -8.808 0.069 1.00 95.75 345 ARG A N 1
ATOM 2740 C CA . ARG A 1 345 ? -7.745 -7.424 0.515 1.00 95.75 345 ARG A CA 1
ATOM 2741 C C . ARG A 1 345 ? -8.024 -6.378 -0.576 1.00 95.75 345 ARG A C 1
ATOM 2743 O O . ARG A 1 345 ? -7.997 -5.195 -0.274 1.00 95.75 345 ARG A O 1
ATOM 2750 N N . SER A 1 346 ? -8.287 -6.805 -1.814 1.00 98.06 346 SER A N 1
ATOM 2751 C CA . SER A 1 346 ? -8.705 -5.922 -2.914 1.00 98.06 346 SER A CA 1
ATOM 2752 C C . SER A 1 346 ? -10.037 -5.241 -2.598 1.00 98.06 346 SER A C 1
ATOM 2754 O O . SER A 1 346 ? -10.891 -5.828 -1.931 1.00 98.06 346 SER A O 1
ATOM 2756 N N . VAL A 1 347 ? -10.229 -4.020 -3.093 1.00 97.56 347 VAL A N 1
ATOM 2757 C CA . VAL A 1 347 ? -11.358 -3.162 -2.708 1.00 97.56 347 VAL A CA 1
ATOM 2758 C C . VAL A 1 347 ? -12.084 -2.672 -3.953 1.00 97.56 347 VAL A C 1
ATOM 2760 O O . VAL A 1 347 ? -11.464 -2.105 -4.843 1.00 97.56 347 VAL A O 1
ATOM 2763 N N . ALA A 1 348 ? -13.399 -2.869 -4.016 1.00 97.44 348 ALA A N 1
ATOM 2764 C CA . ALA A 1 348 ? -14.260 -2.235 -5.013 1.00 97.44 348 ALA A CA 1
ATOM 2765 C C . ALA A 1 348 ? -14.976 -1.023 -4.407 1.00 97.44 348 ALA A C 1
ATOM 2767 O O . ALA A 1 348 ? -15.078 -0.897 -3.182 1.00 97.44 348 ALA A O 1
ATOM 2768 N N . ARG A 1 349 ? -15.503 -0.148 -5.267 1.00 95.38 349 ARG A N 1
ATOM 2769 C CA . ARG A 1 349 ? -16.436 0.897 -4.837 1.00 95.38 349 ARG A CA 1
ATOM 2770 C C . ARG A 1 349 ? -17.673 0.310 -4.162 1.00 95.38 349 ARG A C 1
ATOM 2772 O O . ARG A 1 349 ? -18.019 -0.850 -4.360 1.00 95.38 349 ARG A O 1
ATOM 2779 N N . LYS A 1 350 ? -18.359 1.136 -3.372 1.00 91.25 350 LYS A N 1
ATOM 2780 C CA . LYS A 1 350 ? -19.503 0.722 -2.544 1.00 91.25 350 LYS A CA 1
ATOM 2781 C C . LYS A 1 350 ? -20.683 0.194 -3.372 1.00 91.25 350 LYS A C 1
ATOM 2783 O O . LYS A 1 350 ? -21.441 -0.640 -2.890 1.00 91.25 350 LYS A O 1
ATOM 2788 N N . GLU A 1 351 ? -20.848 0.712 -4.579 1.00 93.94 351 GLU A N 1
ATOM 2789 C CA . GLU A 1 351 ? -21.889 0.367 -5.546 1.00 93.94 351 GLU A CA 1
ATOM 2790 C C . GLU A 1 351 ? -21.566 -0.868 -6.400 1.00 93.94 351 GLU A C 1
ATOM 2792 O O . GLU A 1 351 ? -22.405 -1.290 -7.192 1.00 93.94 351 GLU A O 1
ATOM 2797 N N . ASP A 1 352 ? -20.380 -1.458 -6.237 1.00 96.19 352 ASP A N 1
ATOM 2798 C CA . ASP A 1 352 ? -19.936 -2.632 -6.982 1.00 96.19 352 ASP A CA 1
ATOM 2799 C C . ASP A 1 352 ? -19.391 -3.708 -6.027 1.00 96.19 352 ASP A C 1
ATOM 2801 O O . ASP A 1 352 ? -19.327 -3.549 -4.807 1.00 96.19 352 ASP A O 1
ATOM 2805 N N . SER A 1 353 ? -19.040 -4.872 -6.556 1.00 96.69 353 SER A N 1
ATOM 2806 C CA . SER A 1 353 ? -18.444 -5.961 -5.787 1.00 96.69 353 SER A CA 1
ATOM 2807 C C . SER A 1 353 ? -17.499 -6.773 -6.653 1.00 96.69 353 SER A C 1
ATOM 2809 O O . SER A 1 353 ? -17.716 -6.938 -7.851 1.00 96.69 353 SER A O 1
ATOM 2811 N N . ILE A 1 354 ? -16.444 -7.309 -6.042 1.00 98.25 354 ILE A N 1
ATOM 2812 C CA . ILE A 1 354 ? -15.495 -8.171 -6.748 1.00 98.25 354 ILE A CA 1
ATOM 2813 C C . ILE A 1 354 ? -16.163 -9.521 -7.022 1.00 98.25 354 ILE A C 1
ATOM 2815 O O . ILE A 1 354 ? -16.613 -10.201 -6.102 1.00 98.25 354 ILE A O 1
ATOM 2819 N N . LEU A 1 355 ? -16.207 -9.906 -8.296 1.00 98.19 355 LEU A N 1
ATOM 2820 C CA . LEU A 1 355 ? -16.791 -11.154 -8.777 1.00 98.19 355 LEU A CA 1
ATOM 2821 C C . LEU A 1 355 ? -15.732 -12.258 -8.906 1.00 98.19 355 LEU A C 1
ATOM 2823 O O . LEU A 1 355 ? -15.969 -13.407 -8.525 1.00 98.19 355 LEU A O 1
ATOM 2827 N N . HIS A 1 356 ? -14.559 -11.926 -9.449 1.00 97.88 356 HIS A N 1
ATOM 2828 C CA . HIS A 1 356 ? -13.514 -12.899 -9.753 1.00 97.88 356 HIS A CA 1
ATOM 2829 C C . HIS A 1 356 ? -12.127 -12.432 -9.323 1.00 97.88 356 HIS A C 1
ATOM 2831 O O . HIS A 1 356 ? -11.789 -11.252 -9.407 1.00 97.88 356 HIS A O 1
ATOM 2837 N N . TYR A 1 357 ? -11.326 -13.419 -8.924 1.00 98.69 357 TYR A N 1
ATOM 2838 C CA . TYR A 1 357 ? -9.901 -13.295 -8.654 1.00 98.69 357 TYR A CA 1
ATOM 2839 C C . TYR A 1 357 ? -9.160 -14.287 -9.541 1.00 98.69 357 TYR A C 1
ATOM 2841 O O . TYR A 1 357 ? -9.515 -15.470 -9.586 1.00 98.69 357 TYR A O 1
ATOM 2849 N N . GLU A 1 358 ? -8.124 -13.814 -10.214 1.00 98.75 358 GLU A N 1
ATOM 2850 C CA . GLU A 1 358 ? -7.250 -14.621 -11.050 1.00 98.75 358 GLU A CA 1
ATOM 2851 C C . GLU A 1 358 ? -5.798 -14.267 -10.734 1.00 98.75 358 GLU A C 1
ATOM 2853 O O . GLU A 1 358 ? -5.406 -13.107 -10.806 1.00 98.75 358 GLU A O 1
ATOM 2858 N N . TRP A 1 359 ? -5.014 -15.271 -10.353 1.00 98.75 359 TRP A N 1
ATOM 2859 C CA . TRP A 1 359 ? -3.580 -15.139 -10.134 1.00 98.75 359 TRP A CA 1
ATOM 2860 C C . TRP A 1 359 ? -2.821 -15.730 -11.307 1.00 98.75 359 TRP A C 1
ATOM 2862 O O . TRP A 1 359 ? -3.052 -16.888 -11.646 1.00 98.75 359 TRP A O 1
ATOM 2872 N N . GLU A 1 360 ? -1.873 -14.989 -11.863 1.00 98.44 360 GLU A N 1
ATOM 2873 C CA . GLU A 1 360 ? -0.804 -15.543 -12.689 1.00 98.44 360 GLU A CA 1
ATOM 2874 C C . GLU A 1 360 ? 0.443 -15.702 -11.815 1.00 98.44 360 GLU A C 1
ATOM 2876 O O . GLU A 1 360 ? 0.993 -14.738 -11.276 1.00 98.44 360 GLU A O 1
ATOM 2881 N N . LEU A 1 361 ? 0.838 -16.955 -11.604 1.00 98.00 361 LEU A N 1
ATOM 2882 C CA . LEU A 1 361 ? 1.956 -17.325 -10.747 1.00 98.00 361 LEU A CA 1
ATOM 2883 C C . LEU A 1 361 ? 3.277 -17.294 -11.527 1.00 98.00 361 LEU A C 1
ATOM 2885 O O . LEU A 1 361 ? 3.276 -17.519 -12.743 1.00 98.00 361 LEU A O 1
ATOM 2889 N N . PRO A 1 362 ? 4.424 -17.134 -10.839 1.00 95.88 362 PRO A N 1
ATOM 2890 C CA . PRO A 1 362 ? 5.736 -17.300 -11.452 1.00 95.88 362 PRO A CA 1
ATOM 2891 C C . PRO A 1 362 ? 5.827 -18.613 -12.243 1.00 95.88 362 PRO A C 1
ATOM 2893 O O . PRO A 1 362 ? 5.579 -19.691 -11.703 1.00 95.88 362 PRO A O 1
ATOM 2896 N N . GLY A 1 363 ? 6.174 -18.516 -13.528 1.00 89.56 363 GLY A N 1
ATOM 2897 C CA . GLY A 1 363 ? 6.156 -19.648 -14.463 1.00 89.56 363 GLY A CA 1
ATOM 2898 C C . GLY A 1 363 ? 4.898 -19.747 -15.338 1.00 89.56 363 GLY A C 1
ATOM 2899 O O . GLY A 1 363 ? 4.779 -20.709 -16.090 1.00 89.56 363 GLY A O 1
ATOM 2900 N N . GLY A 1 364 ? 3.980 -18.776 -15.262 1.00 92.88 364 GLY A N 1
ATOM 2901 C CA . GLY A 1 364 ? 2.854 -18.613 -16.193 1.00 92.88 364 GLY A CA 1
ATOM 2902 C C . GLY A 1 364 ? 1.612 -19.448 -15.866 1.00 92.88 364 GLY A C 1
ATOM 2903 O O . GLY A 1 364 ? 0.696 -19.540 -16.677 1.00 92.88 364 GLY A O 1
ATOM 2904 N N . THR A 1 365 ? 1.556 -20.088 -14.693 1.00 96.94 365 THR A N 1
ATOM 2905 C CA . THR A 1 365 ? 0.362 -20.845 -14.277 1.00 96.94 365 THR A CA 1
ATOM 2906 C C . THR A 1 365 ? -0.718 -19.897 -13.773 1.00 96.94 365 THR A C 1
ATOM 2908 O O . THR A 1 365 ? -0.489 -19.158 -12.817 1.00 96.94 365 THR A O 1
ATOM 2911 N N . THR A 1 366 ? -1.917 -19.976 -14.348 1.00 98.19 366 THR A N 1
ATOM 2912 C CA . THR A 1 366 ? -3.071 -19.177 -13.919 1.00 98.19 366 THR A CA 1
ATOM 2913 C C . THR A 1 366 ? -3.984 -19.949 -12.963 1.00 98.19 366 THR A C 1
ATOM 2915 O O . THR A 1 366 ? -4.347 -21.098 -13.223 1.00 98.19 366 THR A O 1
ATOM 2918 N N . VAL A 1 367 ? -4.412 -19.315 -11.868 1.00 98.56 367 VAL A N 1
ATOM 2919 C CA . VAL A 1 367 ? -5.302 -19.901 -10.854 1.00 98.56 367 VAL A CA 1
ATOM 2920 C C . VAL A 1 367 ? -6.447 -18.945 -10.515 1.00 98.56 367 VAL A C 1
ATOM 2922 O O . VAL A 1 367 ? -6.231 -17.837 -10.035 1.00 98.56 367 VAL A O 1
ATOM 2925 N N . LYS A 1 368 ? -7.692 -19.397 -10.698 1.00 98.38 368 LYS A N 1
ATOM 2926 C CA . LYS A 1 368 ? -8.915 -18.606 -10.463 1.00 98.38 368 LYS A CA 1
ATOM 2927 C C . LYS A 1 368 ? -9.458 -18.762 -9.041 1.00 98.38 368 LYS A C 1
ATOM 2929 O O . LYS A 1 368 ? -10.510 -19.367 -8.829 1.00 98.38 368 LYS A O 1
ATOM 2934 N N . ARG A 1 369 ? -8.701 -18.298 -8.045 1.00 98.06 369 ARG A N 1
ATOM 2935 C CA . ARG A 1 369 ? -9.089 -18.312 -6.623 1.00 98.06 369 ARG A CA 1
ATOM 2936 C C . ARG A 1 369 ? -8.536 -17.077 -5.913 1.00 98.06 369 ARG A C 1
ATOM 2938 O O . ARG A 1 369 ? -7.460 -16.628 -6.278 1.00 98.06 369 ARG A O 1
ATOM 2945 N N . PRO A 1 370 ? -9.205 -16.552 -4.874 1.00 97.75 370 PRO A N 1
ATOM 2946 C CA . PRO A 1 370 ? -8.687 -15.403 -4.132 1.00 97.75 370 PRO A CA 1
ATOM 2947 C C . PRO A 1 370 ? -7.420 -15.732 -3.330 1.00 97.75 370 PRO A C 1
ATOM 2949 O O . PRO A 1 370 ? -6.522 -14.895 -3.249 1.00 97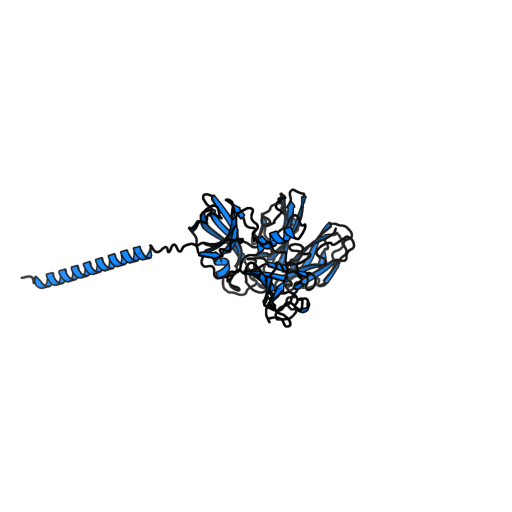.75 370 PRO A O 1
ATOM 2952 N N . LEU A 1 371 ? -7.339 -16.949 -2.776 1.00 97.81 371 LEU A N 1
ATOM 2953 C CA . LEU A 1 371 ? -6.183 -17.463 -2.042 1.00 97.81 371 LEU A CA 1
ATOM 2954 C C . LEU A 1 371 ? -5.525 -18.593 -2.833 1.00 97.81 371 LEU A C 1
ATOM 2956 O O . LEU A 1 371 ? -6.204 -19.538 -3.248 1.00 97.81 371 LEU A O 1
ATOM 2960 N N . VAL A 1 372 ? -4.206 -18.520 -2.998 1.00 98.31 372 VAL A N 1
ATOM 2961 C CA . VAL A 1 372 ? -3.424 -19.530 -3.719 1.00 98.31 372 VAL A CA 1
ATOM 2962 C C . VAL A 1 372 ? -2.149 -19.845 -2.947 1.00 98.31 372 VAL A C 1
ATOM 2964 O O . VAL A 1 372 ? -1.434 -18.947 -2.510 1.00 98.31 372 VAL A O 1
ATOM 2967 N N . LYS A 1 373 ? -1.869 -21.139 -2.789 1.00 98.00 373 LYS A N 1
ATOM 2968 C CA . LYS A 1 373 ? -0.626 -21.660 -2.218 1.00 98.00 373 LYS A CA 1
ATOM 2969 C C . LYS A 1 373 ? 0.198 -22.305 -3.320 1.00 98.00 373 LYS A C 1
ATOM 2971 O O . LYS A 1 373 ? -0.351 -23.056 -4.125 1.00 98.00 373 LYS A O 1
ATOM 2976 N N . PHE A 1 374 ? 1.491 -22.019 -3.356 1.00 98.12 374 PHE A N 1
ATOM 2977 C CA . PHE A 1 374 ? 2.422 -22.619 -4.310 1.00 98.12 374 PHE A CA 1
ATOM 2978 C C . PHE A 1 374 ? 3.851 -22.586 -3.766 1.00 98.12 374 PHE A C 1
ATOM 2980 O O . PHE A 1 374 ? 4.106 -22.049 -2.690 1.00 98.12 374 PHE A O 1
ATOM 2987 N N . VAL A 1 375 ? 4.786 -23.178 -4.507 1.00 97.62 375 VAL A N 1
ATOM 2988 C CA . VAL A 1 375 ? 6.205 -23.239 -4.144 1.00 97.62 375 VAL A CA 1
ATOM 2989 C C . VAL A 1 375 ? 7.064 -22.767 -5.307 1.00 97.62 375 VAL A C 1
ATOM 2991 O O . VAL A 1 375 ? 6.719 -22.970 -6.469 1.00 97.62 375 VAL A O 1
ATOM 2994 N N . ILE A 1 376 ? 8.217 -22.181 -4.995 1.00 98.00 376 ILE A N 1
ATOM 2995 C CA . ILE A 1 376 ? 9.247 -21.848 -5.981 1.00 98.00 376 ILE A CA 1
ATOM 2996 C C . ILE A 1 376 ? 10.530 -22.571 -5.581 1.00 98.00 376 ILE A C 1
ATOM 2998 O O . ILE A 1 376 ? 11.036 -22.404 -4.473 1.00 98.00 376 ILE A O 1
ATOM 3002 N N . GLY A 1 377 ? 11.061 -23.400 -6.480 1.00 96.69 377 GLY A N 1
ATOM 3003 C CA . GLY A 1 377 ? 12.211 -24.263 -6.189 1.00 96.69 377 GLY A CA 1
ATOM 3004 C C . GLY A 1 377 ? 13.583 -23.595 -6.312 1.00 96.69 377 GLY A C 1
ATOM 3005 O O . GLY A 1 377 ? 14.585 -24.223 -5.983 1.00 96.69 377 GLY A O 1
ATOM 3006 N N . LYS A 1 378 ? 13.663 -22.354 -6.806 1.00 95.88 378 LYS A N 1
ATOM 3007 C CA . LYS A 1 378 ? 14.932 -21.657 -7.069 1.00 95.88 378 LYS A CA 1
ATOM 3008 C C . LYS A 1 378 ? 14.955 -20.276 -6.409 1.00 95.88 378 LYS A C 1
ATOM 3010 O O . LYS A 1 378 ? 13.955 -19.565 -6.517 1.00 95.88 378 LYS A O 1
ATOM 3015 N N . PRO A 1 379 ? 16.082 -19.864 -5.795 1.00 95.75 379 PRO A N 1
ATOM 3016 C CA . PRO A 1 379 ? 16.279 -18.478 -5.384 1.00 95.75 379 PRO A CA 1
ATOM 3017 C C . PRO A 1 379 ? 16.050 -17.508 -6.546 1.00 95.75 379 PRO A C 1
ATOM 3019 O O . PRO A 1 379 ? 16.264 -17.888 -7.697 1.00 95.75 379 PRO A O 1
ATOM 3022 N N . GLY A 1 380 ? 15.614 -16.287 -6.250 1.00 96.06 380 GLY A N 1
ATOM 3023 C CA . GLY A 1 380 ? 15.308 -15.267 -7.253 1.00 96.06 380 GLY A CA 1
ATOM 3024 C C . GLY A 1 380 ? 14.344 -14.196 -6.754 1.00 96.06 380 GLY A C 1
ATOM 3025 O O . GLY A 1 380 ? 13.783 -14.303 -5.658 1.00 96.06 380 GLY A O 1
ATOM 3026 N N . LEU A 1 381 ? 14.153 -13.175 -7.588 1.00 96.25 381 LEU A N 1
ATOM 3027 C CA . LEU A 1 381 ? 13.092 -12.183 -7.444 1.00 96.25 381 LEU A CA 1
ATOM 3028 C C . LEU A 1 381 ? 12.028 -12.474 -8.501 1.00 96.25 381 LEU A C 1
ATOM 3030 O O . LEU A 1 381 ? 12.315 -12.446 -9.693 1.00 96.25 381 LEU A O 1
ATOM 3034 N N . TYR A 1 382 ? 10.810 -12.755 -8.064 1.00 97.62 382 TYR A N 1
ATOM 3035 C CA . TYR A 1 382 ? 9.693 -13.103 -8.933 1.00 97.62 382 TYR A CA 1
ATOM 3036 C C . TYR A 1 382 ? 8.545 -12.114 -8.742 1.00 97.62 382 TYR A C 1
ATOM 3038 O O . TYR A 1 382 ? 8.468 -11.424 -7.725 1.00 97.62 382 TYR A O 1
ATOM 3046 N N . SER A 1 383 ? 7.623 -12.100 -9.698 1.00 96.75 383 SER A N 1
ATOM 3047 C CA . SER A 1 383 ? 6.376 -11.344 -9.632 1.00 96.75 383 SER A CA 1
ATOM 3048 C C . SER A 1 383 ? 5.197 -12.304 -9.776 1.00 96.75 383 SER A C 1
ATOM 3050 O O . SER A 1 383 ? 5.249 -13.219 -10.598 1.00 96.75 383 SER A O 1
ATOM 3052 N N . ALA A 1 384 ? 4.160 -12.118 -8.963 1.00 97.88 384 ALA A N 1
ATOM 3053 C CA . ALA A 1 384 ? 2.853 -12.734 -9.164 1.00 97.88 384 ALA A CA 1
ATOM 3054 C C . ALA A 1 384 ? 1.834 -11.635 -9.471 1.00 97.88 384 ALA A C 1
ATOM 3056 O O . ALA A 1 384 ? 1.761 -10.642 -8.744 1.00 97.88 384 ALA A O 1
ATOM 3057 N N . LEU A 1 385 ? 1.050 -11.825 -10.527 1.00 97.56 385 LEU A N 1
ATOM 3058 C CA . LEU A 1 385 ? 0.030 -10.878 -10.970 1.00 97.56 385 LEU A CA 1
ATOM 3059 C C . LEU A 1 385 ? -1.318 -11.304 -10.389 1.00 97.56 385 LEU A C 1
ATOM 3061 O O . LEU A 1 385 ? -1.756 -12.435 -10.592 1.00 97.56 385 LEU A O 1
ATOM 3065 N N . LEU A 1 386 ? -1.984 -10.391 -9.688 1.00 98.56 386 LEU A N 1
ATOM 3066 C CA . LEU A 1 386 ? -3.389 -10.497 -9.315 1.00 98.56 386 LEU A CA 1
ATOM 3067 C C . LEU A 1 386 ? -4.230 -9.682 -10.292 1.00 98.56 386 LEU A C 1
ATOM 3069 O O . LEU A 1 386 ? -4.011 -8.486 -10.451 1.00 98.56 386 LEU A O 1
ATOM 3073 N N . LYS A 1 387 ? -5.230 -10.315 -10.895 1.00 98.25 387 LYS A N 1
ATOM 3074 C CA . LYS A 1 387 ? -6.294 -9.663 -11.651 1.00 98.25 387 LYS A CA 1
ATOM 3075 C C . LYS A 1 387 ? -7.600 -9.812 -10.884 1.00 98.25 387 LYS A C 1
ATOM 3077 O O . LYS A 1 387 ? -7.993 -10.923 -10.521 1.00 98.25 387 LYS A O 1
ATOM 3082 N N . VAL A 1 388 ? -8.286 -8.696 -10.671 1.00 98.44 388 VAL A N 1
ATOM 3083 C CA . VAL A 1 388 ? -9.639 -8.673 -10.107 1.00 98.44 388 VAL A CA 1
ATOM 3084 C C . VAL A 1 388 ? -10.627 -8.200 -11.154 1.00 98.44 388 VAL A C 1
ATOM 3086 O O . VAL A 1 388 ? -10.311 -7.373 -12.007 1.00 98.44 388 VAL A O 1
ATOM 3089 N N . THR A 1 389 ? -11.831 -8.754 -11.115 1.00 98.38 389 THR A N 1
ATOM 3090 C CA . THR A 1 389 ? -12.931 -8.334 -11.984 1.00 98.38 389 THR A CA 1
ATOM 3091 C C . THR A 1 389 ? -14.179 -8.156 -11.144 1.00 98.38 389 THR A C 1
ATOM 3093 O O . THR A 1 389 ? -14.494 -9.027 -10.330 1.00 98.38 389 THR A O 1
ATOM 3096 N N . THR A 1 390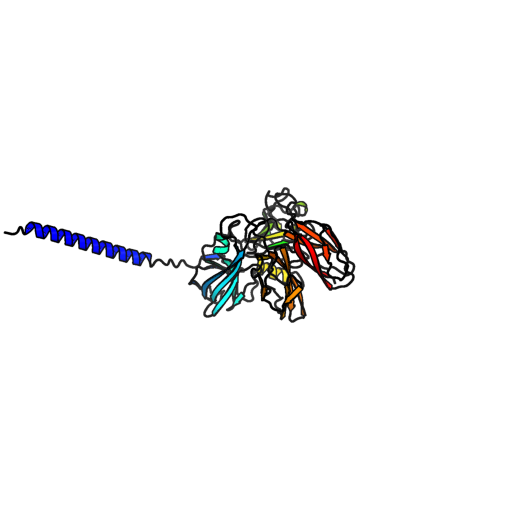 ? -14.866 -7.031 -11.306 1.00 98.50 390 THR A N 1
ATOM 3097 C CA . THR A 1 390 ? -16.095 -6.727 -10.569 1.00 98.50 390 THR A CA 1
ATOM 3098 C C . THR A 1 390 ? -17.348 -7.224 -11.285 1.00 98.50 390 THR A C 1
ATOM 3100 O O . THR A 1 390 ? -17.284 -7.691 -12.423 1.00 98.50 390 THR A O 1
ATOM 3103 N N . LEU A 1 391 ? -18.502 -7.134 -10.617 1.00 97.81 391 LEU A N 1
ATOM 3104 C CA . LEU A 1 391 ? -19.804 -7.475 -11.196 1.00 97.81 391 LEU A CA 1
ATOM 3105 C C . LEU A 1 391 ? -20.161 -6.579 -12.385 1.00 97.81 391 LEU A C 1
ATOM 3107 O O . LEU A 1 391 ? -20.756 -7.064 -13.344 1.00 97.81 391 LEU A O 1
ATOM 3111 N N . SER A 1 392 ? -19.775 -5.300 -12.347 1.00 97.00 392 SER A N 1
ATOM 3112 C CA . SER A 1 392 ? -19.967 -4.377 -13.476 1.00 97.00 392 SER A CA 1
ATOM 3113 C C . SER A 1 392 ? -19.032 -4.649 -14.664 1.00 97.00 392 SER A C 1
ATOM 3115 O O . SER A 1 392 ? -19.197 -4.051 -15.726 1.00 97.00 392 SER A O 1
ATOM 3117 N N . GLY A 1 393 ? -18.061 -5.558 -14.508 1.00 96.94 393 GLY A N 1
ATOM 3118 C CA . GLY A 1 393 ? -17.067 -5.891 -15.525 1.00 96.94 393 GLY A CA 1
ATOM 3119 C C . GLY A 1 393 ? -15.795 -5.042 -15.468 1.00 96.94 393 GLY A C 1
ATOM 3120 O O . GLY A 1 393 ? -14.923 -5.221 -16.318 1.00 96.94 393 GLY A O 1
ATOM 3121 N N . ALA A 1 394 ? -15.645 -4.157 -14.476 1.00 96.38 394 ALA A N 1
ATOM 3122 C CA . ALA A 1 394 ? -14.403 -3.417 -14.282 1.00 96.38 394 ALA A CA 1
ATOM 3123 C C . ALA A 1 394 ? -13.254 -4.364 -13.909 1.00 96.38 394 ALA A C 1
ATOM 3125 O O . ALA A 1 394 ? -13.442 -5.334 -13.171 1.00 96.38 394 ALA A O 1
ATOM 3126 N N . VAL A 1 395 ? -12.055 -4.073 -14.413 1.00 96.12 395 VAL A N 1
ATOM 3127 C CA . VAL A 1 395 ? -10.851 -4.884 -14.204 1.00 96.12 395 VAL A CA 1
ATOM 3128 C C . VAL A 1 395 ? -9.736 -4.010 -13.661 1.00 96.12 395 VAL A C 1
ATOM 3130 O O . VAL A 1 395 ? -9.491 -2.926 -14.187 1.00 96.12 395 VAL A O 1
ATOM 3133 N N . ASP A 1 396 ? -9.027 -4.525 -12.664 1.00 96.69 396 ASP A N 1
ATOM 3134 C CA . ASP A 1 396 ? -7.776 -3.940 -12.191 1.00 96.69 396 ASP A CA 1
ATOM 3135 C C . ASP A 1 396 ? -6.735 -5.030 -11.933 1.00 96.69 396 ASP A C 1
ATOM 3137 O O . ASP A 1 396 ? -7.079 -6.212 -11.765 1.00 96.69 396 ASP A O 1
ATOM 3141 N N . ARG A 1 397 ? -5.458 -4.642 -11.952 1.00 96.12 397 ARG A N 1
ATOM 3142 C CA . ARG A 1 397 ? -4.335 -5.548 -11.725 1.00 96.12 397 ARG A CA 1
ATOM 3143 C C . ARG A 1 397 ? -3.361 -4.982 -10.719 1.00 96.12 397 ARG A C 1
ATOM 3145 O O . ARG A 1 397 ? -3.143 -3.783 -10.637 1.00 96.12 397 ARG A O 1
ATOM 3152 N N . ASP A 1 398 ? -2.736 -5.891 -9.993 1.00 96.75 398 ASP A N 1
ATOM 3153 C CA . ASP A 1 398 ? -1.684 -5.552 -9.059 1.00 96.75 398 ASP A CA 1
ATOM 3154 C C . ASP A 1 398 ? -0.645 -6.669 -8.994 1.00 96.75 398 ASP A C 1
ATOM 3156 O O . ASP A 1 398 ? -0.925 -7.830 -9.295 1.00 96.75 398 ASP A O 1
ATOM 3160 N N . PHE A 1 399 ? 0.568 -6.312 -8.598 1.00 95.62 399 PHE A N 1
ATOM 3161 C CA . PHE A 1 399 ? 1.735 -7.170 -8.655 1.00 95.62 399 PHE A CA 1
ATOM 3162 C C . PHE A 1 399 ? 2.327 -7.341 -7.258 1.00 95.62 399 PHE A C 1
ATOM 3164 O O . PHE A 1 399 ? 2.480 -6.403 -6.462 1.00 95.62 399 PHE A O 1
ATOM 3171 N N . LEU A 1 400 ? 2.647 -8.588 -6.941 1.00 95.31 400 LEU A N 1
ATOM 3172 C CA . LEU A 1 400 ? 3.287 -8.985 -5.702 1.00 95.31 400 LEU A CA 1
ATOM 3173 C C . LEU A 1 400 ? 4.725 -9.392 -5.998 1.00 95.31 400 LEU A C 1
ATOM 3175 O O . LEU A 1 400 ? 4.955 -10.344 -6.743 1.00 95.31 400 LEU A O 1
ATOM 3179 N N . GLN A 1 401 ? 5.684 -8.726 -5.361 1.00 94.94 401 GLN A N 1
ATOM 3180 C CA . GLN A 1 401 ? 7.079 -9.140 -5.436 1.00 94.94 401 GLN A CA 1
ATOM 3181 C C . GLN A 1 401 ? 7.339 -10.308 -4.483 1.00 94.94 401 GLN A C 1
ATOM 3183 O O . GLN A 1 401 ? 6.979 -10.270 -3.306 1.00 94.94 401 GLN A O 1
ATOM 3188 N N . ILE A 1 402 ? 8.009 -11.346 -4.967 1.00 95.75 402 ILE A N 1
ATOM 3189 C CA . ILE A 1 402 ? 8.310 -12.552 -4.200 1.00 95.75 402 ILE A CA 1
ATOM 3190 C C . ILE A 1 402 ? 9.814 -12.756 -4.195 1.00 95.75 402 ILE A C 1
ATOM 3192 O O . ILE A 1 402 ? 10.429 -12.962 -5.240 1.00 95.75 402 ILE A O 1
ATOM 3196 N N . ARG A 1 403 ? 10.412 -12.739 -3.006 1.00 94.00 403 ARG A N 1
ATOM 3197 C CA . ARG A 1 403 ? 11.835 -13.029 -2.831 1.00 94.00 403 ARG A CA 1
ATOM 3198 C C . ARG A 1 403 ? 12.023 -14.431 -2.312 1.00 94.00 403 ARG A C 1
ATOM 3200 O O . ARG A 1 403 ? 11.651 -14.744 -1.183 1.00 94.00 403 ARG A O 1
ATOM 3207 N N . VAL A 1 404 ? 12.659 -15.252 -3.133 1.00 94.94 404 VAL A N 1
ATOM 3208 C CA . VAL A 1 404 ? 13.121 -16.573 -2.732 1.00 94.94 404 VAL A CA 1
ATOM 3209 C C . VAL A 1 404 ? 14.607 -16.459 -2.453 1.00 94.94 404 VAL A C 1
ATOM 3211 O O . VAL A 1 404 ? 15.410 -16.221 -3.354 1.00 94.94 404 VAL A O 1
ATOM 3214 N N . PHE A 1 405 ? 14.979 -16.571 -1.190 1.00 92.31 405 PHE A N 1
ATOM 3215 C CA . PHE A 1 405 ? 16.341 -16.312 -0.756 1.00 92.31 405 PHE A CA 1
ATOM 3216 C C . PHE A 1 405 ? 17.283 -17.514 -0.947 1.00 92.31 405 PHE A C 1
ATOM 3218 O O . PHE A 1 405 ? 16.852 -18.662 -0.959 1.00 92.31 405 PHE A O 1
ATOM 3225 N N . ASP A 1 406 ? 18.596 -17.268 -1.012 1.00 90.25 406 ASP A N 1
ATOM 3226 C CA . ASP A 1 406 ? 19.632 -18.302 -0.849 1.00 90.25 406 ASP A CA 1
ATOM 3227 C C . ASP A 1 406 ? 20.339 -18.104 0.501 1.00 90.25 406 ASP A C 1
ATOM 3229 O O . ASP A 1 406 ? 21.031 -17.102 0.708 1.00 90.25 406 ASP A O 1
ATOM 3233 N N . LEU A 1 407 ? 20.205 -19.078 1.410 1.00 86.94 407 LEU A N 1
ATOM 3234 C CA . LEU A 1 407 ? 20.824 -19.050 2.745 1.00 86.94 407 LEU A CA 1
ATOM 3235 C C . LEU A 1 407 ? 22.340 -18.813 2.707 1.00 86.94 407 LEU A C 1
ATOM 3237 O O . LEU A 1 407 ? 22.891 -18.233 3.640 1.00 86.94 407 LEU A O 1
ATOM 3241 N N . ARG A 1 408 ? 23.016 -19.225 1.629 1.00 86.06 408 ARG A N 1
ATOM 3242 C CA . ARG A 1 408 ? 24.467 -19.062 1.464 1.00 86.06 408 ARG A CA 1
ATOM 3243 C C . ARG A 1 408 ? 24.864 -17.630 1.109 1.00 86.06 408 ARG A C 1
ATOM 3245 O O . ARG A 1 408 ? 26.003 -17.245 1.345 1.00 86.06 408 ARG A O 1
ATOM 3252 N N . ARG A 1 409 ? 23.948 -16.853 0.520 1.00 81.88 409 ARG A N 1
ATOM 3253 C CA . ARG A 1 409 ? 24.221 -15.521 -0.052 1.00 81.88 409 ARG A CA 1
ATOM 3254 C C . ARG A 1 409 ? 23.620 -14.374 0.759 1.00 81.88 409 ARG A C 1
ATOM 3256 O O . ARG A 1 409 ? 24.029 -13.228 0.576 1.00 81.88 409 ARG A O 1
ATOM 3263 N N . LYS A 1 410 ? 22.687 -14.669 1.673 1.00 77.06 410 LYS A N 1
ATOM 3264 C CA . LYS A 1 410 ? 22.032 -13.681 2.546 1.00 77.06 410 LYS A CA 1
ATOM 3265 C C . LYS A 1 410 ? 21.457 -12.502 1.737 1.00 77.06 410 LYS A C 1
ATOM 3267 O O . LYS A 1 410 ? 20.666 -12.732 0.827 1.00 77.06 410 LYS A O 1
ATOM 3272 N N . LYS A 1 411 ? 21.867 -11.259 2.033 1.00 79.25 411 LYS A N 1
ATOM 3273 C CA . LYS A 1 411 ? 21.419 -10.018 1.371 1.00 79.25 411 LYS A CA 1
ATOM 3274 C C . LYS A 1 411 ? 21.940 -9.808 -0.057 1.00 79.25 411 LYS A C 1
ATOM 3276 O O . LYS A 1 411 ? 21.564 -8.826 -0.689 1.00 79.25 411 LYS A O 1
ATOM 3281 N N . ASN A 1 412 ? 22.813 -10.680 -0.569 1.00 87.75 412 ASN A N 1
ATOM 3282 C CA . ASN A 1 412 ? 23.283 -10.600 -1.952 1.00 87.75 412 ASN A CA 1
ATOM 3283 C C . ASN A 1 412 ? 22.230 -11.185 -2.910 1.00 87.75 412 ASN A C 1
ATOM 3285 O O . ASN A 1 412 ? 22.372 -12.303 -3.403 1.00 87.75 412 ASN A O 1
ATOM 3289 N N . ILE A 1 413 ? 21.151 -10.427 -3.099 1.00 89.00 413 ILE A N 1
ATOM 3290 C CA . ILE A 1 413 ? 20.022 -10.703 -3.991 1.00 89.00 413 ILE A CA 1
ATOM 3291 C C . ILE A 1 413 ? 19.636 -9.405 -4.711 1.00 89.00 413 ILE A C 1
ATOM 3293 O O . ILE A 1 413 ? 19.875 -8.305 -4.199 1.00 89.00 413 ILE A O 1
ATOM 3297 N N . THR A 1 414 ? 19.044 -9.522 -5.896 1.00 93.06 414 THR A N 1
ATOM 3298 C CA . THR A 1 414 ? 18.477 -8.383 -6.624 1.00 93.06 414 THR A CA 1
ATOM 3299 C C . THR A 1 414 ? 17.262 -7.797 -5.917 1.00 93.06 414 THR A C 1
ATOM 3301 O O . THR A 1 414 ? 16.433 -8.511 -5.349 1.00 93.06 414 THR A O 1
ATOM 3304 N N . TYR A 1 415 ? 17.141 -6.478 -5.989 1.00 91.62 415 TYR A N 1
ATOM 3305 C CA . TYR A 1 415 ? 15.994 -5.718 -5.512 1.00 91.62 415 TYR A CA 1
ATOM 3306 C C . TYR A 1 415 ? 15.839 -4.448 -6.351 1.00 91.62 415 TYR A C 1
ATOM 3308 O O . TYR A 1 415 ? 16.778 -4.046 -7.037 1.00 91.62 415 TYR A O 1
ATOM 3316 N N . GLY A 1 416 ? 14.671 -3.813 -6.310 1.00 90.88 416 GLY A N 1
ATOM 3317 C CA . GLY A 1 416 ? 14.448 -2.579 -7.051 1.00 90.88 416 GLY A CA 1
ATOM 3318 C C . GLY A 1 416 ? 12.984 -2.323 -7.353 1.00 90.88 416 GLY A C 1
ATOM 3319 O O . GLY A 1 416 ? 12.091 -2.943 -6.774 1.00 90.88 416 GLY A O 1
ATOM 3320 N N . TRP A 1 417 ? 12.762 -1.408 -8.286 1.00 91.31 417 TRP A N 1
ATOM 3321 C CA . TRP A 1 417 ? 11.438 -0.965 -8.695 1.00 91.31 417 TRP A CA 1
ATOM 3322 C C . TRP A 1 417 ? 11.392 -0.647 -10.189 1.00 91.31 417 TRP A C 1
ATOM 3324 O O . TRP A 1 417 ? 12.421 -0.444 -10.841 1.00 91.31 417 TRP A O 1
ATOM 3334 N N . ILE A 1 418 ? 10.167 -0.606 -10.705 1.00 93.56 418 ILE A N 1
ATOM 3335 C CA . ILE A 1 418 ? 9.811 -0.156 -12.047 1.00 93.56 418 ILE A CA 1
ATOM 3336 C C . ILE A 1 418 ? 8.628 0.814 -11.933 1.00 93.56 418 ILE A C 1
ATOM 3338 O O . ILE A 1 418 ? 7.811 0.678 -11.017 1.00 93.56 418 ILE A O 1
ATOM 3342 N N . TYR A 1 419 ? 8.581 1.802 -12.823 1.00 93.75 419 TYR A N 1
ATOM 3343 C CA . TYR A 1 419 ? 7.527 2.810 -12.908 1.00 93.75 419 TYR A CA 1
ATOM 3344 C C . TYR A 1 419 ? 7.369 3.319 -14.348 1.00 93.75 419 TYR A C 1
ATOM 3346 O O . TYR A 1 419 ? 8.292 3.181 -15.157 1.00 93.75 419 TYR A O 1
ATOM 3354 N N . HIS A 1 420 ? 6.243 3.967 -14.658 1.00 94.50 420 HIS A N 1
ATOM 3355 C CA . HIS A 1 420 ? 6.042 4.680 -15.922 1.00 94.50 420 HIS A CA 1
ATOM 3356 C C . HIS A 1 420 ? 5.499 6.108 -15.759 1.00 94.50 420 HIS A C 1
ATOM 3358 O O . HIS A 1 420 ? 4.801 6.421 -14.802 1.00 94.50 420 HIS A O 1
ATOM 3364 N N . SER A 1 421 ? 5.794 6.990 -16.712 1.00 93.81 421 SER A N 1
ATOM 3365 C CA . SER A 1 421 ? 5.184 8.319 -16.817 1.00 93.81 421 SER A CA 1
ATOM 3366 C C . SER A 1 421 ? 4.737 8.588 -18.259 1.00 93.81 421 SER A C 1
ATOM 3368 O O . SER A 1 421 ? 5.494 8.254 -19.171 1.00 93.81 421 SER A O 1
ATOM 3370 N N . PRO A 1 422 ? 3.560 9.197 -18.490 1.00 94.25 422 PRO A N 1
ATOM 3371 C CA . PRO A 1 422 ? 2.552 9.555 -17.489 1.00 94.25 422 PRO A CA 1
ATOM 3372 C C . PRO A 1 422 ? 1.886 8.309 -16.879 1.00 94.25 422 PRO A C 1
ATOM 3374 O O . PRO A 1 422 ? 1.959 7.222 -17.445 1.00 94.25 422 PRO A O 1
ATOM 3377 N N . VAL A 1 423 ? 1.297 8.447 -15.686 1.00 93.06 423 VAL A N 1
ATOM 3378 C CA . VAL A 1 423 ? 0.613 7.336 -14.984 1.00 93.06 423 VAL A CA 1
ATOM 3379 C C . VAL A 1 423 ? -0.879 7.254 -15.262 1.00 93.06 423 VAL A C 1
ATOM 3381 O O . VAL A 1 423 ? -1.487 6.205 -15.076 1.00 93.06 423 VAL A O 1
ATOM 3384 N N . ARG A 1 424 ? -1.472 8.355 -15.718 1.00 93.50 424 ARG A N 1
ATOM 3385 C CA . ARG A 1 424 ? -2.876 8.467 -16.111 1.00 93.50 424 ARG A CA 1
ATOM 3386 C C . ARG A 1 424 ? -2.977 9.161 -17.454 1.00 93.50 424 ARG A C 1
ATOM 3388 O O . ARG A 1 424 ? -2.041 9.842 -17.861 1.00 93.50 424 ARG A O 1
ATOM 3395 N N . ASN A 1 425 ? -4.146 9.025 -18.079 1.00 94.19 425 ASN A N 1
ATOM 3396 C CA . ASN A 1 425 ? -4.515 9.729 -19.308 1.00 94.19 425 ASN A CA 1
ATOM 3397 C C . ASN A 1 425 ? -3.499 9.506 -20.439 1.00 94.19 425 ASN A C 1
ATOM 3399 O O . ASN A 1 425 ? -3.173 10.432 -21.175 1.00 94.19 425 ASN A O 1
ATOM 3403 N N . ILE A 1 426 ? -2.975 8.281 -20.527 1.00 96.12 426 ILE A N 1
ATOM 3404 C CA . ILE A 1 426 ? -2.130 7.847 -21.637 1.00 96.12 426 ILE A CA 1
ATOM 3405 C C . ILE A 1 426 ? -3.068 7.514 -22.789 1.00 96.12 426 ILE A C 1
ATOM 3407 O O . ILE A 1 426 ? -3.946 6.669 -22.620 1.00 96.12 426 ILE A O 1
ATOM 3411 N N . HIS A 1 427 ? -2.876 8.140 -23.940 1.00 97.31 427 HIS A N 1
ATOM 3412 C CA . HIS A 1 427 ? -3.624 7.848 -25.155 1.00 97.31 427 HIS A CA 1
ATOM 3413 C C . HIS A 1 427 ? -2.752 7.086 -26.148 1.00 97.31 427 HIS A C 1
ATOM 3415 O O . HIS A 1 427 ? -1.517 7.119 -26.091 1.00 97.31 427 HIS A O 1
ATOM 3421 N N . ARG A 1 428 ? -3.395 6.412 -27.103 1.00 97.06 428 ARG A N 1
ATOM 3422 C CA . ARG A 1 428 ? -2.709 5.873 -28.284 1.00 97.06 428 ARG A CA 1
ATOM 3423 C C . ARG A 1 428 ? -1.741 6.902 -28.887 1.00 97.06 428 ARG A C 1
ATOM 3425 O O . ARG A 1 428 ? -2.135 8.015 -29.224 1.00 97.06 428 ARG A O 1
ATOM 3432 N N . GLY A 1 429 ? -0.505 6.473 -29.140 1.00 96.69 429 GLY A N 1
ATOM 3433 C CA . GLY A 1 429 ? 0.525 7.307 -29.764 1.00 96.69 429 GLY A CA 1
ATOM 3434 C C . GLY A 1 429 ? 1.313 8.186 -28.788 1.00 96.69 429 GLY A C 1
ATOM 3435 O O . GLY A 1 429 ? 2.347 8.726 -29.185 1.00 96.69 429 GLY A O 1
ATOM 3436 N N . ASP A 1 430 ? 0.891 8.285 -27.524 1.00 98.06 430 ASP A N 1
ATOM 3437 C CA . ASP A 1 430 ? 1.664 8.984 -26.503 1.00 98.06 430 ASP A CA 1
ATOM 3438 C C . ASP A 1 430 ? 2.974 8.244 -26.222 1.00 98.06 430 ASP A C 1
ATOM 3440 O O . ASP A 1 430 ? 3.050 7.011 -26.190 1.00 98.06 430 ASP A O 1
ATOM 3444 N N . THR A 1 431 ? 4.033 9.019 -25.992 1.00 97.75 431 THR A N 1
ATOM 3445 C CA . THR A 1 431 ? 5.300 8.464 -25.517 1.00 97.75 431 THR A CA 1
ATOM 3446 C C . THR A 1 431 ? 5.213 8.209 -24.021 1.00 97.75 431 THR A C 1
ATOM 3448 O O . THR A 1 431 ? 4.994 9.130 -23.236 1.00 97.75 431 THR A O 1
ATOM 3451 N N . VAL A 1 432 ? 5.441 6.959 -23.628 1.00 97.12 432 VAL A N 1
ATOM 3452 C CA . VAL A 1 432 ? 5.509 6.530 -22.235 1.00 97.12 432 VAL A CA 1
ATOM 3453 C C . VAL A 1 432 ? 6.963 6.312 -21.845 1.00 97.12 432 VAL A C 1
ATOM 3455 O O . VAL A 1 432 ? 7.657 5.465 -22.413 1.00 97.12 432 VAL A O 1
ATOM 3458 N N . THR A 1 433 ? 7.426 7.056 -20.848 1.00 96.19 433 THR A N 1
ATOM 3459 C CA . THR A 1 433 ? 8.721 6.828 -20.205 1.00 96.19 433 THR A CA 1
ATOM 3460 C C . THR A 1 433 ? 8.583 5.677 -19.223 1.00 96.19 433 THR A C 1
ATOM 3462 O O . THR A 1 433 ? 7.729 5.717 -18.344 1.00 96.19 433 THR A O 1
ATOM 3465 N N . ILE A 1 434 ? 9.441 4.669 -19.335 1.00 95.38 434 ILE A N 1
ATOM 3466 C CA . ILE A 1 434 ? 9.539 3.540 -18.410 1.00 95.38 434 ILE A CA 1
ATOM 3467 C C . ILE A 1 434 ? 10.881 3.643 -17.696 1.00 95.38 434 ILE A C 1
ATOM 3469 O O . ILE A 1 434 ? 11.941 3.688 -18.325 1.00 95.38 434 ILE A O 1
ATOM 3473 N N . VAL A 1 435 ? 10.829 3.668 -16.369 1.00 94.19 435 VAL A N 1
ATOM 3474 C CA . VAL A 1 435 ? 11.991 3.825 -15.498 1.00 94.19 435 VAL A CA 1
ATOM 3475 C C . VAL A 1 435 ? 12.126 2.577 -14.646 1.00 94.19 435 VAL A C 1
ATOM 3477 O O . VAL A 1 435 ? 11.175 2.143 -14.003 1.00 94.19 435 VAL A O 1
ATOM 3480 N N . THR A 1 436 ? 13.325 2.008 -14.616 1.00 93.88 436 THR A N 1
ATOM 3481 C CA . THR A 1 436 ? 13.671 0.889 -13.740 1.00 93.88 436 THR A CA 1
ATOM 3482 C C . THR A 1 436 ? 14.959 1.179 -12.983 1.00 93.88 436 THR A C 1
ATOM 3484 O O . THR A 1 436 ? 15.905 1.786 -13.501 1.00 93.88 436 THR A O 1
ATOM 3487 N N . ARG A 1 437 ? 15.003 0.760 -11.721 1.00 92.38 437 ARG A N 1
ATOM 3488 C CA . ARG A 1 437 ? 16.201 0.810 -10.878 1.00 92.38 437 ARG A CA 1
ATOM 3489 C C . ARG A 1 437 ? 16.353 -0.529 -10.177 1.00 92.38 437 ARG A C 1
ATOM 3491 O O . ARG A 1 437 ? 15.970 -0.693 -9.023 1.00 92.38 437 ARG A O 1
ATOM 3498 N N . LEU A 1 438 ? 16.915 -1.493 -10.897 1.00 92.88 438 LEU A N 1
ATOM 3499 C CA . LEU A 1 438 ? 17.351 -2.762 -10.327 1.00 92.88 438 LEU A CA 1
ATOM 3500 C C . LEU A 1 438 ? 18.772 -2.637 -9.775 1.00 92.88 438 LEU A C 1
ATOM 3502 O O . LEU A 1 438 ? 19.679 -2.170 -10.461 1.00 92.88 438 LEU A O 1
ATOM 3506 N N . MET A 1 439 ? 18.960 -3.083 -8.539 1.00 91.69 439 MET A N 1
ATOM 3507 C CA . MET A 1 439 ? 20.238 -3.160 -7.837 1.00 91.69 439 MET A CA 1
ATOM 3508 C C . MET A 1 439 ? 20.708 -4.611 -7.786 1.00 91.69 439 MET A C 1
ATOM 3510 O O . MET A 1 439 ? 19.887 -5.520 -7.691 1.00 91.69 439 MET A O 1
ATOM 3514 N N . ASN A 1 440 ? 22.023 -4.838 -7.798 1.00 93.31 440 ASN A N 1
ATOM 3515 C CA . ASN A 1 440 ? 22.619 -6.177 -7.866 1.00 93.31 440 ASN A CA 1
ATOM 3516 C C . ASN A 1 440 ? 22.101 -6.964 -9.080 1.00 93.31 440 ASN A C 1
ATOM 3518 O O . ASN A 1 440 ? 21.481 -8.010 -8.931 1.00 93.31 440 ASN A O 1
ATOM 3522 N N . VAL A 1 441 ? 22.311 -6.453 -10.289 1.00 95.12 441 VAL A N 1
ATOM 3523 C CA . VAL A 1 441 ? 22.037 -7.197 -11.528 1.00 95.12 441 VAL A CA 1
ATOM 3524 C C . VAL A 1 441 ? 23.326 -7.419 -12.297 1.00 95.12 441 VAL A C 1
ATOM 3526 O O . VAL A 1 441 ? 24.231 -6.584 -12.254 1.00 95.12 441 VAL A O 1
ATOM 3529 N N . ILE A 1 442 ? 23.406 -8.547 -12.994 1.00 95.25 442 ILE A N 1
ATOM 3530 C CA . ILE A 1 442 ? 24.489 -8.855 -13.925 1.00 95.25 442 ILE A CA 1
ATOM 3531 C C . ILE A 1 442 ? 23.944 -8.872 -15.353 1.00 95.25 442 ILE A C 1
ATOM 3533 O O . ILE A 1 442 ? 22.868 -9.406 -15.622 1.00 95.25 442 ILE A O 1
ATOM 3537 N N . GLY A 1 443 ? 24.717 -8.309 -16.279 1.00 92.56 443 GLY A N 1
ATOM 3538 C CA . GLY A 1 443 ? 24.353 -8.258 -17.691 1.00 92.56 443 GLY A CA 1
ATOM 3539 C C . GLY A 1 443 ? 23.236 -7.262 -18.013 1.00 92.56 443 GLY A C 1
ATOM 3540 O O . GLY A 1 443 ? 23.004 -6.293 -17.293 1.00 92.56 443 GLY A O 1
ATOM 3541 N N . ALA A 1 444 ? 22.592 -7.489 -19.156 1.00 95.12 444 ALA A N 1
ATOM 3542 C CA . ALA A 1 444 ? 21.572 -6.612 -19.715 1.00 95.12 444 ALA A CA 1
ATOM 3543 C C . ALA A 1 444 ? 20.195 -6.825 -19.068 1.00 95.12 444 ALA A C 1
ATOM 3545 O O . ALA A 1 444 ? 19.801 -7.958 -18.785 1.00 95.12 444 ALA A O 1
ATOM 3546 N N . ILE A 1 445 ? 19.439 -5.737 -18.916 1.00 97.50 445 ILE A N 1
ATOM 3547 C CA . ILE A 1 445 ? 18.029 -5.770 -18.515 1.00 97.50 445 ILE A CA 1
ATOM 3548 C C . ILE A 1 445 ? 17.177 -5.903 -19.780 1.00 97.50 445 ILE A C 1
ATOM 3550 O O . ILE A 1 445 ? 17.389 -5.172 -20.746 1.00 97.50 445 ILE A O 1
ATOM 3554 N N . GLN A 1 446 ? 16.224 -6.831 -19.775 1.00 98.12 446 GLN A N 1
ATOM 3555 C CA . GLN A 1 446 ? 15.273 -7.053 -20.864 1.00 98.12 446 GLN A CA 1
ATOM 3556 C C . GLN A 1 446 ? 13.893 -6.521 -20.486 1.00 98.12 446 GLN A C 1
ATOM 3558 O O . GLN A 1 446 ? 13.491 -6.603 -19.325 1.00 98.12 446 GLN A O 1
ATOM 3563 N N . MET A 1 447 ? 13.156 -6.017 -21.471 1.00 98.19 447 MET A N 1
ATOM 3564 C CA . MET A 1 447 ? 11.799 -5.514 -21.298 1.00 98.19 447 MET A CA 1
ATOM 3565 C C . MET A 1 447 ? 10.872 -6.074 -22.372 1.00 98.19 447 MET A C 1
ATOM 3567 O O . MET A 1 447 ? 11.140 -5.916 -23.564 1.00 98.19 447 MET A O 1
ATOM 3571 N N . ASP A 1 448 ? 9.773 -6.672 -21.927 1.00 98.19 448 ASP A N 1
ATOM 3572 C CA . ASP A 1 448 ? 8.576 -6.935 -22.722 1.00 98.19 448 ASP A CA 1
ATOM 3573 C C . ASP A 1 448 ? 7.543 -5.841 -22.410 1.00 98.19 448 ASP A C 1
ATOM 3575 O O . ASP A 1 448 ? 7.231 -5.604 -21.239 1.00 98.19 448 ASP A O 1
ATOM 3579 N N . ALA A 1 449 ? 7.054 -5.143 -23.438 1.00 97.81 449 ALA A N 1
ATOM 3580 C CA . ALA A 1 449 ? 6.055 -4.083 -23.292 1.00 97.81 449 ALA A CA 1
ATOM 3581 C C . ALA A 1 449 ? 4.622 -4.626 -23.126 1.00 97.81 449 ALA A C 1
ATOM 3583 O O . ALA A 1 449 ? 3.726 -3.876 -22.754 1.00 97.81 449 ALA A O 1
ATOM 3584 N N . GLY A 1 450 ? 4.390 -5.914 -23.395 1.00 97.50 450 GLY A N 1
ATOM 3585 C CA . GLY A 1 450 ? 3.082 -6.556 -23.260 1.00 97.50 450 GLY A CA 1
ATOM 3586 C C . GLY A 1 450 ? 2.111 -6.289 -24.415 1.00 97.50 450 GLY A C 1
ATOM 3587 O O . GLY A 1 450 ? 0.980 -6.765 -24.370 1.00 97.50 450 GLY A O 1
ATOM 3588 N N . ASP A 1 451 ? 2.529 -5.558 -25.452 1.00 97.69 451 ASP A N 1
ATOM 3589 C CA . ASP A 1 451 ? 1.722 -5.219 -26.635 1.00 97.69 451 ASP A CA 1
ATOM 3590 C C . ASP A 1 451 ? 2.048 -6.072 -27.877 1.00 97.69 451 ASP A C 1
ATOM 3592 O O . ASP A 1 451 ? 1.522 -5.826 -28.962 1.00 97.69 451 ASP A O 1
ATOM 3596 N N . GLY A 1 452 ? 2.911 -7.082 -27.725 1.00 97.50 452 GLY A N 1
ATOM 3597 C CA . GLY A 1 452 ? 3.384 -7.942 -28.814 1.00 97.50 452 GLY A CA 1
ATOM 3598 C C . GLY A 1 452 ? 4.608 -7.408 -29.566 1.00 97.50 452 GLY A C 1
ATOM 3599 O O . GLY A 1 452 ? 5.099 -8.083 -30.474 1.00 97.50 452 GLY A O 1
ATOM 3600 N N . SER A 1 453 ? 5.135 -6.237 -29.195 1.00 97.62 453 SER A N 1
ATOM 3601 C CA . SER A 1 453 ? 6.428 -5.754 -29.688 1.00 97.62 453 SER A CA 1
ATOM 3602 C C . SER A 1 453 ? 7.575 -6.697 -29.286 1.00 97.62 453 SER A C 1
ATOM 3604 O O . SER A 1 453 ? 7.495 -7.363 -28.252 1.00 97.62 453 SER A O 1
ATOM 3606 N N . PRO A 1 454 ? 8.685 -6.748 -30.050 1.00 98.06 454 PRO A N 1
ATOM 3607 C CA . PRO A 1 454 ? 9.846 -7.545 -29.668 1.00 98.06 454 PRO A CA 1
ATOM 3608 C C . PRO A 1 454 ? 10.417 -7.144 -28.302 1.00 98.06 454 PRO A C 1
ATOM 3610 O O . PRO A 1 454 ? 10.564 -5.956 -28.003 1.00 98.06 454 PRO A O 1
ATOM 3613 N N . VAL A 1 455 ? 10.821 -8.144 -27.513 1.00 98.31 455 VAL A N 1
ATOM 3614 C CA . VAL A 1 455 ? 11.575 -7.931 -26.269 1.00 98.31 455 VAL A CA 1
ATOM 3615 C C . VAL A 1 455 ? 12.865 -7.178 -26.580 1.00 98.31 455 VAL A C 1
ATOM 3617 O O . VAL A 1 455 ? 13.599 -7.537 -27.505 1.00 98.31 455 VAL A O 1
ATOM 3620 N N . ARG A 1 456 ? 13.154 -6.138 -25.796 1.00 97.38 456 ARG A N 1
ATOM 3621 C CA . ARG A 1 456 ? 14.307 -5.258 -26.010 1.00 97.38 456 ARG A CA 1
ATOM 3622 C C . ARG A 1 456 ? 15.225 -5.199 -24.799 1.00 97.38 456 ARG A C 1
ATOM 3624 O O . ARG A 1 456 ? 14.768 -5.179 -23.657 1.00 97.38 456 ARG A O 1
ATOM 3631 N N . THR A 1 457 ? 16.519 -5.053 -25.067 1.00 97.94 457 THR A N 1
ATOM 3632 C CA . THR A 1 457 ? 17.488 -4.632 -24.053 1.00 97.94 457 THR A CA 1
ATOM 3633 C C . THR A 1 457 ? 17.244 -3.165 -23.710 1.00 97.94 457 THR A C 1
ATOM 3635 O O . THR A 1 457 ? 17.190 -2.326 -24.610 1.00 97.94 457 THR A O 1
ATOM 3638 N N . ILE A 1 458 ? 17.120 -2.852 -22.422 1.00 96.62 458 ILE A N 1
ATOM 3639 C CA . ILE A 1 458 ? 16.881 -1.493 -21.931 1.00 96.62 458 ILE A CA 1
ATOM 3640 C C . ILE A 1 458 ? 17.973 -1.040 -20.967 1.00 96.62 458 ILE A C 1
ATOM 3642 O O . ILE A 1 458 ? 18.641 -1.846 -20.316 1.00 96.62 458 ILE A O 1
ATOM 3646 N N . ASN A 1 459 ? 18.097 0.278 -20.848 1.00 91.50 459 ASN A N 1
ATOM 3647 C CA . ASN A 1 459 ? 18.827 0.919 -19.764 1.00 91.50 459 ASN A CA 1
ATOM 3648 C C . ASN A 1 459 ? 17.859 1.227 -18.607 1.00 91.50 459 ASN A C 1
ATOM 3650 O O . ASN A 1 459 ? 16.709 0.791 -18.594 1.00 91.50 459 ASN A O 1
ATOM 3654 N N . SER A 1 460 ? 18.324 1.995 -17.624 1.00 90.00 460 SER A N 1
ATOM 3655 C CA . SER A 1 460 ? 17.532 2.394 -16.458 1.00 90.00 460 SER A CA 1
ATOM 3656 C C . SER A 1 460 ? 16.335 3.300 -16.806 1.00 90.00 460 SER A C 1
ATOM 3658 O O . SER A 1 460 ? 15.392 3.412 -16.025 1.00 90.00 460 SER A O 1
ATOM 3660 N N . GLU A 1 461 ? 16.346 3.929 -17.979 1.00 94.69 461 GLU A N 1
ATOM 3661 C CA . GLU A 1 461 ? 15.240 4.701 -18.541 1.00 94.69 461 GLU A CA 1
ATOM 3662 C C . GLU A 1 461 ? 15.098 4.376 -20.031 1.00 94.69 461 GLU A C 1
ATOM 3664 O O . GLU A 1 461 ? 16.092 4.198 -20.743 1.00 94.69 461 GLU A O 1
ATOM 3669 N N . THR A 1 462 ? 13.859 4.243 -20.497 1.00 96.25 462 THR A N 1
ATOM 3670 C CA . THR A 1 462 ? 13.530 3.917 -21.885 1.00 96.25 462 THR A CA 1
ATOM 3671 C C . THR A 1 462 ? 12.155 4.476 -22.252 1.00 96.25 462 THR A C 1
ATOM 3673 O O . THR A 1 462 ? 11.357 4.782 -21.370 1.00 96.25 462 THR A O 1
ATOM 3676 N N . TYR A 1 463 ? 11.850 4.578 -23.545 1.00 97.12 463 TYR A N 1
ATOM 3677 C CA . TYR A 1 463 ? 10.590 5.138 -24.042 1.00 97.12 463 TYR A CA 1
ATOM 3678 C C . TYR A 1 463 ? 9.837 4.097 -24.866 1.00 97.12 463 TYR A C 1
ATOM 3680 O O . TYR A 1 463 ? 10.454 3.288 -25.564 1.00 97.12 463 TYR A O 1
ATOM 3688 N N . HIS A 1 464 ? 8.514 4.064 -24.772 1.00 97.88 464 HIS A N 1
ATOM 3689 C CA . HIS A 1 464 ? 7.662 3.169 -25.557 1.00 97.88 464 HIS A CA 1
ATOM 3690 C C . HIS A 1 464 ? 6.416 3.903 -26.044 1.00 97.88 464 HIS A C 1
ATOM 3692 O O . HIS A 1 464 ? 5.956 4.826 -25.381 1.00 97.88 464 HIS A O 1
ATOM 3698 N N . ILE A 1 465 ? 5.884 3.495 -27.194 1.00 98.19 465 ILE A N 1
ATOM 3699 C CA . ILE A 1 465 ? 4.641 4.030 -27.757 1.00 98.19 465 ILE A CA 1
ATOM 3700 C C . ILE A 1 465 ? 3.700 2.854 -27.981 1.00 98.19 465 ILE A C 1
ATOM 3702 O O . ILE A 1 465 ? 4.046 1.916 -28.699 1.00 98.19 465 ILE A O 1
ATOM 3706 N N . TYR A 1 466 ? 2.509 2.929 -27.393 1.00 98.31 466 TYR A N 1
ATOM 3707 C CA . TYR A 1 466 ? 1.443 1.960 -27.623 1.00 98.31 466 TYR A CA 1
ATOM 3708 C C . TYR A 1 466 ? 0.553 2.434 -28.772 1.00 98.31 466 TYR A C 1
ATOM 3710 O O . TYR A 1 466 ? 0.069 3.569 -28.784 1.00 98.31 466 TYR A O 1
ATOM 3718 N N . ASN A 1 467 ? 0.353 1.559 -29.756 1.00 96.88 467 ASN A N 1
ATOM 3719 C CA . ASN A 1 467 ? -0.394 1.887 -30.972 1.00 96.88 467 ASN A CA 1
ATOM 3720 C C . ASN A 1 467 ? -1.895 1.637 -30.857 1.00 96.88 467 ASN A C 1
ATOM 3722 O O . ASN A 1 467 ? -2.636 2.105 -31.712 1.00 96.88 467 ASN A O 1
ATOM 3726 N N . GLU A 1 468 ? -2.345 0.924 -29.832 1.00 97.56 468 GLU A N 1
ATOM 3727 C CA . GLU A 1 468 ? -3.756 0.637 -29.608 1.00 97.56 468 GLU A CA 1
ATOM 3728 C C . GLU A 1 468 ? -4.104 0.880 -28.130 1.00 97.56 468 GLU A C 1
ATOM 3730 O O . GLU A 1 468 ? -3.216 0.814 -27.275 1.00 97.56 468 GLU A O 1
ATOM 3735 N N . PRO A 1 469 ? -5.371 1.191 -27.812 1.00 97.56 469 PRO A N 1
ATOM 3736 C CA . PRO A 1 469 ? -5.846 1.211 -26.435 1.00 97.56 469 PRO A CA 1
ATOM 3737 C C . PRO A 1 469 ? -5.772 -0.178 -25.796 1.00 97.56 469 PRO A C 1
ATOM 3739 O O . PRO A 1 469 ? -6.008 -1.199 -26.449 1.00 97.56 469 PRO A O 1
ATOM 3742 N N . GLY A 1 470 ? -5.499 -0.230 -24.495 1.00 95.12 470 GLY A N 1
ATOM 3743 C CA . GLY A 1 470 ? -5.406 -1.491 -23.774 1.00 95.12 470 GLY A CA 1
ATOM 3744 C C . GLY A 1 470 ? -4.766 -1.383 -22.396 1.00 95.12 470 GLY A C 1
ATOM 3745 O O . GLY A 1 470 ? -4.187 -0.368 -22.018 1.00 95.12 470 GLY A O 1
ATOM 3746 N N . ASN A 1 471 ? -4.857 -2.483 -21.650 1.00 94.25 471 ASN A N 1
ATOM 3747 C CA . ASN A 1 471 ? -4.183 -2.653 -20.369 1.00 94.25 471 ASN A CA 1
ATOM 3748 C C . ASN A 1 471 ? -2.997 -3.599 -20.569 1.00 94.25 471 ASN A C 1
ATOM 3750 O O . ASN A 1 471 ? -3.185 -4.815 -20.678 1.00 94.25 471 ASN A O 1
ATOM 3754 N N . TYR A 1 472 ? -1.794 -3.039 -20.625 1.00 96.19 472 TYR A N 1
ATOM 3755 C CA . TYR A 1 472 ? -0.561 -3.749 -20.940 1.00 96.19 472 TYR A CA 1
ATOM 3756 C C . TYR A 1 472 ? 0.208 -4.108 -19.674 1.00 96.19 472 TYR A C 1
ATOM 3758 O O . TYR A 1 472 ? 0.360 -3.283 -18.774 1.00 96.19 472 TYR A O 1
ATOM 3766 N N . VAL A 1 473 ? 0.711 -5.341 -19.605 1.00 96.06 473 VAL A N 1
ATOM 3767 C CA . VAL A 1 473 ? 1.599 -5.784 -18.525 1.00 96.06 473 VAL A CA 1
ATOM 3768 C C . VAL A 1 473 ? 3.034 -5.661 -19.010 1.00 96.06 473 VAL A C 1
ATOM 3770 O O . VAL A 1 473 ? 3.499 -6.477 -19.804 1.00 96.06 473 VAL A O 1
ATOM 3773 N N . VAL A 1 474 ? 3.746 -4.659 -18.505 1.00 97.00 474 VAL A N 1
ATOM 3774 C CA . VAL A 1 474 ? 5.173 -4.500 -18.781 1.00 97.00 474 VAL A CA 1
ATOM 3775 C C . VAL A 1 474 ? 5.945 -5.446 -17.878 1.00 97.00 474 VAL A C 1
ATOM 3777 O O . VAL A 1 474 ? 5.788 -5.405 -16.658 1.00 97.00 474 VAL A O 1
ATOM 3780 N N . THR A 1 475 ? 6.805 -6.273 -18.467 1.00 97.12 475 THR A N 1
ATOM 3781 C CA . THR A 1 475 ? 7.655 -7.217 -17.737 1.00 97.12 475 THR A CA 1
ATOM 3782 C C . THR A 1 475 ? 9.120 -6.857 -17.930 1.00 97.12 475 THR A C 1
ATOM 3784 O O . THR A 1 475 ? 9.643 -6.892 -19.042 1.00 97.12 475 THR A O 1
ATOM 3787 N N . VAL A 1 476 ? 9.808 -6.551 -16.831 1.00 97.38 476 VAL A N 1
ATOM 3788 C CA . VAL A 1 476 ? 11.262 -6.376 -16.805 1.00 97.38 476 VAL A CA 1
ATOM 3789 C C . VAL A 1 476 ? 11.911 -7.635 -16.256 1.00 97.38 476 VAL A C 1
ATOM 3791 O O . VAL A 1 476 ? 11.586 -8.082 -15.156 1.00 97.38 476 VAL A O 1
ATOM 3794 N N . SER A 1 477 ? 12.852 -8.180 -17.024 1.00 97.38 477 SER A N 1
ATOM 3795 C CA . SER A 1 477 ? 13.625 -9.368 -16.671 1.00 97.38 477 SER A CA 1
ATOM 3796 C C . SER A 1 477 ? 15.116 -9.058 -16.592 1.00 97.38 477 SER A C 1
ATOM 3798 O O . SER A 1 477 ? 15.661 -8.337 -17.427 1.00 97.38 477 SER A O 1
ATOM 3800 N N . ALA A 1 478 ? 15.791 -9.621 -15.596 1.00 97.69 478 ALA A N 1
ATOM 3801 C CA . ALA A 1 478 ? 17.234 -9.507 -15.428 1.00 97.69 478 ALA A CA 1
ATOM 3802 C C . ALA A 1 478 ? 17.811 -10.776 -14.783 1.00 97.69 478 ALA A C 1
ATOM 3804 O O . ALA A 1 478 ? 17.084 -11.717 -14.451 1.00 97.69 478 ALA A O 1
ATOM 3805 N N . THR A 1 479 ? 19.126 -10.777 -14.585 1.00 97.56 479 THR A N 1
ATOM 3806 C CA . THR A 1 479 ? 19.841 -11.839 -13.877 1.00 97.56 479 THR A CA 1
ATOM 3807 C C . THR A 1 479 ? 20.459 -11.268 -12.608 1.00 97.56 479 THR A C 1
ATOM 3809 O O . THR A 1 479 ? 21.124 -10.231 -12.651 1.00 97.56 479 THR A O 1
ATOM 3812 N N . GLY A 1 480 ? 20.241 -11.935 -11.477 1.00 96.62 480 GLY A N 1
ATOM 3813 C CA . GLY A 1 480 ? 20.812 -11.546 -10.193 1.00 96.62 480 GLY A CA 1
ATOM 3814 C C . GLY A 1 480 ? 22.286 -11.928 -10.034 1.00 96.62 480 GLY A C 1
ATOM 3815 O O . GLY A 1 480 ? 22.855 -12.611 -10.890 1.00 96.62 480 GLY A O 1
ATOM 3816 N N . PRO A 1 481 ? 22.933 -11.507 -8.932 1.00 94.94 481 PRO A N 1
ATOM 3817 C CA . PRO A 1 481 ? 24.379 -11.615 -8.724 1.00 94.94 481 PRO A CA 1
ATOM 3818 C C . PRO A 1 481 ? 24.939 -13.039 -8.806 1.00 94.94 481 PRO A C 1
ATOM 3820 O O . PRO A 1 481 ? 26.136 -13.205 -9.026 1.00 94.94 481 PRO A O 1
ATOM 3823 N N . ALA A 1 482 ? 24.114 -14.070 -8.627 1.00 93.75 482 ALA A N 1
ATOM 3824 C CA . ALA A 1 482 ? 24.533 -15.464 -8.712 1.00 93.75 482 ALA A CA 1
ATOM 3825 C C . ALA A 1 482 ? 23.692 -16.271 -9.716 1.00 93.75 482 ALA A C 1
ATOM 3827 O O . ALA A 1 482 ? 23.487 -17.478 -9.552 1.00 93.75 482 ALA A O 1
ATOM 3828 N N . GLY A 1 483 ? 23.244 -15.602 -10.782 1.00 95.12 483 GLY A N 1
ATOM 3829 C CA . GLY A 1 483 ? 22.571 -16.234 -11.916 1.00 95.12 483 GLY A CA 1
ATOM 3830 C C . GLY A 1 483 ? 21.085 -16.516 -11.694 1.00 95.12 483 GLY A C 1
ATOM 3831 O O . GLY A 1 483 ? 20.466 -17.183 -12.519 1.00 95.12 483 GLY A O 1
ATOM 3832 N N . GLU A 1 484 ? 20.510 -16.070 -10.577 1.00 96.12 484 GLU A N 1
ATOM 3833 C CA . GLU A 1 484 ? 19.086 -16.233 -10.295 1.00 96.12 484 GLU A CA 1
ATOM 3834 C C . GLU A 1 484 ? 18.201 -15.350 -11.191 1.00 96.12 484 GLU A C 1
ATOM 3836 O O . GLU A 1 484 ? 18.614 -14.249 -11.566 1.00 96.12 484 GLU A O 1
ATOM 3841 N N . PRO A 1 485 ? 16.975 -15.797 -11.521 1.00 97.19 485 PRO A N 1
ATOM 3842 C CA . PRO A 1 485 ? 16.035 -14.987 -12.283 1.00 97.19 485 PRO A CA 1
ATOM 3843 C C . PRO A 1 485 ? 15.540 -13.785 -11.471 1.00 97.19 485 PRO A C 1
ATOM 3845 O O . PRO A 1 485 ? 15.324 -13.866 -10.256 1.00 97.19 485 PRO A O 1
ATOM 3848 N N . VAL A 1 486 ? 15.328 -12.683 -12.184 1.00 97.69 486 VAL A N 1
ATOM 3849 C CA . VAL A 1 486 ? 14.739 -11.449 -11.670 1.00 97.69 486 VAL A CA 1
ATOM 3850 C C . VAL A 1 486 ? 13.597 -11.058 -12.592 1.00 97.69 486 VAL A C 1
ATOM 3852 O O . VAL A 1 486 ? 13.819 -10.870 -13.785 1.00 97.69 486 VAL A O 1
ATOM 3855 N N . THR A 1 487 ? 12.403 -10.891 -12.035 1.00 97.06 487 THR A N 1
ATOM 3856 C CA . THR A 1 487 ? 11.222 -10.409 -12.749 1.00 97.06 487 THR A CA 1
ATOM 3857 C C . THR A 1 487 ? 10.500 -9.357 -11.916 1.00 97.06 487 THR A C 1
ATOM 3859 O O . THR A 1 487 ? 10.132 -9.613 -10.770 1.00 97.06 487 THR A O 1
ATOM 3862 N N . LEU A 1 488 ? 10.266 -8.191 -12.516 1.00 95.38 488 LEU A N 1
ATOM 3863 C CA . LEU A 1 488 ? 9.360 -7.154 -12.022 1.00 95.38 488 LEU A CA 1
ATOM 3864 C C . LEU A 1 488 ? 8.301 -6.866 -13.081 1.00 95.38 488 LEU A C 1
ATOM 3866 O O . LEU A 1 488 ? 8.584 -6.935 -14.278 1.00 95.38 488 LEU A O 1
ATOM 3870 N N . GLN A 1 489 ? 7.097 -6.523 -12.638 1.00 95.06 489 GLN A N 1
ATOM 3871 C CA . GLN A 1 489 ? 5.983 -6.204 -13.521 1.00 95.06 489 GLN A CA 1
ATOM 3872 C C . GLN A 1 489 ? 5.221 -4.978 -13.028 1.00 95.06 489 GLN A C 1
ATOM 3874 O O . GLN A 1 489 ? 5.226 -4.675 -11.833 1.00 95.06 489 GLN A O 1
ATOM 3879 N N . MET A 1 490 ? 4.577 -4.292 -13.966 1.00 94.56 490 MET A N 1
ATOM 3880 C CA . MET A 1 490 ? 3.617 -3.219 -13.713 1.00 94.56 490 MET A CA 1
ATOM 3881 C C . MET A 1 490 ? 2.570 -3.182 -14.832 1.00 94.56 490 MET A C 1
ATOM 3883 O O . MET A 1 490 ? 2.781 -3.755 -15.903 1.00 94.56 490 MET A O 1
ATOM 3887 N N . GLU A 1 491 ? 1.454 -2.499 -14.594 1.00 95.00 491 GLU A N 1
ATOM 3888 C CA . GLU A 1 491 ? 0.406 -2.287 -15.594 1.00 95.00 491 GLU A CA 1
ATOM 3889 C C . GLU A 1 491 ? 0.501 -0.872 -16.168 1.00 95.00 491 GLU A C 1
ATOM 3891 O O . GLU A 1 491 ? 0.721 0.081 -15.428 1.00 95.00 491 GLU A O 1
ATOM 3896 N N . ILE A 1 492 ? 0.291 -0.743 -17.479 1.00 95.19 492 ILE A N 1
ATOM 3897 C CA . ILE A 1 492 ? 0.099 0.531 -18.174 1.00 95.19 492 ILE A CA 1
ATOM 3898 C C . ILE A 1 492 ? -1.275 0.506 -18.847 1.00 95.19 492 ILE A C 1
ATOM 3900 O O . ILE A 1 492 ? -1.560 -0.388 -19.644 1.00 95.19 492 ILE A O 1
ATOM 3904 N N . LYS A 1 493 ? -2.128 1.487 -18.530 1.00 94.62 493 LYS A N 1
ATOM 3905 C CA . LYS A 1 493 ? -3.479 1.634 -19.098 1.00 94.62 493 LYS A CA 1
ATOM 3906 C C . LYS A 1 493 ? -3.472 2.729 -20.168 1.00 94.62 493 LYS A C 1
ATOM 3908 O O . LYS A 1 493 ? -3.214 3.887 -19.844 1.00 94.62 493 LYS A O 1
ATOM 3913 N N . VAL A 1 494 ? -3.756 2.357 -21.413 1.00 96.69 494 VAL A N 1
ATOM 3914 C CA . VAL A 1 494 ? -3.785 3.235 -22.595 1.00 96.69 494 VAL A CA 1
ATOM 3915 C C . VAL A 1 494 ? -5.221 3.353 -23.104 1.00 96.69 494 VAL A C 1
ATOM 3917 O O . VAL A 1 494 ? -5.906 2.336 -23.237 1.00 96.69 494 VAL A O 1
ATOM 3920 N N . GLN A 1 495 ? -5.666 4.581 -23.365 1.00 93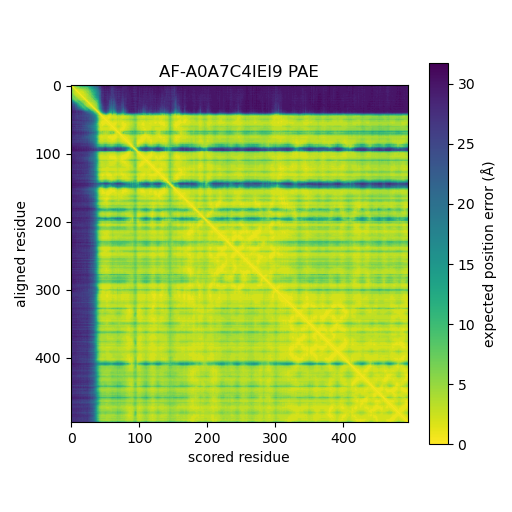.69 495 GLN A N 1
ATOM 3921 C CA . GLN A 1 495 ? -7.023 4.939 -23.790 1.00 93.69 495 GLN A CA 1
ATOM 3922 C C . GLN A 1 495 ? -7.126 5.230 -25.287 1.00 93.69 495 GLN A C 1
ATOM 3924 O O . GLN A 1 495 ? -6.133 5.710 -25.892 1.00 93.69 495 GLN A O 1
#

Mean predicted aligned error: 7.94 Å

Foldseek 3Di:
DDDPVVVVVVVVVVVVVVVVVVVVVVVVVVVVVVVVPPPPLDDWAFPDDAPQAWGKTFAAAQHWDQDDVQQVRKIKGWHDKAWDWAAALLDDDDPRHTDTAWIWTWMCIPNDIDIDIQHWLAFFDDDPQKGKHWQDAQCNQPVLDDDHAPHHPHRTMMTMDGPPAANGNDQFAQFKPLDDVCLKLFKAFRQGAPRHDDSDGDFFIWAFDDAQPIWTWGRAKFFWADALPDQGPQFQRWTWGQHPSGKIKIKGFHANVFADRPSDGGDTGHRGHTGGTFHQDGRRGRDNPQHGTIGIWMDHPHHTDGCSSSSVVNCVVRDVAFKFFDFRSEAEHAAFDKDKTARPSIDGDPPKAWDWKWKQDPVGDIDTDRIDIDGHRDFAKDKMKIWIAIPVGHIDIDIYIYGHDDPVCRSQYKDGMKHKPPQPDAAAFDKIKIAIDIDQFDDFKWKDFQQPDDIDTDDRIDIDGHRDFDKGKMWIWTAGNVRHIYIDIRIHGYD

Radius of gyration: 28.12 Å; Cα contacts (8 Å, |Δi|>4): 1228; chains: 1; bounding box: 49×70×121 Å

pLDDT: mean 89.04, std 14.7, range [36.25, 98.75]

Nearest PDB structures (foldseek):
  4u6t-assembly1_A  TM=9.066E-01  e=5.546E-05  Hathewaya histolytica
  4aqo-assembly1_A  TM=9.003E-01  e=9.105E-05  Hathewaya histolytica
  4jgu-assembly2_B  TM=8.681E-01  e=8.664E-05  Hathewaya histolytica
  4tn9-assembly1_A  TM=8.380E-01  e=6.762E-05  Hathewaya histolytica
  2y72-assembly2_B  TM=8.343E-01  e=2.578E-04  Hathewaya histolytica

Secondary structure (DSSP, 8-state):
---HHHHHHHHHHHHHHHHHHHHHHHHHHHHHHHHSS----PPPEEEE--TTS-EEEEE-TT-EEE--GGGTT-EEEEEEEEEEEEE-TTS--SS--EEEEEEEEEEEETTEEEEEEE-TTPPPEEETTEEEEEEEEHHHHHHS-SS--S---SSEEEEEEETTS-SSSSPPPPSBTTPPTT-SS-EE-TTPBP-SS-S-B--SEEEE--TTTSEEE-SSSEEEEE--TTT--SSS--EEEEETTS-EEEEES--GGGS-TT--TT-EE-TT-EEEE-B-EETTEE--TTS-EEEEEEEETTEEE--HHHHHHHHHHHS--SEE----SEEEE-TT-EEEEE-TT-EE-TT--EEEEEEEETTTEEE-SSEEEEE--S-EEEEEEEEEEETT--EEEEEEEEEE--TTTTT-S-EEEEEEES-S-B-TTPEEEEEEEEES-EEEEEEE-SSSPPPEEE-SEEEEE-SS-EEEEEEEEEE-TTS-EEEEEEEEEE-

Solvent-accessible surface area (backbone atoms only — not comparable to full-atom values): 26316 Å² total; per-residue (Å²): 136,81,71,66,71,61,57,53,55,51,50,52,52,50,50,52,51,50,51,51,49,50,52,51,51,52,52,49,49,52,47,50,54,56,66,69,64,60,76,75,79,65,72,60,48,74,75,39,83,48,91,58,44,43,41,25,34,27,36,39,79,72,35,62,46,72,44,54,76,88,51,75,50,41,34,45,27,35,64,48,76,48,81,41,67,33,55,43,55,72,60,92,70,94,60,91,48,56,44,70,65,38,30,43,37,31,34,31,49,62,94,44,77,48,78,46,75,35,42,45,64,56,67,58,49,77,56,98,65,27,26,43,34,64,78,44,44,31,63,65,41,71,70,52,66,71,49,75,59,80,87,66,86,29,49,33,32,38,33,36,38,48,53,95,56,65,63,38,63,76,77,44,49,50,47,50,52,74,68,49,87,74,52,19,64,47,54,47,30,43,58,20,69,50,91,84,87,54,56,27,54,35,80,22,38,34,49,30,46,65,60,72,71,35,45,26,32,31,35,49,42,28,30,27,72,36,44,20,72,92,66,35,63,67,39,52,30,48,34,28,35,39,28,85,84,61,37,40,40,36,38,24,18,39,25,69,90,55,33,48,89,75,60,38,65,73,36,76,45,50,55,65,42,72,51,25,18,26,4,25,16,37,52,49,37,82,65,36,78,77,66,27,20,30,39,42,34,40,30,48,88,92,43,76,48,82,46,62,60,46,47,55,52,17,38,58,74,72,44,87,71,60,48,44,39,34,35,61,52,65,47,51,32,46,52,61,39,83,44,78,46,48,40,78,47,36,48,50,44,91,93,51,44,76,68,46,35,36,31,38,37,76,90,74,51,72,42,82,43,48,65,48,75,50,66,48,80,57,41,30,32,35,41,31,40,31,40,32,31,30,71,88,65,52,73,30,64,24,56,20,41,34,41,24,46,46,89,91,51,42,59,69,55,48,51,60,37,47,38,55,40,71,67,49,91,35,43,51,67,42,75,33,40,38,39,42,44,74,43,55,64,45,84,70,35,36,35,35,64,54,79,80,63,78,73,38,82,51,66,54,58,45,76,47,66,46,85,58,61,44,80,25,52,31,37,39,37,39,30,21,74,82,73,26,52,31,39,49,55,48,74,48,66,33,80

Sequence (495 aa):
MINLSGLLCVLLNIINSVISYIHSTLIWLLFLFAVFSSCSNHSPAIILNKPGYPLIFELKRNQSIVLDSNYSKTEIKLIDIELFNEPNIWFDDTLPKHNYFTAIVKLKVNDTVIIIPCRPYQMPVTVSGLRIYIEGIKQWNNEARLGEIDRLTGDVRLAVRPAGFPWFEKTIAFPVTDYVWRASAYYNTWLSLVPYNLRYYHRGEDFGAIPDHLFVIAPTDGMVIKSPLPAGDGRSNTLQILSTDSIEYSFSHMDIESMVPSLIVGLTIQKGDTLGKTGMTWSGKKSQVADPHLHFSARIHETEISLFPAVIESYFNTYPDAVLAIAGGYRFALPGQEILVDGTRSVARKEDSILHYEWELPGGTTVKRPLVKFVIGKPGLYSALLKVTTLSGAVDRDFLQIRVFDLRRKKNITYGWIYHSPVRNIHRGDTVTIVTRLMNVIGAIQMDAGDGSPVRTINSETYHIYNEPGNYVVTVSATGPAGEPVTLQMEIKVQ